Protein AF-A0A9P9G0L6-F1 (afdb_monomer)

Nearest PDB structures (foldseek):
  4xdl-assembly1_B  TM=5.047E-01  e=5.406E-04  Homo sapiens
  4xdj-assembly2_D  TM=5.045E-01  e=7.279E-04  Homo sapiens
  8ctn-assembly2_B  TM=8.708E-01  e=6.598E-02  Bacillus cereus m1550
  3t4d-assembly2_B  TM=8.865E-01  e=7.821E-02  Bacillus cereus ATCC 14579
  3tcu-assembly1_A  TM=8.685E-01  e=8.885E-02  Bacillus cereus ATCC 14579

Structure (mmCIF, N/CA/C/O backbone):
data_AF-A0A9P9G0L6-F1
#
_entry.id   AF-A0A9P9G0L6-F1
#
loop_
_atom_site.group_PDB
_atom_site.id
_atom_site.type_symbol
_atom_site.label_atom_id
_atom_site.label_alt_id
_atom_site.label_comp_id
_atom_site.label_asym_id
_atom_site.label_entity_id
_atom_site.label_seq_id
_atom_site.pdbx_PDB_ins_code
_atom_site.Cartn_x
_atom_site.Cartn_y
_atom_site.Cartn_z
_atom_site.occupancy
_atom_site.B_iso_or_equiv
_atom_site.auth_seq_id
_atom_site.auth_comp_id
_atom_site.auth_asym_id
_atom_site.auth_atom_id
_atom_site.pdbx_PDB_model_num
ATOM 1 N N . MET A 1 1 ? -10.353 -15.313 28.431 1.00 58.7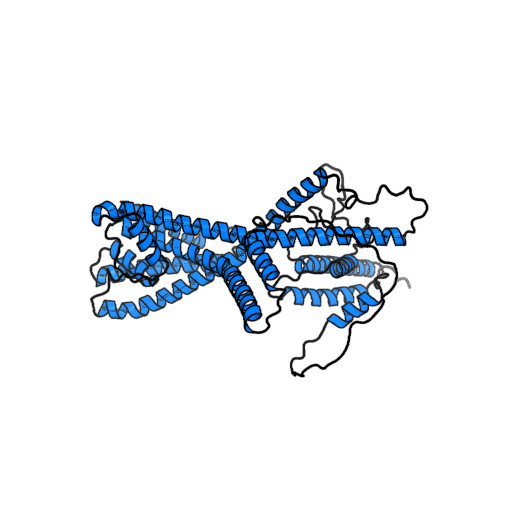2 1 MET A N 1
ATOM 2 C CA . MET A 1 1 ? -9.301 -16.226 27.927 1.00 58.72 1 MET A CA 1
ATOM 3 C C . MET A 1 1 ? -8.834 -15.847 26.524 1.00 58.72 1 MET A C 1
ATOM 5 O O . MET A 1 1 ? -7.669 -15.512 26.401 1.00 58.72 1 MET A O 1
ATOM 9 N N . PHE A 1 2 ? -9.700 -15.780 25.504 1.00 60.22 2 PHE A N 1
ATOM 10 C CA . PHE A 1 2 ? -9.297 -15.372 24.141 1.00 60.22 2 PHE A CA 1
ATOM 11 C C . PHE A 1 2 ? -8.636 -13.986 24.052 1.00 60.22 2 PHE A C 1
ATOM 13 O O . PHE A 1 2 ? -7.560 -13.876 23.480 1.00 60.22 2 PHE A O 1
ATOM 20 N N . ALA A 1 3 ? -9.209 -12.958 24.689 1.00 57.56 3 ALA A N 1
ATOM 21 C CA . ALA A 1 3 ? -8.603 -11.622 24.740 1.00 57.56 3 ALA A CA 1
ATOM 22 C C . ALA A 1 3 ? -7.190 -11.642 25.353 1.00 57.56 3 ALA A C 1
ATOM 24 O O . ALA A 1 3 ? -6.264 -11.065 24.803 1.00 57.56 3 ALA A O 1
ATOM 25 N N . ALA A 1 4 ? -7.001 -12.382 26.451 1.00 69.38 4 ALA A N 1
ATOM 26 C CA . ALA A 1 4 ? -5.700 -12.519 27.102 1.00 69.38 4 ALA A CA 1
ATOM 27 C C . ALA A 1 4 ? -4.673 -13.241 26.211 1.00 69.38 4 ALA A C 1
ATOM 29 O O . ALA A 1 4 ? -3.524 -12.823 26.164 1.00 69.38 4 ALA A O 1
ATOM 30 N N . ILE A 1 5 ? -5.088 -14.278 25.471 1.00 76.19 5 ILE A N 1
ATOM 31 C CA . ILE A 1 5 ? -4.226 -14.985 24.509 1.00 76.19 5 ILE A CA 1
ATOM 32 C C . ILE A 1 5 ? -3.810 -14.049 23.370 1.00 76.19 5 ILE A C 1
ATOM 34 O O . ILE A 1 5 ? -2.645 -14.037 22.984 1.00 76.19 5 ILE A O 1
ATOM 38 N N . LEU A 1 6 ? -4.741 -13.249 22.852 1.00 64.56 6 LEU A N 1
ATOM 39 C CA . LEU A 1 6 ? -4.470 -12.332 21.748 1.00 64.56 6 LEU A CA 1
ATOM 40 C C . LEU A 1 6 ? -3.600 -11.142 22.183 1.00 64.56 6 LEU A C 1
ATOM 42 O O . LEU A 1 6 ? -2.626 -10.830 21.508 1.00 64.56 6 LEU A O 1
ATOM 46 N N . TYR A 1 7 ? -3.866 -10.537 23.346 1.00 70.75 7 TYR A N 1
ATOM 47 C CA . TYR A 1 7 ? -2.997 -9.491 23.899 1.00 70.75 7 TYR A CA 1
ATOM 48 C C . TYR A 1 7 ? -1.606 -10.020 24.244 1.00 70.75 7 TYR A C 1
ATOM 50 O O . TYR A 1 7 ? -0.616 -9.323 24.043 1.00 70.75 7 TYR A O 1
ATOM 58 N N . PHE A 1 8 ? -1.513 -11.262 24.723 1.00 74.69 8 PHE A N 1
ATOM 59 C CA . PHE A 1 8 ? -0.232 -11.922 24.943 1.00 74.69 8 PHE A CA 1
ATOM 60 C C . PHE A 1 8 ? 0.513 -12.161 23.626 1.00 74.69 8 PHE A C 1
ATOM 62 O O . PHE A 1 8 ? 1.718 -11.931 23.563 1.00 74.69 8 PHE A O 1
ATOM 69 N N . ALA A 1 9 ? -0.188 -12.564 22.564 1.00 70.25 9 ALA A N 1
ATOM 70 C CA . ALA A 1 9 ? 0.400 -12.725 21.239 1.00 70.25 9 ALA A CA 1
ATOM 71 C C . ALA A 1 9 ? 0.947 -11.392 20.704 1.00 70.25 9 ALA A C 1
ATOM 73 O O . ALA A 1 9 ? 2.110 -11.344 20.303 1.00 70.25 9 ALA A O 1
ATOM 74 N N . ASP A 1 10 ? 0.184 -10.303 20.795 1.00 65.56 10 ASP A N 1
ATOM 75 C CA . ASP A 1 10 ? 0.648 -8.971 20.394 1.00 65.56 10 ASP A CA 1
ATOM 76 C C . ASP A 1 10 ? 1.829 -8.500 21.241 1.00 65.56 10 ASP A C 1
ATOM 78 O O . ASP A 1 10 ? 2.870 -8.136 20.696 1.00 65.56 10 ASP A O 1
ATOM 82 N N . ALA A 1 11 ? 1.727 -8.577 22.570 1.00 70.19 11 ALA A N 1
ATOM 83 C CA . ALA A 1 11 ? 2.814 -8.210 23.472 1.00 70.19 11 ALA A CA 1
ATOM 84 C C . ALA A 1 11 ? 4.080 -9.047 23.215 1.00 70.19 11 ALA A C 1
ATOM 86 O O . ALA A 1 11 ? 5.192 -8.518 23.255 1.00 70.19 11 ALA A O 1
ATOM 87 N N . SER A 1 12 ? 3.934 -10.335 22.888 1.00 77.69 12 SER A N 1
ATOM 88 C CA . SER A 1 12 ? 5.051 -11.199 22.490 1.00 77.69 12 SER A CA 1
ATOM 89 C C . SER A 1 12 ? 5.658 -10.769 21.151 1.00 77.69 12 SER A C 1
ATOM 91 O O . SER A 1 12 ? 6.875 -10.695 21.017 1.00 77.69 12 SER A O 1
ATOM 93 N N . LEU A 1 13 ? 4.835 -10.388 20.172 1.00 73.62 13 LEU A N 1
ATOM 94 C CA . LEU A 1 13 ? 5.291 -9.906 18.871 1.00 73.62 13 LEU A CA 1
ATOM 95 C C . LEU A 1 13 ? 6.028 -8.561 19.000 1.00 73.62 13 LEU A C 1
ATOM 97 O O . LEU A 1 13 ? 7.081 -8.363 18.390 1.00 73.62 13 LEU A O 1
ATOM 101 N N . LEU A 1 14 ? 5.535 -7.664 19.855 1.00 68.69 14 LEU A N 1
ATOM 102 C CA . LEU A 1 14 ? 6.180 -6.396 20.210 1.00 68.69 14 LEU A CA 1
ATOM 103 C C . LEU A 1 14 ? 7.492 -6.590 20.956 1.00 68.69 14 LEU A C 1
ATOM 105 O O . LEU A 1 14 ? 8.491 -5.961 20.623 1.00 68.69 14 LEU A O 1
ATOM 109 N N . THR A 1 15 ? 7.521 -7.476 21.947 1.00 74.94 15 THR A N 1
ATOM 110 C CA . THR A 1 15 ? 8.753 -7.754 22.691 1.00 74.94 15 THR A CA 1
ATOM 111 C C . THR A 1 15 ? 9.784 -8.447 21.814 1.00 74.94 15 THR A C 1
ATOM 113 O O . THR A 1 15 ? 10.946 -8.072 21.880 1.00 74.94 15 THR A O 1
ATOM 116 N N . ILE A 1 16 ? 9.397 -9.365 20.923 1.00 77.19 16 ILE A N 1
ATOM 117 C CA . ILE A 1 16 ? 10.310 -9.991 19.954 1.00 77.19 16 ILE A CA 1
ATOM 118 C C . ILE A 1 16 ? 10.862 -8.955 18.966 1.00 77.19 16 ILE A C 1
ATOM 120 O O . ILE A 1 16 ? 12.064 -8.946 18.690 1.00 77.19 16 ILE A O 1
ATOM 124 N N . THR A 1 17 ? 10.019 -8.064 18.441 1.00 71.62 17 THR A N 1
ATOM 125 C CA . THR A 1 17 ? 10.454 -7.021 17.495 1.00 71.62 17 THR A CA 1
ATOM 126 C C . THR A 1 17 ? 11.347 -5.973 18.159 1.00 71.62 17 THR A C 1
ATOM 128 O O . THR A 1 17 ? 12.392 -5.628 17.601 1.00 71.62 17 THR A O 1
ATOM 131 N N . PHE A 1 18 ? 11.004 -5.532 19.371 1.00 73.38 18 PHE A N 1
ATOM 132 C CA . PHE A 1 18 ? 11.815 -4.621 20.178 1.00 73.38 18 PHE A CA 1
ATOM 133 C C . PHE A 1 18 ? 13.134 -5.267 20.623 1.00 73.38 18 PHE A C 1
ATOM 135 O O . PHE A 1 18 ? 14.205 -4.699 20.426 1.00 73.38 18 PHE A O 1
ATOM 142 N N . TRP A 1 19 ? 13.091 -6.498 21.136 1.00 74.56 19 TRP A N 1
ATOM 143 C CA . TRP A 1 19 ? 14.277 -7.261 21.531 1.00 74.56 19 TRP A CA 1
ATOM 144 C C . TRP A 1 19 ? 15.206 -7.517 20.347 1.00 74.56 19 TRP A C 1
ATOM 146 O O . TRP A 1 19 ? 16.422 -7.372 20.472 1.00 74.56 19 TRP A O 1
ATOM 156 N N . GLY A 1 20 ? 14.654 -7.843 19.176 1.00 68.81 20 GLY A N 1
ATOM 157 C CA . GLY A 1 20 ? 15.413 -7.957 17.933 1.00 68.81 20 GLY A CA 1
ATOM 158 C C . GLY A 1 20 ? 16.099 -6.643 17.545 1.00 68.81 20 GLY A C 1
ATOM 159 O O . GLY A 1 20 ? 17.240 -6.670 17.083 1.00 68.81 20 GLY A O 1
ATOM 160 N N . ALA A 1 21 ? 15.445 -5.496 17.766 1.00 64.06 21 ALA A N 1
ATOM 161 C CA . ALA A 1 21 ? 16.033 -4.176 17.538 1.00 64.06 21 ALA A CA 1
ATOM 162 C C . ALA A 1 21 ? 17.165 -3.865 18.537 1.00 64.06 21 ALA A C 1
ATOM 164 O O . ALA A 1 21 ? 18.231 -3.407 18.128 1.00 64.06 21 ALA A O 1
ATOM 165 N N . CYS A 1 22 ? 16.976 -4.172 19.825 1.00 66.81 22 CYS A N 1
ATOM 166 C CA . CYS A 1 22 ? 17.965 -3.916 20.876 1.00 66.81 22 CYS A CA 1
ATOM 167 C C . CYS A 1 22 ? 19.175 -4.860 20.829 1.00 66.81 22 CYS A C 1
ATOM 169 O O . CYS A 1 22 ? 20.287 -4.447 21.144 1.00 66.81 22 CYS A O 1
ATOM 171 N N . THR A 1 23 ? 19.001 -6.122 20.425 1.00 68.44 23 THR A N 1
ATOM 172 C CA . THR A 1 23 ? 20.091 -7.117 20.451 1.00 68.44 23 THR A CA 1
ATOM 173 C C . THR A 1 23 ? 21.050 -7.050 19.263 1.00 68.44 23 THR A C 1
ATOM 175 O O . THR A 1 23 ? 21.908 -7.924 19.142 1.00 68.44 23 THR A O 1
ATOM 178 N N . HIS A 1 24 ? 20.933 -6.045 18.383 1.00 55.50 24 HIS A N 1
ATOM 179 C CA . HIS A 1 24 ? 21.816 -5.829 17.224 1.00 55.50 24 HIS A CA 1
ATOM 180 C C . HIS A 1 24 ? 22.001 -7.086 16.333 1.00 55.50 24 HIS A C 1
ATOM 182 O O . HIS A 1 24 ? 22.961 -7.189 15.568 1.00 55.50 24 HIS A O 1
ATOM 188 N N . ARG A 1 25 ? 21.075 -8.054 16.445 1.00 54.12 25 ARG A N 1
ATOM 189 C CA . ARG A 1 25 ? 21.183 -9.432 15.932 1.00 54.12 25 ARG A CA 1
ATOM 190 C C . ARG A 1 25 ? 20.738 -9.559 14.477 1.00 54.12 25 ARG A C 1
ATOM 192 O O . ARG A 1 25 ? 20.933 -10.600 13.854 1.00 54.12 25 ARG A O 1
ATOM 199 N N . TYR A 1 26 ? 20.184 -8.487 13.916 1.00 55.81 26 TYR A N 1
ATOM 200 C CA . TYR A 1 26 ? 20.060 -8.336 12.475 1.00 55.81 26 TYR A CA 1
ATOM 201 C C . TYR A 1 26 ? 21.468 -8.189 11.890 1.00 55.81 26 TYR A C 1
ATOM 203 O O . TYR A 1 26 ? 22.165 -7.214 12.180 1.00 55.81 26 TYR A O 1
ATOM 211 N N . ARG A 1 27 ? 21.901 -9.172 11.083 1.00 42.94 27 ARG A N 1
ATOM 212 C CA . ARG A 1 27 ? 23.131 -9.064 10.281 1.00 42.94 27 ARG A CA 1
ATOM 213 C C . ARG A 1 27 ? 23.156 -7.692 9.609 1.00 42.94 27 ARG A C 1
ATOM 215 O O . ARG A 1 27 ? 22.163 -7.296 9.002 1.00 42.94 27 ARG A O 1
ATOM 222 N N . LYS A 1 28 ? 24.295 -6.999 9.681 1.00 51.41 28 LYS A N 1
ATOM 223 C CA . LYS A 1 28 ? 24.525 -5.700 9.019 1.00 51.41 28 LYS A CA 1
ATOM 224 C C . LYS A 1 28 ? 24.325 -5.771 7.488 1.00 51.41 28 LYS A C 1
ATOM 226 O O . LYS A 1 28 ? 24.173 -4.737 6.850 1.00 51.41 28 LYS A O 1
ATOM 231 N N . ASP A 1 29 ? 24.230 -6.985 6.943 1.00 44.94 29 ASP A N 1
ATOM 232 C CA . ASP A 1 29 ? 23.995 -7.308 5.531 1.00 44.94 29 ASP A CA 1
ATOM 233 C C . ASP A 1 29 ? 22.502 -7.319 5.142 1.00 44.94 29 ASP A C 1
ATOM 235 O O . ASP A 1 29 ? 22.159 -7.325 3.960 1.00 44.94 29 ASP A O 1
ATOM 239 N N . LEU A 1 30 ? 21.584 -7.295 6.118 1.00 50.16 30 LEU A N 1
ATOM 240 C CA . LEU A 1 30 ? 20.174 -6.994 5.875 1.00 50.16 30 LEU A CA 1
ATOM 241 C C . LEU A 1 30 ? 20.034 -5.471 5.811 1.00 50.16 30 LEU A C 1
ATOM 243 O O . LEU A 1 30 ? 19.703 -4.814 6.800 1.00 50.16 30 LEU A O 1
ATOM 247 N N . LEU A 1 31 ? 20.310 -4.898 4.640 1.00 56.00 31 LEU A N 1
ATOM 248 C CA . LEU A 1 31 ? 20.040 -3.496 4.313 1.00 56.00 31 LEU A CA 1
ATOM 249 C C . LEU A 1 31 ? 18.517 -3.246 4.285 1.00 56.00 31 LEU A C 1
ATOM 251 O O . LEU A 1 31 ? 17.935 -3.015 3.227 1.00 56.00 31 LEU A O 1
ATOM 255 N N . LEU A 1 32 ? 17.853 -3.343 5.445 1.00 63.28 32 LEU A N 1
ATOM 256 C CA . LEU A 1 32 ? 16.461 -2.931 5.603 1.00 63.28 32 LEU A CA 1
ATOM 257 C C . LEU A 1 32 ? 16.354 -1.479 5.157 1.00 63.28 32 LEU A C 1
ATOM 259 O O . LEU A 1 32 ? 17.133 -0.629 5.602 1.00 63.28 32 LEU A O 1
ATOM 263 N N . THR A 1 33 ? 15.399 -1.215 4.272 1.00 70.06 33 THR A N 1
ATOM 264 C CA . THR A 1 33 ? 15.228 0.114 3.696 1.00 70.06 33 THR A CA 1
ATOM 265 C C . THR A 1 33 ? 14.831 1.102 4.791 1.00 70.06 33 THR A C 1
ATOM 267 O O . THR A 1 33 ? 14.264 0.722 5.820 1.00 70.06 33 THR A O 1
ATOM 270 N N . ILE A 1 34 ? 15.137 2.386 4.592 1.00 75.75 34 ILE A N 1
ATOM 271 C CA . ILE A 1 34 ? 14.778 3.441 5.553 1.00 75.75 34 ILE A CA 1
ATOM 272 C C . ILE A 1 34 ? 13.270 3.371 5.858 1.00 75.75 34 ILE A C 1
ATOM 274 O O . ILE A 1 34 ? 12.887 3.398 7.024 1.00 75.75 34 ILE A O 1
ATOM 278 N N . SER A 1 35 ? 12.449 3.125 4.832 1.00 75.94 35 SER A N 1
ATOM 279 C CA . SER A 1 35 ? 10.996 2.936 4.913 1.00 75.94 35 SER A CA 1
ATOM 280 C C . SER A 1 35 ? 10.572 1.776 5.827 1.00 75.94 35 SER A C 1
ATOM 282 O O . SER A 1 35 ? 9.589 1.886 6.555 1.00 75.94 35 SER A O 1
ATOM 284 N N . GLN A 1 36 ? 11.303 0.654 5.811 1.00 79.69 36 GLN A N 1
ATOM 285 C CA . GLN A 1 36 ? 11.013 -0.501 6.671 1.00 79.69 36 GLN A CA 1
ATOM 286 C C . GLN A 1 36 ? 11.289 -0.180 8.141 1.00 79.69 36 GLN A C 1
ATOM 288 O O . GLN A 1 36 ? 10.474 -0.493 9.007 1.00 79.69 36 GLN A O 1
ATOM 293 N N . ARG A 1 37 ? 12.414 0.487 8.423 1.00 81.25 37 ARG A N 1
ATOM 294 C CA . ARG A 1 37 ? 12.801 0.862 9.792 1.00 81.25 37 ARG A CA 1
ATOM 295 C C . ARG A 1 37 ? 11.849 1.897 10.385 1.00 81.25 37 ARG A C 1
ATOM 297 O O . ARG A 1 37 ? 11.435 1.748 11.533 1.00 81.25 37 ARG A O 1
ATOM 304 N N . THR A 1 38 ? 11.476 2.914 9.607 1.00 84.75 38 THR A N 1
ATOM 305 C CA . THR A 1 38 ? 10.526 3.941 10.055 1.00 84.75 38 THR A CA 1
ATOM 306 C C . THR A 1 38 ? 9.146 3.348 10.306 1.00 84.75 38 THR A C 1
ATOM 308 O O . THR A 1 38 ? 8.542 3.678 11.320 1.00 84.75 38 THR A O 1
ATOM 311 N N . LEU A 1 39 ? 8.673 2.433 9.450 1.00 83.62 39 LEU A N 1
ATOM 312 C CA . LEU A 1 39 ? 7.393 1.746 9.643 1.00 83.62 39 LEU A CA 1
ATOM 313 C C . LEU A 1 39 ? 7.387 0.928 10.936 1.00 83.62 39 LEU A C 1
ATOM 315 O O . LEU A 1 39 ? 6.456 1.059 11.727 1.00 83.62 39 LEU A O 1
ATOM 319 N N . MET A 1 40 ? 8.430 0.126 11.179 1.00 82.50 40 MET A N 1
ATOM 320 C CA . MET A 1 40 ? 8.535 -0.664 12.409 1.00 82.50 40 MET A CA 1
ATOM 321 C C . MET A 1 40 ? 8.475 0.237 13.647 1.00 82.50 40 MET A C 1
ATOM 323 O O . MET A 1 40 ? 7.635 0.023 14.517 1.00 82.50 40 MET A O 1
ATOM 327 N N . LEU A 1 41 ? 9.294 1.290 13.693 1.00 82.94 41 LEU A N 1
ATOM 328 C CA . LEU A 1 41 ? 9.345 2.201 14.837 1.00 82.94 41 LEU A CA 1
ATOM 329 C C . LEU A 1 41 ? 8.012 2.940 15.039 1.00 82.94 41 LEU A C 1
ATOM 331 O O . LEU A 1 41 ? 7.501 2.977 16.155 1.00 82.94 41 LEU A O 1
ATOM 335 N N . GLN A 1 42 ? 7.413 3.475 13.972 1.00 87.50 42 GLN A N 1
ATOM 336 C CA . GLN A 1 42 ? 6.127 4.176 14.048 1.00 87.50 42 GLN A CA 1
ATOM 337 C C . GLN A 1 42 ? 4.988 3.255 14.502 1.00 87.50 42 GLN A C 1
ATOM 339 O O . GLN A 1 42 ? 4.170 3.672 15.314 1.00 87.50 42 GLN A O 1
ATOM 344 N N . SER A 1 43 ? 4.950 2.001 14.035 1.00 84.44 43 SER A N 1
ATOM 345 C CA . SER A 1 43 ? 3.935 1.030 14.467 1.00 84.44 43 SER A CA 1
ATOM 346 C C . SER A 1 43 ? 4.062 0.662 15.950 1.00 84.44 43 SER A C 1
ATOM 348 O O . SER A 1 43 ? 3.055 0.586 16.651 1.00 84.44 43 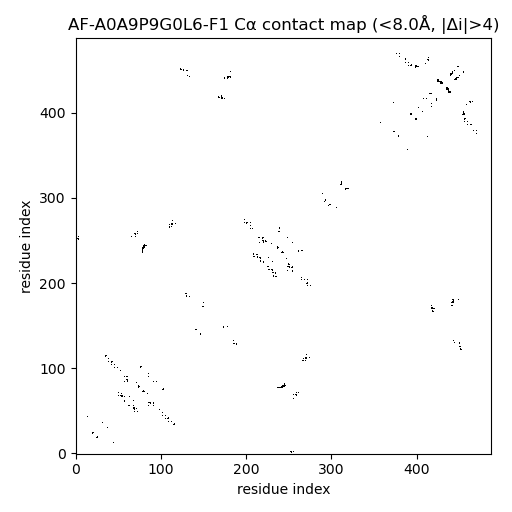SER A O 1
ATOM 350 N N . ILE A 1 44 ? 5.295 0.521 16.454 1.00 84.00 44 ILE A N 1
ATOM 351 C CA . ILE A 1 44 ? 5.565 0.261 17.874 1.00 84.00 44 ILE A CA 1
ATOM 352 C C . ILE A 1 44 ? 5.143 1.465 18.723 1.00 84.00 44 ILE A C 1
ATOM 354 O O . ILE A 1 44 ? 4.452 1.294 19.725 1.00 84.00 44 ILE A O 1
ATOM 358 N N . LEU A 1 45 ? 5.511 2.684 18.311 1.00 87.31 45 LEU A N 1
ATOM 359 C CA . LEU A 1 45 ? 5.115 3.905 19.016 1.00 87.31 45 LEU A CA 1
ATOM 360 C C . LEU A 1 45 ? 3.595 4.091 19.037 1.00 87.31 45 LEU A C 1
ATOM 362 O O . LEU A 1 45 ? 3.051 4.423 20.086 1.00 87.31 45 LEU A O 1
ATOM 366 N N . LEU A 1 46 ? 2.910 3.849 17.914 1.00 88.69 46 LEU A N 1
ATOM 367 C CA . LEU A 1 46 ? 1.450 3.928 17.837 1.00 88.69 46 LEU A CA 1
ATOM 368 C C . LEU A 1 46 ? 0.789 2.947 18.811 1.00 88.69 46 LEU A C 1
ATOM 370 O O . LEU A 1 46 ? -0.165 3.309 19.494 1.00 88.69 46 LEU A O 1
ATOM 374 N N . LEU A 1 47 ? 1.304 1.723 18.909 1.00 86.62 47 LEU A N 1
ATOM 375 C CA . LEU A 1 47 ? 0.716 0.719 19.784 1.00 86.62 47 LEU A CA 1
ATOM 376 C C . LEU A 1 47 ? 0.966 1.015 21.267 1.00 86.62 47 LEU A C 1
ATOM 378 O O . LEU A 1 47 ? 0.037 0.923 22.066 1.00 86.62 47 LEU A O 1
ATOM 382 N N . ILE A 1 48 ? 2.176 1.444 21.639 1.00 87.06 48 ILE A N 1
ATOM 383 C CA . ILE A 1 48 ? 2.456 1.915 23.007 1.00 87.06 48 ILE A CA 1
ATOM 384 C C . ILE A 1 48 ? 1.529 3.084 23.360 1.00 87.06 48 ILE A C 1
ATOM 386 O O . ILE A 1 48 ? 0.964 3.115 24.451 1.00 87.06 48 ILE A O 1
ATOM 390 N N . TYR A 1 49 ? 1.338 4.017 22.426 1.00 91.06 49 TYR A N 1
ATOM 391 C CA . TYR A 1 49 ? 0.457 5.165 22.602 1.00 91.06 49 TYR A CA 1
ATOM 392 C C . TYR A 1 49 ? -1.008 4.757 22.833 1.00 91.06 49 TYR A C 1
ATOM 394 O O . TYR A 1 49 ? -1.646 5.271 23.751 1.00 91.06 49 TYR A O 1
ATOM 402 N N . LEU A 1 50 ? -1.520 3.789 22.062 1.00 91.50 50 LEU A N 1
ATOM 403 C CA . LEU A 1 50 ? -2.863 3.223 22.235 1.00 91.50 50 LEU A CA 1
ATOM 404 C C . LEU A 1 50 ? -3.034 2.560 23.612 1.00 91.50 50 LEU A C 1
ATOM 406 O O . LEU A 1 50 ? -4.009 2.832 24.308 1.00 91.50 50 LEU A O 1
ATOM 410 N N . LEU A 1 51 ? -2.089 1.709 24.026 1.00 90.06 51 LEU A N 1
ATOM 411 C CA . LEU A 1 51 ? -2.185 0.984 25.299 1.00 90.06 51 LEU A CA 1
ATOM 412 C C . LEU A 1 51 ? -2.057 1.909 26.515 1.00 90.06 51 LEU A C 1
ATOM 414 O O . LEU A 1 51 ? -2.753 1.708 27.512 1.00 90.06 51 LEU A O 1
ATOM 418 N N . LEU A 1 52 ? -1.193 2.926 26.431 1.00 91.44 52 LEU A N 1
ATOM 419 C CA . LEU A 1 52 ? -1.039 3.940 27.473 1.00 91.44 52 LEU A CA 1
ATOM 420 C C . LEU A 1 52 ? -2.288 4.823 27.580 1.00 91.44 52 LEU A C 1
ATOM 422 O O . LEU A 1 52 ? -2.756 5.083 28.686 1.00 91.44 52 LEU A O 1
ATOM 426 N N . GLY A 1 53 ? -2.850 5.245 26.442 1.00 92.81 53 GLY A N 1
ATOM 427 C CA . GLY A 1 53 ? -4.113 5.982 26.398 1.00 92.81 53 GLY A CA 1
ATOM 428 C C . GLY A 1 53 ? -5.248 5.191 27.043 1.00 92.81 53 GLY A C 1
ATOM 429 O O . GLY A 1 53 ? -5.912 5.691 27.948 1.00 92.81 53 GLY A O 1
ATOM 430 N N . ALA A 1 54 ? -5.396 3.921 26.664 1.00 92.81 54 ALA A N 1
ATOM 431 C CA . ALA A 1 54 ? -6.393 3.032 27.247 1.00 92.81 54 ALA A CA 1
ATOM 432 C C . ALA A 1 54 ? -6.240 2.889 28.768 1.00 92.81 54 ALA A C 1
ATOM 434 O O . ALA A 1 54 ? -7.236 2.929 29.482 1.00 92.81 54 ALA A O 1
ATOM 435 N N . TYR A 1 55 ? -5.006 2.777 29.272 1.00 92.75 55 TYR A N 1
ATOM 436 C CA . TYR A 1 55 ? -4.743 2.719 30.710 1.00 92.75 55 TYR A CA 1
ATOM 437 C C . TYR A 1 55 ? -5.209 3.995 31.427 1.00 92.75 55 TYR A C 1
ATOM 439 O O . TYR A 1 55 ? -5.987 3.916 32.377 1.00 92.75 55 TYR A O 1
ATOM 447 N N . ILE A 1 56 ? -4.815 5.171 30.927 1.00 94.75 56 ILE A N 1
ATOM 448 C CA . ILE A 1 56 ? -5.189 6.466 31.517 1.00 94.75 56 ILE A CA 1
ATOM 449 C C . ILE A 1 56 ? -6.715 6.634 31.554 1.00 94.75 56 ILE A C 1
ATOM 451 O O . ILE A 1 56 ? -7.272 6.972 32.596 1.00 94.75 56 ILE A O 1
ATOM 455 N N . PHE A 1 57 ? -7.407 6.368 30.444 1.00 93.69 57 PHE A N 1
ATOM 456 C CA . PHE A 1 57 ? -8.863 6.520 30.378 1.00 93.69 57 PHE A CA 1
ATOM 457 C C . PHE A 1 57 ? -9.622 5.430 31.147 1.00 93.69 57 PHE A C 1
ATOM 459 O O . PHE A 1 57 ? -10.707 5.709 31.657 1.00 93.69 57 PHE A O 1
ATOM 466 N N . SER A 1 58 ? -9.054 4.226 31.300 1.00 94.31 58 SER A N 1
ATOM 467 C CA . SER A 1 58 ? -9.656 3.178 32.135 1.00 94.31 58 SER A CA 1
ATOM 468 C C . SER A 1 58 ? -9.727 3.578 33.609 1.00 94.31 58 SER A C 1
ATOM 470 O O . SER A 1 58 ? -10.763 3.377 34.234 1.00 94.31 58 SER A O 1
ATOM 472 N N . GLU A 1 59 ? -8.682 4.224 34.134 1.00 93.19 59 GLU A N 1
ATOM 473 C CA . GLU A 1 59 ? -8.655 4.717 35.516 1.00 93.19 59 GLU A CA 1
ATOM 474 C C . GLU A 1 59 ? -9.531 5.967 35.692 1.00 93.19 59 GLU A C 1
ATOM 476 O O . GLU A 1 59 ? -10.253 6.089 36.679 1.00 93.19 59 GLU A O 1
ATOM 481 N N . LEU A 1 60 ? -9.522 6.888 34.719 1.00 93.31 60 LEU A N 1
ATOM 482 C CA . LEU A 1 60 ? -10.288 8.138 34.807 1.00 93.31 60 LEU A CA 1
ATOM 483 C C . LEU A 1 60 ? -11.806 7.932 34.749 1.00 93.31 60 LEU A C 1
ATOM 485 O O . LEU A 1 60 ? -12.538 8.590 35.484 1.00 93.31 60 LEU A O 1
ATOM 489 N N . GLU A 1 61 ? -12.285 7.053 33.869 1.00 92.00 61 GLU A N 1
ATOM 490 C CA . GLU A 1 61 ? -13.723 6.820 33.654 1.00 92.00 61 GLU A CA 1
ATOM 491 C C . GLU A 1 61 ? -14.201 5.499 34.287 1.00 92.00 61 GLU A C 1
ATOM 493 O O . GLU A 1 61 ? -15.360 5.115 34.130 1.00 92.00 61 GLU A O 1
ATOM 498 N N . SER A 1 62 ? -13.324 4.797 35.021 1.00 93.06 62 SER A N 1
ATOM 499 C CA . SER A 1 62 ? -13.609 3.499 35.658 1.00 93.06 62 SER A CA 1
ATOM 500 C C . SER A 1 62 ? -14.114 2.425 34.680 1.00 93.06 62 SER A C 1
ATOM 502 O O . SER A 1 62 ? -14.925 1.561 35.028 1.00 93.06 62 SER A O 1
ATOM 504 N N . TRP A 1 63 ? -13.651 2.471 33.430 1.00 92.62 63 TRP A N 1
ATOM 505 C CA . TRP A 1 63 ? -13.982 1.468 32.420 1.00 92.62 63 TRP A CA 1
ATOM 506 C C . TRP A 1 63 ? -13.133 0.214 32.588 1.00 92.62 63 TRP A C 1
ATOM 508 O O . TRP A 1 63 ? -11.981 0.259 33.017 1.00 92.62 63 TRP A O 1
ATOM 518 N N . LYS A 1 64 ? -13.670 -0.934 32.161 1.00 92.38 64 LYS A N 1
ATOM 519 C CA . LYS A 1 64 ? -12.845 -2.136 32.017 1.00 92.38 64 LYS A CA 1
ATOM 520 C C . LYS A 1 64 ? -11.729 -1.841 31.019 1.00 92.38 64 LYS A C 1
ATOM 522 O O . LYS A 1 64 ? -11.987 -1.279 29.959 1.00 92.38 64 LYS A O 1
ATOM 527 N N . TYR A 1 65 ? -10.513 -2.296 31.316 1.00 90.12 65 TYR A N 1
ATOM 528 C CA . TYR A 1 65 ? -9.351 -2.041 30.458 1.00 90.12 65 TYR A CA 1
ATOM 529 C C . TYR A 1 65 ? -9.587 -2.432 28.987 1.00 90.12 65 TYR A C 1
ATOM 531 O O . TYR A 1 65 ? -9.233 -1.685 28.084 1.00 90.12 65 TYR A O 1
ATOM 539 N N . LEU A 1 66 ? -10.257 -3.563 28.734 1.00 89.62 66 LEU A N 1
ATOM 540 C CA . LEU A 1 66 ? -10.621 -4.006 27.381 1.00 89.62 66 LEU A CA 1
ATOM 541 C C . LEU A 1 66 ? -11.517 -2.992 26.653 1.00 89.62 66 LEU A C 1
ATOM 543 O O . LEU A 1 66 ? -11.274 -2.692 25.486 1.00 89.62 66 LEU A O 1
ATOM 547 N N . ASP A 1 67 ? -12.517 -2.449 27.347 1.00 92.44 67 ASP A N 1
ATOM 548 C CA . ASP A 1 67 ? -13.448 -1.463 26.791 1.00 92.44 67 ASP A CA 1
ATOM 549 C C . ASP A 1 67 ? -12.717 -0.144 26.505 1.00 92.44 67 ASP A C 1
ATOM 551 O O . ASP A 1 67 ? -12.932 0.470 25.463 1.00 92.44 67 ASP A O 1
ATOM 555 N N . ALA A 1 68 ? -11.770 0.237 27.369 1.00 94.12 68 ALA A N 1
ATOM 556 C CA . ALA A 1 68 ? -10.915 1.400 27.153 1.00 94.12 68 ALA A CA 1
ATOM 557 C C . ALA A 1 68 ? -9.955 1.218 25.962 1.00 94.12 68 ALA A C 1
ATOM 559 O O . ALA A 1 68 ? -9.753 2.161 25.197 1.00 94.12 68 ALA A O 1
ATOM 560 N N . VAL A 1 69 ? -9.388 0.020 25.758 1.00 92.81 69 VAL A N 1
ATOM 561 C CA . VAL A 1 69 ? -8.558 -0.297 24.577 1.00 92.81 69 VAL A CA 1
ATOM 562 C C . VAL A 1 69 ? -9.393 -0.220 23.301 1.00 92.81 69 VAL A C 1
ATOM 564 O O . VAL A 1 69 ? -8.972 0.411 22.332 1.00 92.81 69 VAL A O 1
ATOM 567 N N . TYR A 1 70 ? -10.585 -0.816 23.310 1.00 94.19 70 TYR A N 1
ATOM 568 C CA . TYR A 1 70 ? -11.529 -0.736 22.198 1.00 94.19 70 TYR A CA 1
ATOM 569 C C . TYR A 1 70 ? -11.886 0.724 21.872 1.00 94.19 70 TYR A C 1
ATOM 571 O O . TYR A 1 70 ? -11.692 1.155 20.735 1.00 94.19 70 TYR A O 1
ATOM 579 N N . TRP A 1 71 ? -12.286 1.513 22.872 1.00 94.94 71 TRP A N 1
ATOM 580 C CA . TRP A 1 71 ? -12.603 2.934 22.709 1.00 94.94 71 TRP A CA 1
ATOM 581 C C . TRP A 1 71 ? -11.419 3.740 22.160 1.00 94.94 71 TRP A C 1
ATOM 583 O O . TRP A 1 71 ? -11.576 4.572 21.263 1.00 94.94 71 TRP A O 1
ATOM 593 N N . THR A 1 72 ? -10.214 3.464 22.657 1.00 94.62 72 THR A N 1
ATOM 594 C CA . THR A 1 72 ? -8.981 4.126 22.223 1.00 94.62 72 THR A CA 1
ATOM 595 C C . THR A 1 72 ? -8.704 3.857 20.742 1.00 94.62 72 THR A C 1
ATOM 597 O O . THR A 1 72 ? -8.397 4.786 19.996 1.00 94.62 72 THR A O 1
ATOM 600 N N . VAL A 1 73 ? -8.881 2.614 20.284 1.00 93.50 73 VAL A N 1
ATOM 601 C CA . VAL A 1 73 ? -8.747 2.244 18.867 1.00 93.50 73 VAL A CA 1
ATOM 602 C C . VAL A 1 73 ? -9.834 2.900 18.012 1.00 93.50 73 VAL A C 1
ATOM 604 O O . VAL A 1 73 ? -9.506 3.502 16.992 1.00 93.50 73 VAL A O 1
ATOM 607 N N . VAL A 1 74 ? -11.102 2.855 18.436 1.00 94.81 74 VAL A N 1
ATOM 608 C CA . VAL A 1 74 ? -12.237 3.505 17.744 1.00 94.81 74 VAL A CA 1
ATOM 609 C C . VAL A 1 74 ? -12.008 5.011 17.578 1.00 94.81 74 VAL A C 1
ATOM 611 O O . VAL A 1 74 ? -12.280 5.563 16.510 1.00 94.81 74 VAL A O 1
ATOM 614 N N . THR A 1 75 ? -11.466 5.663 18.609 1.00 94.56 75 THR A N 1
ATOM 615 C CA . THR A 1 75 ? -11.161 7.100 18.617 1.00 94.56 75 THR A CA 1
ATOM 616 C C . THR A 1 75 ? -9.974 7.431 17.713 1.00 94.56 75 THR A C 1
ATOM 618 O O . THR A 1 75 ? -10.067 8.341 16.891 1.00 94.56 75 THR A O 1
ATOM 621 N N . LEU A 1 76 ? -8.862 6.689 17.812 1.00 92.94 76 LEU A N 1
ATOM 622 C CA . LEU A 1 76 ? -7.657 6.962 17.015 1.00 92.94 76 LEU A CA 1
ATOM 623 C C . LEU A 1 76 ? -7.862 6.715 15.524 1.00 92.94 76 LEU A C 1
ATOM 625 O O . LEU A 1 76 ? -7.299 7.434 14.705 1.00 92.94 76 LEU A O 1
ATOM 629 N N . PHE A 1 77 ? -8.673 5.719 15.180 1.00 92.31 77 PHE A N 1
ATOM 630 C CA . PHE A 1 77 ? -9.033 5.402 13.801 1.00 92.31 77 PHE A CA 1
ATOM 631 C C . PHE A 1 77 ? -10.146 6.299 13.263 1.00 92.31 77 PHE A C 1
ATOM 633 O O . PHE A 1 77 ? -10.615 6.075 12.152 1.00 92.31 77 PHE A O 1
ATOM 640 N N . THR A 1 78 ? -10.581 7.288 14.051 1.00 94.00 78 THR A N 1
ATOM 641 C CA . THR A 1 78 ? -11.616 8.259 13.688 1.00 94.00 78 THR A CA 1
ATOM 642 C C . THR A 1 78 ? -12.934 7.612 13.258 1.00 94.00 78 THR A C 1
ATOM 644 O O . THR A 1 78 ? -13.650 8.181 12.447 1.00 94.00 78 THR A O 1
ATOM 647 N N . VAL A 1 79 ? -13.247 6.420 13.782 1.00 94.62 79 VAL A N 1
ATOM 648 C CA . VAL A 1 79 ? -14.511 5.719 13.498 1.00 94.62 79 VAL A CA 1
ATOM 649 C C . VAL A 1 79 ? -15.627 6.310 14.344 1.00 94.62 79 VAL A C 1
ATOM 651 O O . VAL A 1 79 ? -16.648 6.712 13.813 1.00 94.62 79 VAL A O 1
ATOM 654 N N . GLY A 1 80 ? -15.399 6.406 15.658 1.00 93.88 80 GLY A N 1
ATOM 655 C CA . GLY A 1 80 ? -16.255 7.173 16.561 1.00 93.88 80 GLY A CA 1
ATOM 656 C C . GLY A 1 80 ? -17.699 6.682 16.712 1.00 93.88 80 GLY A C 1
ATOM 657 O O . GLY A 1 80 ? -18.594 7.515 16.678 1.00 93.88 80 GLY A O 1
ATOM 658 N N . PHE A 1 81 ? -17.931 5.387 16.969 1.00 93.50 81 PHE A N 1
ATOM 659 C CA . PHE A 1 81 ? -19.287 4.834 17.170 1.00 93.50 81 PHE A CA 1
ATOM 660 C C . PHE A 1 81 ? -20.120 5.536 18.259 1.00 93.50 81 PHE A C 1
ATOM 662 O O . PHE A 1 81 ? -21.341 5.463 18.243 1.00 93.50 81 PHE A O 1
ATOM 669 N N . GLY A 1 82 ? -19.479 6.189 19.234 1.00 92.00 82 GLY A N 1
ATOM 670 C CA . GLY A 1 82 ? -20.181 6.931 20.288 1.00 92.00 82 GLY A CA 1
ATOM 671 C C . GLY A 1 82 ? -20.803 6.061 21.387 1.00 92.00 82 GLY A C 1
ATOM 672 O O . GLY A 1 82 ? -21.508 6.587 22.242 1.00 92.00 82 GLY A O 1
ATOM 673 N N . ASP A 1 83 ? -20.511 4.761 21.408 1.00 92.25 83 ASP A N 1
ATOM 674 C CA . ASP A 1 83 ? -20.909 3.822 22.462 1.00 92.25 83 ASP A CA 1
ATOM 675 C C . ASP A 1 83 ? -20.155 4.062 23.783 1.00 92.25 83 ASP A C 1
ATOM 677 O O . ASP A 1 83 ? -20.738 3.990 24.864 1.00 92.25 83 ASP A O 1
ATOM 681 N N . TYR A 1 84 ? -18.870 4.412 23.692 1.00 92.38 84 TYR A N 1
ATOM 682 C CA . TYR A 1 84 ? -18.041 4.881 24.800 1.00 92.38 84 TYR A CA 1
ATOM 683 C C . TYR A 1 84 ? -17.534 6.299 24.525 1.00 92.38 84 TYR A C 1
ATOM 685 O O . TYR A 1 84 ? -17.066 6.616 23.430 1.00 92.38 84 TYR A O 1
ATOM 693 N N . TYR A 1 85 ? -17.597 7.168 25.534 1.00 93.88 85 TYR A N 1
ATOM 694 C CA . TYR A 1 85 ? -17.079 8.533 25.461 1.00 93.88 85 TYR A CA 1
ATOM 695 C C . TYR A 1 85 ? -16.791 9.090 26.862 1.00 93.88 85 TYR A C 1
ATOM 697 O O . TYR A 1 85 ? -17.519 8.775 27.804 1.00 93.88 85 TYR A O 1
ATOM 705 N N . PRO A 1 86 ? -15.756 9.933 27.029 1.00 93.75 86 PRO A N 1
ATOM 706 C CA . PRO A 1 86 ? -15.411 10.480 28.334 1.00 93.75 86 PRO A CA 1
ATOM 707 C C . PRO A 1 86 ? -16.508 11.424 28.836 1.00 93.75 86 PRO A C 1
ATOM 709 O O . PRO A 1 86 ? -16.896 12.402 28.176 1.00 93.75 86 PRO A O 1
ATOM 712 N N . THR A 1 87 ? -17.011 11.136 30.031 1.00 93.19 87 THR A N 1
ATOM 713 C CA . THR A 1 87 ? -18.050 11.937 30.683 1.00 93.19 87 THR A CA 1
ATOM 714 C C . THR A 1 87 ? -17.455 12.973 31.628 1.00 93.19 87 THR A C 1
ATOM 716 O O . THR A 1 87 ? -18.038 14.047 31.797 1.00 93.19 87 THR A O 1
ATOM 719 N N . SER A 1 88 ? -16.267 12.707 32.179 1.00 93.75 88 SER A N 1
ATOM 720 C CA . SER A 1 88 ? -15.587 13.611 33.101 1.00 93.75 88 SER A CA 1
ATOM 721 C C . SER A 1 88 ? -15.040 14.865 32.405 1.00 93.75 88 SER A C 1
ATOM 723 O O . SER A 1 88 ? -14.606 14.843 31.249 1.00 93.75 88 SER A O 1
ATOM 725 N N . ALA A 1 89 ? -15.011 15.988 33.133 1.00 94.31 89 ALA A N 1
ATOM 726 C CA . ALA A 1 89 ? -14.423 17.233 32.632 1.00 94.31 89 ALA A CA 1
ATOM 727 C C . ALA A 1 89 ? -12.927 17.068 32.300 1.00 94.31 89 ALA A C 1
ATOM 729 O O . ALA A 1 89 ? -12.458 17.578 31.282 1.00 94.31 89 ALA A O 1
ATOM 730 N N . LEU A 1 90 ? -12.196 16.307 33.125 1.00 93.12 90 LEU A N 1
ATOM 731 C CA . LEU A 1 90 ? -10.784 15.995 32.900 1.00 93.12 90 LEU A CA 1
ATOM 732 C C . LEU A 1 90 ? -10.586 15.086 31.681 1.00 93.12 90 LEU A C 1
ATOM 734 O O . LEU A 1 90 ? -9.731 15.378 30.849 1.00 93.12 90 LEU A O 1
ATOM 738 N N . GLY A 1 91 ? -11.400 14.039 31.525 1.00 92.19 91 GLY A N 1
ATOM 739 C CA . GLY A 1 91 ? -11.348 13.135 30.375 1.00 92.19 91 GLY A CA 1
ATOM 740 C C . GLY A 1 91 ? -11.616 13.860 29.056 1.00 92.19 91 GLY A C 1
ATOM 741 O O . GLY A 1 91 ? -10.872 13.683 28.094 1.00 92.19 91 GLY A O 1
ATOM 742 N N . ARG A 1 92 ? -12.607 14.760 29.020 1.00 93.50 92 ARG A N 1
ATOM 743 C CA . ARG A 1 92 ? -12.881 15.612 27.847 1.00 93.50 92 ARG A CA 1
ATOM 744 C C . ARG A 1 92 ? -11.733 16.574 27.534 1.00 93.50 92 ARG A C 1
ATOM 746 O O . ARG A 1 92 ? -11.427 16.785 26.365 1.00 93.50 92 ARG A O 1
ATOM 753 N N . GLY A 1 93 ? -11.084 17.130 28.560 1.00 94.69 93 GLY A N 1
ATOM 754 C CA . GLY A 1 93 ? -9.900 17.975 28.390 1.00 94.69 93 GLY A CA 1
ATOM 755 C C . GLY A 1 93 ? -8.701 17.208 27.823 1.00 94.69 93 GLY A C 1
ATOM 756 O O . GLY A 1 93 ? -8.049 17.684 26.897 1.00 94.69 93 GLY A O 1
ATOM 757 N N . LEU A 1 94 ? -8.439 15.999 28.332 1.00 94.31 94 LEU A N 1
ATOM 758 C CA . LEU A 1 94 ? -7.339 15.137 27.880 1.00 94.31 94 LEU A CA 1
ATOM 759 C C . LEU A 1 94 ? -7.589 14.502 26.506 1.00 94.31 94 LEU A C 1
ATOM 761 O O . LEU A 1 94 ? -6.632 14.226 25.783 1.00 94.31 94 LEU A O 1
ATOM 765 N N . LEU A 1 95 ? -8.852 14.316 26.115 1.00 93.88 95 LEU A N 1
ATOM 766 C CA . LEU A 1 95 ? -9.233 13.781 24.807 1.00 93.88 95 LEU A CA 1
ATOM 767 C C . LEU A 1 95 ? -8.675 14.619 23.650 1.00 93.88 95 LEU A C 1
ATOM 769 O O . LEU A 1 95 ? -8.239 14.056 22.653 1.00 93.88 95 LEU A O 1
ATOM 773 N N . ILE A 1 96 ? -8.667 15.949 23.774 1.00 93.94 96 ILE A N 1
ATOM 774 C CA . ILE A 1 96 ? -8.257 16.860 22.694 1.00 93.94 96 ILE A CA 1
ATOM 775 C C . ILE A 1 96 ? -6.792 16.628 22.271 1.00 93.94 96 ILE A C 1
ATOM 777 O O . ILE A 1 96 ? -6.559 16.295 21.104 1.00 93.94 96 ILE A O 1
ATOM 781 N N . PRO A 1 97 ? -5.786 16.763 23.163 1.00 94.88 97 PRO A N 1
ATOM 782 C CA . PRO A 1 97 ? -4.398 16.497 22.793 1.00 94.88 97 PRO A CA 1
ATOM 783 C C . PRO A 1 97 ? -4.165 15.021 22.451 1.00 94.88 97 PRO A C 1
ATOM 785 O O . PRO A 1 97 ? -3.327 14.725 21.597 1.00 94.88 97 PRO A O 1
ATOM 788 N N . PHE A 1 98 ? -4.915 14.104 23.071 1.00 94.38 98 PHE A N 1
ATOM 789 C CA . PHE A 1 98 ? -4.818 12.675 22.794 1.00 94.38 98 PHE A CA 1
ATOM 790 C C . PHE A 1 98 ? -5.241 12.328 21.355 1.00 94.38 98 PHE A C 1
ATOM 792 O O . PHE A 1 98 ? -4.491 11.712 20.599 1.00 94.38 98 PHE A O 1
ATOM 799 N N . ALA A 1 99 ? -6.417 12.793 20.932 1.00 93.81 99 ALA A N 1
ATOM 800 C CA . ALA A 1 99 ? -6.921 12.571 19.583 1.00 93.81 99 ALA A CA 1
ATOM 801 C C . ALA A 1 99 ? -6.016 13.225 18.528 1.00 93.81 99 ALA A C 1
ATOM 803 O O . ALA A 1 99 ? -5.702 12.597 17.518 1.00 93.81 99 ALA A O 1
ATOM 804 N N . LEU A 1 100 ? -5.527 14.448 18.773 1.00 95.25 100 LEU A N 1
ATOM 805 C CA . LEU A 1 100 ? -4.649 15.150 17.833 1.00 95.25 100 LEU A CA 1
ATOM 806 C C . LEU A 1 100 ? -3.329 14.398 17.603 1.00 95.25 100 LEU A C 1
ATOM 808 O O . LEU A 1 100 ? -2.954 14.139 16.458 1.00 95.25 100 LEU A O 1
ATOM 812 N N . ALA A 1 101 ? -2.631 14.023 18.678 1.00 94.25 101 ALA A N 1
ATOM 813 C CA . ALA A 1 101 ? -1.383 13.271 18.569 1.00 94.25 101 ALA A CA 1
ATOM 814 C C . ALA A 1 101 ? -1.611 11.872 17.965 1.00 94.25 101 ALA A C 1
ATOM 816 O O . ALA A 1 101 ? -0.805 11.415 17.150 1.00 94.25 101 ALA A O 1
ATOM 817 N N . GLY A 1 102 ? -2.738 11.232 18.292 1.00 92.69 102 GLY A N 1
ATOM 818 C CA . GLY A 1 102 ? -3.159 9.964 17.707 1.00 92.69 102 GLY A CA 1
ATOM 819 C C . GLY A 1 102 ? -3.367 10.031 16.191 1.00 92.69 102 GLY A C 1
ATOM 820 O O . GLY A 1 102 ? -2.775 9.236 15.461 1.00 92.69 102 GLY A O 1
ATOM 821 N N . ILE A 1 103 ? -4.130 11.013 15.700 1.00 92.62 103 ILE A N 1
ATOM 822 C CA . ILE A 1 103 ? -4.410 11.196 14.264 1.00 92.62 103 ILE A CA 1
ATOM 823 C C . ILE A 1 103 ? -3.126 11.514 13.484 1.00 92.62 103 ILE A C 1
ATOM 825 O O . ILE A 1 103 ? -2.911 10.976 12.395 1.00 92.62 103 ILE A O 1
ATOM 829 N N . ILE A 1 104 ? -2.234 12.341 14.044 1.00 93.75 104 ILE A N 1
ATOM 830 C CA . ILE A 1 104 ? -0.927 12.633 13.432 1.00 93.75 104 ILE A CA 1
ATOM 831 C C . ILE A 1 104 ? -0.094 11.350 13.314 1.00 93.75 104 ILE A C 1
ATOM 833 O O . ILE A 1 104 ? 0.433 11.052 12.240 1.00 93.75 104 ILE A O 1
ATOM 837 N N . SER A 1 105 ? -0.001 10.566 14.392 1.00 92.12 105 SER A N 1
ATOM 838 C CA . SER A 1 105 ? 0.729 9.292 14.401 1.00 92.12 105 SER A CA 1
ATOM 839 C C . SER A 1 105 ? 0.155 8.301 13.382 1.00 92.12 105 SER A C 1
ATOM 841 O O . SER A 1 105 ? 0.897 7.713 12.589 1.00 92.12 105 SER A O 1
ATOM 843 N N . LEU A 1 106 ? -1.174 8.189 13.320 1.00 91.50 106 LEU A N 1
ATOM 844 C CA . LEU A 1 106 ? -1.877 7.358 12.348 1.00 91.50 106 LEU A CA 1
ATOM 845 C C . LEU A 1 106 ? -1.558 7.776 10.901 1.00 91.50 106 LEU A C 1
ATOM 847 O O . LEU A 1 106 ? -1.221 6.930 10.068 1.00 91.50 106 LEU A O 1
ATOM 851 N N . GLY A 1 107 ? -1.584 9.077 10.599 1.00 91.31 107 GLY A N 1
ATOM 852 C CA . GLY A 1 107 ? -1.234 9.607 9.278 1.00 91.31 107 GLY A CA 1
ATOM 853 C C . GLY A 1 107 ? 0.209 9.295 8.863 1.00 91.31 107 GLY A C 1
ATOM 854 O O . GLY A 1 107 ? 0.464 8.953 7.702 1.00 91.31 107 GLY A O 1
ATOM 855 N N . LEU A 1 108 ? 1.152 9.345 9.810 1.00 91.12 108 LEU A N 1
ATOM 856 C CA . LEU A 1 108 ? 2.548 8.962 9.574 1.00 91.12 108 LEU A CA 1
ATOM 857 C C . LEU A 1 108 ? 2.679 7.475 9.231 1.00 91.12 108 LEU A C 1
ATOM 859 O O . LEU A 1 108 ? 3.356 7.138 8.257 1.00 91.12 108 LEU A O 1
ATOM 863 N N . VAL A 1 109 ? 1.986 6.599 9.966 1.00 89.88 109 VAL A N 1
ATOM 864 C CA . VAL A 1 109 ? 1.968 5.155 9.684 1.00 89.88 109 VAL A CA 1
ATOM 865 C C . VAL A 1 109 ? 1.395 4.883 8.292 1.00 89.88 109 VAL A C 1
ATOM 867 O O . VAL A 1 109 ? 2.019 4.165 7.510 1.00 89.88 109 VAL A O 1
ATOM 870 N N . ILE A 1 110 ? 0.268 5.504 7.929 1.00 89.94 110 ILE A N 1
ATOM 871 C CA . ILE A 1 110 ? -0.343 5.366 6.594 1.00 89.94 110 ILE A CA 1
ATOM 872 C C . ILE A 1 110 ? 0.635 5.810 5.492 1.00 89.94 110 ILE A C 1
ATOM 874 O O . ILE A 1 110 ? 0.780 5.136 4.467 1.00 89.94 110 ILE A O 1
ATOM 878 N N . SER A 1 111 ? 1.345 6.923 5.698 1.00 89.06 111 SER A N 1
ATOM 879 C CA . SER A 1 111 ? 2.351 7.422 4.754 1.00 89.06 111 SER A CA 1
ATOM 880 C C . SER A 1 111 ? 3.524 6.447 4.581 1.00 89.06 111 SER A C 1
ATOM 882 O O . SER A 1 111 ? 3.921 6.143 3.452 1.00 89.06 111 SER A O 1
ATOM 884 N N . SER A 1 112 ? 4.032 5.885 5.681 1.00 88.62 112 SER A N 1
ATOM 885 C CA . SER A 1 112 ? 5.120 4.898 5.667 1.00 88.62 112 SER A CA 1
ATOM 886 C C . SER A 1 112 ? 4.711 3.563 5.046 1.00 88.62 112 SER A C 1
ATOM 888 O O . SER A 1 112 ? 5.485 2.952 4.310 1.00 88.62 112 SER A O 1
ATOM 890 N N . VAL A 1 113 ? 3.479 3.106 5.281 1.00 87.94 113 VAL A N 1
ATOM 891 C CA . VAL A 1 113 ? 2.942 1.919 4.601 1.00 87.94 113 VAL A CA 1
ATOM 892 C C . VAL A 1 113 ? 2.885 2.170 3.091 1.00 87.94 113 VAL A C 1
ATOM 894 O O . VAL A 1 113 ? 3.337 1.333 2.309 1.00 87.94 113 VAL A O 1
ATOM 897 N N . ARG A 1 114 ? 2.414 3.348 2.659 1.00 84.25 114 ARG A N 1
ATOM 898 C CA . ARG A 1 114 ? 2.392 3.732 1.238 1.00 84.25 114 ARG A CA 1
ATOM 899 C C . ARG A 1 114 ? 3.790 3.735 0.614 1.00 84.25 114 ARG A C 1
ATOM 901 O O . ARG A 1 114 ? 3.957 3.200 -0.485 1.00 84.25 114 ARG A O 1
ATOM 908 N N . SER A 1 115 ? 4.788 4.305 1.289 1.00 83.50 115 SER A N 1
ATOM 909 C CA . SER A 1 115 ? 6.164 4.352 0.777 1.00 83.50 115 SER A CA 1
ATOM 910 C C . SER A 1 115 ? 6.785 2.955 0.664 1.00 83.50 115 SER A C 1
ATOM 912 O O . SER A 1 115 ? 7.385 2.640 -0.366 1.00 83.50 115 SER A O 1
ATOM 914 N N . LEU A 1 116 ? 6.543 2.075 1.645 1.00 80.00 116 LEU A N 1
ATOM 915 C CA . LEU A 1 116 ? 6.968 0.673 1.617 1.00 80.00 116 LEU A CA 1
ATOM 916 C C . LEU A 1 116 ? 6.421 -0.068 0.385 1.00 80.00 116 LEU A C 1
ATOM 918 O O . LEU A 1 116 ? 7.150 -0.800 -0.287 1.00 80.00 116 LEU A O 1
ATOM 922 N N . ILE A 1 117 ? 5.136 0.115 0.075 1.00 76.75 117 ILE A N 1
ATOM 923 C CA . ILE A 1 117 ? 4.484 -0.543 -1.068 1.00 76.75 117 ILE A CA 1
ATOM 924 C C . ILE A 1 117 ? 5.117 -0.085 -2.384 1.00 76.75 117 ILE A C 1
ATOM 926 O O . ILE A 1 117 ? 5.414 -0.907 -3.257 1.00 76.75 117 ILE A O 1
ATOM 930 N N . LEU A 1 118 ? 5.356 1.223 -2.517 1.00 72.25 118 LEU A N 1
ATOM 931 C CA . LEU A 1 118 ? 5.989 1.799 -3.702 1.00 72.25 118 LEU A CA 1
ATOM 932 C C . LEU A 1 118 ? 7.429 1.296 -3.890 1.00 72.25 118 LEU A C 1
ATOM 934 O O . LEU A 1 118 ? 7.854 1.095 -5.032 1.00 72.25 118 LEU A O 1
ATOM 938 N N . GLU A 1 119 ? 8.151 1.054 -2.792 1.00 68.56 119 GLU A N 1
ATOM 939 C CA . GLU A 1 119 ? 9.533 0.570 -2.785 1.00 68.56 119 GLU A CA 1
ATOM 940 C C . GLU A 1 119 ? 9.636 -0.940 -3.088 1.00 68.56 119 GLU A C 1
ATOM 942 O O . GLU A 1 119 ? 10.381 -1.351 -3.985 1.00 68.56 119 GLU A O 1
ATOM 947 N N . ASN A 1 120 ? 8.836 -1.774 -2.414 1.00 64.56 120 ASN A N 1
ATOM 948 C CA . ASN A 1 120 ? 8.878 -3.236 -2.547 1.00 64.56 120 ASN A CA 1
ATOM 949 C C . ASN A 1 120 ? 8.346 -3.735 -3.905 1.00 64.56 120 ASN A C 1
ATOM 951 O O . ASN A 1 120 ? 8.777 -4.778 -4.403 1.00 64.56 120 ASN A O 1
ATOM 955 N N . GLY A 1 121 ? 7.434 -2.993 -4.544 1.00 58.69 121 GLY A N 1
ATOM 956 C CA . GLY A 1 121 ? 6.799 -3.409 -5.798 1.00 58.69 121 GLY A CA 1
ATOM 957 C C . GLY A 1 121 ? 7.695 -3.371 -7.047 1.00 58.69 121 GLY A C 1
ATOM 958 O O . GLY A 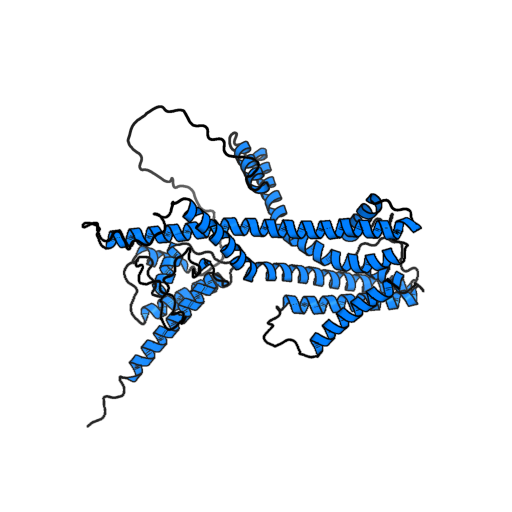1 121 ? 7.328 -3.960 -8.067 1.00 58.69 121 GLY A O 1
ATOM 959 N N . ARG A 1 122 ? 8.852 -2.685 -7.016 1.00 57.66 122 ARG A N 1
ATOM 960 C CA . ARG A 1 122 ? 9.602 -2.342 -8.245 1.00 57.66 122 ARG A CA 1
ATOM 961 C C . ARG A 1 122 ? 10.855 -3.178 -8.537 1.00 57.66 122 ARG A C 1
ATOM 963 O O . ARG A 1 122 ? 11.139 -3.374 -9.713 1.00 57.66 122 ARG A O 1
ATOM 970 N N . ARG A 1 123 ? 11.588 -3.693 -7.539 1.00 54.34 123 ARG A N 1
ATOM 971 C CA . ARG A 1 123 ? 12.999 -4.108 -7.757 1.00 54.34 123 ARG A CA 1
ATOM 972 C C . ARG A 1 123 ? 13.235 -5.580 -8.148 1.00 54.34 123 ARG A C 1
ATOM 974 O O . ARG A 1 123 ? 13.934 -5.833 -9.118 1.00 54.34 123 ARG A O 1
ATOM 981 N N . CYS A 1 124 ? 12.630 -6.565 -7.476 1.00 56.53 124 CYS A N 1
ATOM 982 C CA . CYS A 1 124 ? 12.925 -7.994 -7.750 1.00 56.53 124 CYS A CA 1
ATOM 983 C C . CYS A 1 124 ? 11.790 -8.766 -8.437 1.00 56.53 124 CYS A C 1
ATOM 985 O O . CYS A 1 124 ? 12.027 -9.702 -9.204 1.00 56.53 124 CYS A O 1
ATOM 987 N N . ILE A 1 125 ? 10.539 -8.393 -8.167 1.00 61.44 125 ILE A N 1
ATOM 988 C CA . 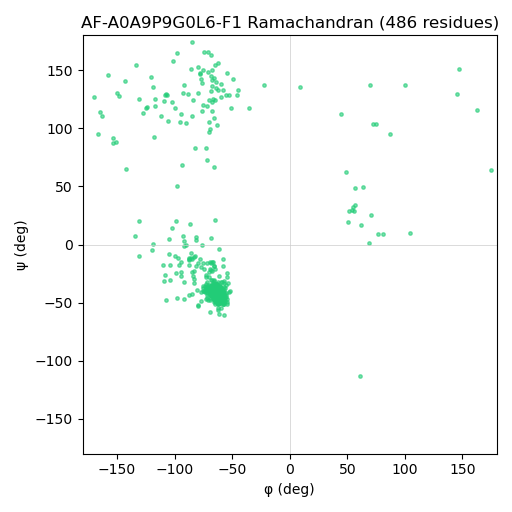ILE A 1 125 ? 9.367 -9.106 -8.693 1.00 61.44 125 ILE A CA 1
ATOM 989 C C . ILE A 1 125 ? 9.200 -8.848 -10.200 1.00 61.44 125 ILE A C 1
ATOM 991 O O . ILE A 1 125 ? 8.780 -9.747 -10.928 1.00 61.44 125 ILE A O 1
ATOM 995 N N . GLY A 1 126 ? 9.587 -7.657 -10.678 1.00 63.94 126 GLY A N 1
ATOM 996 C CA . GLY A 1 126 ? 9.559 -7.292 -12.098 1.00 63.94 126 GLY A CA 1
ATOM 997 C C . GLY A 1 126 ? 10.377 -8.253 -12.961 1.00 63.94 126 GLY A C 1
ATOM 998 O O . GLY A 1 126 ? 9.801 -8.970 -13.777 1.00 63.94 126 GLY A O 1
ATOM 999 N N . ALA A 1 127 ? 11.682 -8.354 -12.691 1.00 64.06 127 ALA A N 1
ATOM 1000 C CA . ALA A 1 127 ? 12.602 -9.200 -13.453 1.00 64.06 127 ALA A CA 1
ATOM 1001 C C . ALA A 1 127 ? 12.192 -10.687 -13.453 1.00 64.06 127 ALA A C 1
ATOM 1003 O O . ALA A 1 127 ? 12.195 -11.343 -14.494 1.00 64.06 127 ALA A O 1
ATOM 1004 N N . ARG A 1 128 ? 11.748 -11.229 -12.306 1.00 71.62 128 ARG A N 1
ATOM 1005 C CA . ARG A 1 128 ? 11.309 -12.637 -12.204 1.00 71.62 128 ARG A CA 1
ATOM 1006 C C . ARG A 1 128 ? 10.060 -12.936 -13.040 1.00 71.62 128 ARG A C 1
ATOM 1008 O O . ARG A 1 128 ? 9.966 -14.004 -13.647 1.00 71.62 128 ARG A O 1
ATOM 1015 N N . ILE A 1 129 ? 9.082 -12.029 -13.055 1.00 71.25 129 ILE A N 1
ATOM 1016 C CA . ILE A 1 129 ? 7.843 -12.209 -13.826 1.00 71.25 129 ILE A CA 1
ATOM 1017 C C . ILE A 1 129 ? 8.105 -12.026 -15.323 1.00 71.25 129 ILE A C 1
ATOM 1019 O O . ILE A 1 129 ? 7.561 -12.790 -16.126 1.00 71.25 129 ILE A O 1
ATOM 1023 N N . ASP A 1 130 ? 8.934 -11.048 -15.688 1.00 72.12 130 ASP A N 1
ATOM 1024 C CA . ASP A 1 130 ? 9.296 -10.779 -17.078 1.00 72.12 130 ASP A CA 1
ATOM 1025 C C . ASP A 1 130 ? 10.039 -11.984 -17.679 1.00 72.12 130 ASP A C 1
ATOM 1027 O O . ASP A 1 130 ? 9.660 -12.448 -18.758 1.00 72.12 130 ASP A O 1
ATOM 1031 N N . ASN A 1 131 ? 10.943 -12.613 -16.915 1.00 75.62 131 ASN A N 1
ATOM 1032 C CA . ASN A 1 131 ? 11.587 -13.878 -17.289 1.00 75.62 131 ASN A CA 1
ATOM 1033 C C . ASN A 1 131 ? 10.586 -15.010 -17.539 1.00 75.62 131 ASN A C 1
ATOM 1035 O O . ASN A 1 131 ? 10.587 -15.604 -18.614 1.00 75.62 131 ASN A O 1
ATOM 1039 N N . ARG A 1 132 ? 9.654 -15.262 -16.608 1.00 79.75 132 ARG A N 1
ATOM 1040 C CA . ARG A 1 132 ? 8.648 -16.329 -16.778 1.00 79.75 132 ARG A CA 1
ATOM 1041 C C . ARG A 1 132 ? 7.751 -16.120 -18.002 1.00 79.75 132 ARG A C 1
ATOM 1043 O O . ARG A 1 132 ? 7.326 -17.093 -18.625 1.00 79.75 132 ARG A O 1
ATOM 1050 N N . LYS A 1 133 ? 7.394 -14.873 -18.333 1.00 76.50 133 LYS A N 1
ATOM 1051 C CA . LYS A 1 133 ? 6.565 -14.575 -19.517 1.00 76.50 133 LYS A CA 1
ATOM 1052 C C . LYS A 1 133 ? 7.348 -14.724 -20.809 1.00 76.50 133 LYS A C 1
ATOM 1054 O O . LYS A 1 133 ? 6.803 -15.271 -21.765 1.00 76.50 133 LYS A O 1
ATOM 1059 N N . ARG A 1 134 ? 8.600 -14.273 -20.818 1.00 75.50 134 ARG A N 1
ATOM 1060 C CA . ARG A 1 134 ? 9.524 -14.462 -21.931 1.00 75.50 134 ARG A CA 1
ATOM 1061 C C . ARG A 1 134 ? 9.723 -15.948 -22.223 1.00 75.50 134 ARG A C 1
ATOM 1063 O O . ARG A 1 134 ? 9.504 -16.347 -23.357 1.00 75.50 134 ARG A O 1
ATOM 1070 N N . ASP A 1 135 ? 9.975 -16.781 -21.211 1.00 75.94 135 ASP A N 1
ATOM 1071 C CA . ASP A 1 135 ? 10.147 -18.234 -21.390 1.00 75.94 135 ASP A CA 1
ATOM 1072 C C . ASP A 1 135 ? 8.915 -18.882 -22.029 1.00 75.94 135 ASP A C 1
ATOM 1074 O O . ASP A 1 135 ? 9.020 -19.698 -22.944 1.00 75.94 135 ASP A O 1
ATOM 1078 N N . LYS A 1 136 ? 7.718 -18.486 -21.582 1.00 81.06 136 LYS A N 1
ATOM 1079 C CA . LYS A 1 136 ? 6.458 -18.948 -22.180 1.00 81.06 136 LYS A CA 1
ATOM 1080 C C . LYS A 1 136 ? 6.280 -18.456 -23.616 1.00 81.06 136 LYS A C 1
ATOM 1082 O O . LYS A 1 136 ? 5.680 -19.168 -24.416 1.00 81.06 136 LYS A O 1
ATOM 1087 N N . PHE A 1 137 ? 6.742 -17.249 -23.937 1.00 76.88 137 PHE A N 1
ATOM 1088 C CA . PHE A 1 137 ? 6.650 -16.687 -25.281 1.00 76.88 137 PHE A CA 1
ATOM 1089 C C . PHE A 1 137 ? 7.633 -17.361 -26.243 1.00 76.88 137 PHE A C 1
ATOM 1091 O O . PHE A 1 137 ? 7.212 -17.808 -27.303 1.00 76.88 137 PHE A O 1
ATOM 1098 N N . ILE A 1 138 ? 8.894 -17.535 -25.835 1.00 73.06 138 ILE A N 1
ATOM 1099 C CA . ILE A 1 138 ? 9.913 -18.260 -26.604 1.00 73.06 138 ILE A CA 1
ATOM 1100 C C . ILE A 1 138 ? 9.438 -19.688 -26.869 1.00 73.06 138 ILE A C 1
ATOM 1102 O O . ILE A 1 138 ? 9.409 -20.109 -28.016 1.00 73.06 138 ILE A O 1
ATOM 1106 N N . ARG A 1 139 ? 8.942 -20.405 -25.850 1.00 75.25 139 ARG A N 1
ATOM 1107 C CA . ARG A 1 139 ? 8.378 -21.753 -26.044 1.00 75.25 139 ARG A CA 1
ATOM 1108 C C . ARG A 1 139 ? 7.244 -21.780 -27.070 1.00 75.25 139 ARG A C 1
ATOM 1110 O O . ARG A 1 139 ? 7.156 -22.723 -27.842 1.00 75.25 139 ARG A O 1
ATOM 1117 N N . LYS A 1 140 ? 6.387 -20.754 -27.105 1.00 77.94 140 LYS A N 1
ATOM 1118 C CA . LYS A 1 140 ? 5.323 -20.648 -28.117 1.00 77.94 140 LYS A CA 1
ATOM 1119 C C . LYS A 1 140 ? 5.863 -20.372 -29.520 1.00 77.94 140 LYS A C 1
ATOM 1121 O O . LYS A 1 140 ? 5.314 -20.923 -30.463 1.00 77.94 140 LYS A O 1
ATOM 1126 N N . MET A 1 141 ? 6.900 -19.545 -29.651 1.00 69.44 141 MET A N 1
ATOM 1127 C CA . MET A 1 141 ? 7.566 -19.277 -30.934 1.00 69.44 141 MET A CA 1
ATOM 1128 C C . MET A 1 141 ? 8.266 -20.534 -31.463 1.00 69.44 141 MET A C 1
ATOM 1130 O O . MET A 1 141 ? 8.071 -20.895 -32.619 1.00 69.44 141 MET A O 1
ATOM 1134 N N . LEU A 1 142 ? 8.978 -21.257 -30.587 1.00 67.50 142 LEU A N 1
ATOM 1135 C CA . LEU A 1 142 ? 9.637 -22.525 -30.914 1.00 67.50 142 LEU A CA 1
ATOM 1136 C C . LEU A 1 142 ? 8.631 -23.582 -31.392 1.00 67.50 142 LEU A C 1
ATOM 1138 O O . LEU A 1 142 ? 8.855 -24.238 -32.400 1.00 67.50 142 LEU A O 1
ATOM 1142 N N . LEU A 1 143 ? 7.482 -23.703 -30.717 1.00 74.38 143 LEU A N 1
ATOM 1143 C CA . LEU A 1 143 ? 6.419 -24.630 -31.126 1.00 74.38 143 LEU A CA 1
ATOM 1144 C C . LEU A 1 143 ? 5.743 -24.243 -32.451 1.00 74.38 143 LEU A C 1
ATOM 1146 O O . LEU A 1 143 ? 5.146 -25.102 -33.092 1.00 74.38 143 LEU A O 1
ATOM 1150 N N . LYS A 1 144 ? 5.803 -22.968 -32.860 1.00 73.00 144 LYS A N 1
ATOM 1151 C CA . LYS A 1 144 ? 5.153 -22.474 -34.083 1.00 73.00 144 LYS A CA 1
ATOM 1152 C C . LYS A 1 144 ? 6.056 -22.558 -35.328 1.00 73.00 144 LYS A C 1
ATOM 1154 O O . LYS A 1 144 ? 5.596 -22.189 -36.400 1.00 73.00 144 LYS A O 1
ATOM 1159 N N . CYS A 1 145 ? 7.299 -23.047 -35.209 1.00 52.03 145 CYS A N 1
ATOM 1160 C CA . CYS A 1 145 ? 8.301 -23.065 -36.294 1.00 52.03 145 CYS A CA 1
ATOM 1161 C C . CYS A 1 145 ? 8.505 -21.693 -36.976 1.00 52.03 145 CYS A C 1
ATOM 1163 O O . CYS A 1 145 ? 8.875 -21.617 -38.141 1.00 52.03 145 CYS A O 1
ATOM 1165 N N . ASP A 1 146 ? 8.281 -20.598 -36.246 1.00 58.31 146 ASP A N 1
ATOM 1166 C CA . ASP A 1 146 ? 8.467 -19.215 -36.712 1.00 58.31 146 ASP A CA 1
ATOM 1167 C C . ASP A 1 146 ? 9.835 -18.695 -36.224 1.00 58.31 146 ASP A C 1
ATOM 1169 O O . ASP A 1 146 ? 9.932 -17.703 -35.500 1.00 58.31 146 ASP A O 1
ATOM 1173 N N . ILE A 1 147 ? 10.892 -19.481 -36.479 1.00 52.62 147 ILE A N 1
ATOM 1174 C CA . ILE A 1 147 ? 12.228 -19.323 -35.860 1.00 52.62 147 ILE A CA 1
ATOM 1175 C C . ILE A 1 147 ? 13.233 -18.685 -36.832 1.00 52.62 147 ILE A C 1
ATOM 1177 O O . ILE A 1 147 ? 14.201 -18.073 -36.391 1.00 52.62 147 ILE A O 1
ATOM 1181 N N . ASN A 1 148 ? 12.942 -18.679 -38.139 1.00 53.06 148 ASN A N 1
ATOM 1182 C CA . ASN A 1 148 ? 13.809 -18.082 -39.167 1.00 53.06 148 ASN A CA 1
ATOM 1183 C C . ASN A 1 148 ? 14.102 -16.585 -38.929 1.00 53.06 148 ASN A C 1
ATOM 1185 O O . ASN A 1 148 ? 15.065 -16.048 -39.461 1.00 53.06 148 ASN A O 1
ATOM 1189 N N . THR A 1 149 ? 13.292 -15.905 -38.112 1.00 51.84 149 THR A N 1
ATOM 1190 C CA . THR A 1 149 ? 13.480 -14.492 -37.742 1.00 51.84 149 THR A CA 1
ATOM 1191 C C . THR A 1 149 ? 14.477 -14.292 -36.581 1.00 51.84 149 THR A C 1
ATOM 1193 O O . THR A 1 149 ? 14.832 -13.157 -36.273 1.00 51.84 149 THR A O 1
ATOM 1196 N N . LEU A 1 150 ? 14.899 -15.360 -35.889 1.00 52.53 150 LEU A N 1
ATOM 1197 C CA . LEU A 1 150 ? 15.627 -15.298 -34.610 1.00 52.53 150 LEU A CA 1
ATOM 1198 C C . LEU A 1 150 ? 16.898 -16.154 -34.535 1.00 52.53 150 LEU A C 1
ATOM 1200 O O . LEU A 1 150 ? 17.647 -16.006 -33.567 1.00 52.53 150 LEU A O 1
ATOM 1204 N N . ASP A 1 151 ? 17.156 -17.024 -35.510 1.00 54.31 151 ASP A N 1
ATOM 1205 C CA . ASP A 1 151 ? 18.406 -17.779 -35.542 1.00 54.31 151 ASP A CA 1
ATOM 1206 C C . ASP A 1 151 ? 19.575 -16.889 -36.007 1.00 54.31 151 ASP A C 1
ATOM 1208 O O . ASP A 1 151 ? 19.422 -16.060 -36.912 1.00 54.31 151 ASP A O 1
ATOM 1212 N N . PRO A 1 152 ? 20.761 -17.011 -35.381 1.00 51.75 152 PRO A N 1
ATOM 1213 C CA . PRO A 1 152 ? 21.939 -16.290 -35.828 1.00 51.75 152 PRO A CA 1
ATOM 1214 C C . PRO A 1 152 ? 22.325 -16.759 -37.233 1.00 51.75 152 PRO A C 1
ATOM 1216 O O . PRO A 1 152 ? 22.389 -17.961 -37.496 1.00 51.75 152 PRO A O 1
ATOM 1219 N N . ILE A 1 153 ? 22.623 -15.810 -38.126 1.00 50.28 153 ILE A N 1
ATOM 1220 C CA . ILE A 1 153 ? 23.056 -16.081 -39.503 1.00 50.28 153 ILE A CA 1
ATOM 1221 C C . ILE A 1 153 ? 24.487 -16.641 -39.466 1.00 50.28 153 ILE A C 1
ATOM 1223 O O . ILE A 1 153 ? 25.458 -15.959 -39.772 1.00 50.28 153 ILE A O 1
ATOM 1227 N N . TYR A 1 154 ? 24.648 -17.887 -39.029 1.00 49.41 154 TYR A N 1
ATOM 1228 C CA . TYR A 1 154 ? 25.877 -18.651 -39.247 1.00 49.41 154 TYR A CA 1
ATOM 1229 C C . TYR A 1 154 ? 25.752 -19.563 -40.469 1.00 49.41 154 TYR A C 1
ATOM 1231 O O . TYR A 1 154 ? 26.769 -20.003 -40.997 1.00 49.41 154 TYR A O 1
ATOM 1239 N N . GLN A 1 155 ? 24.529 -19.826 -40.941 1.00 43.53 155 GLN A N 1
ATOM 1240 C CA . GLN A 1 155 ? 24.266 -20.888 -41.913 1.00 43.53 155 GLN A CA 1
ATOM 1241 C C . GLN A 1 155 ? 23.991 -20.409 -43.349 1.00 43.53 155 GLN A C 1
ATOM 1243 O O . GLN A 1 155 ? 24.047 -21.230 -44.257 1.00 43.53 155 GLN A O 1
ATOM 1248 N N . ASP A 1 156 ? 23.843 -19.098 -43.589 1.00 43.56 156 ASP A N 1
ATOM 1249 C CA . ASP A 1 156 ? 23.803 -18.520 -44.951 1.00 43.56 156 ASP A CA 1
ATOM 1250 C C . ASP A 1 156 ? 25.201 -18.199 -45.518 1.00 43.56 156 ASP A C 1
ATOM 1252 O O . ASP A 1 156 ? 25.341 -17.503 -46.523 1.00 43.56 156 ASP A O 1
ATOM 1256 N N . LEU A 1 157 ? 26.266 -18.767 -44.940 1.00 47.50 157 LEU A N 1
ATOM 1257 C CA . LEU A 1 157 ? 27.640 -18.689 -45.463 1.00 47.50 157 LEU A CA 1
ATOM 1258 C C . LEU A 1 157 ? 27.841 -19.396 -46.828 1.00 47.50 157 LEU A C 1
ATOM 1260 O O . LEU A 1 157 ? 28.965 -19.730 -47.195 1.00 47.50 157 LEU A O 1
ATOM 1264 N N . GLN A 1 158 ? 26.778 -19.617 -47.605 1.00 46.34 158 GLN A N 1
ATOM 1265 C CA . GLN A 1 158 ? 26.821 -20.209 -48.945 1.00 46.34 158 GLN A CA 1
ATOM 1266 C C . GLN A 1 158 ? 26.026 -19.420 -50.000 1.00 46.34 158 GLN A C 1
ATOM 1268 O O . GLN A 1 158 ? 25.723 -19.965 -51.057 1.00 46.34 158 GLN A O 1
ATOM 1273 N N . THR A 1 159 ? 25.717 -18.135 -49.785 1.00 45.97 159 THR A N 1
ATOM 1274 C CA . THR A 1 159 ? 25.346 -17.252 -50.909 1.00 45.97 159 THR A CA 1
ATOM 1275 C C . THR A 1 159 ? 26.583 -16.498 -51.411 1.00 45.97 159 THR A C 1
ATOM 1277 O O . THR A 1 159 ? 27.078 -15.633 -50.687 1.00 45.97 159 THR A O 1
ATOM 1280 N N . PRO A 1 160 ? 27.087 -16.755 -52.633 1.00 51.00 160 PRO A N 1
ATOM 1281 C CA . PRO A 1 160 ? 28.357 -16.195 -53.123 1.00 51.00 160 PRO A CA 1
ATOM 1282 C C . PRO A 1 160 ? 28.377 -14.675 -53.389 1.00 51.00 160 PRO A C 1
ATOM 1284 O O . PRO A 1 160 ? 29.361 -14.177 -53.930 1.00 51.00 160 PRO A O 1
ATOM 1287 N N . HIS A 1 161 ? 27.311 -13.927 -53.069 1.00 52.94 161 HIS A N 1
ATOM 1288 C CA . HIS A 1 161 ? 27.103 -12.560 -53.575 1.00 52.94 161 HIS A CA 1
ATOM 1289 C C . HIS A 1 161 ? 26.664 -11.501 -52.547 1.00 52.94 161 HIS A C 1
ATOM 1291 O O . HIS A 1 161 ? 26.366 -10.384 -52.954 1.00 52.94 161 HIS A O 1
ATOM 1297 N N . ALA A 1 162 ? 26.630 -11.789 -51.242 1.00 56.81 162 ALA A N 1
ATOM 1298 C CA . ALA A 1 162 ? 26.315 -10.753 -50.250 1.00 56.81 162 ALA A CA 1
ATOM 1299 C C . ALA A 1 162 ? 27.573 -9.943 -49.890 1.00 56.81 162 ALA A C 1
ATOM 1301 O O . ALA A 1 162 ? 28.579 -10.514 -49.465 1.00 56.81 162 ALA A O 1
ATOM 1302 N N . SER A 1 163 ? 27.528 -8.617 -50.044 1.00 61.88 163 SER A N 1
ATOM 1303 C CA . SER A 1 163 ? 28.616 -7.744 -49.587 1.00 61.88 163 SER A CA 1
ATOM 1304 C C . SER A 1 163 ? 28.702 -7.735 -48.052 1.00 61.88 163 SER A C 1
ATOM 1306 O O . SER A 1 163 ? 27.695 -7.884 -47.355 1.00 61.88 163 SER A O 1
ATOM 1308 N N . SER A 1 164 ? 29.902 -7.544 -47.489 1.00 65.06 164 SER A N 1
ATOM 1309 C CA . SER A 1 164 ? 30.105 -7.513 -46.029 1.00 65.06 164 SER A CA 1
ATOM 1310 C C . SER A 1 164 ? 29.246 -6.450 -45.331 1.00 65.06 164 SER A C 1
ATOM 1312 O O . SER A 1 164 ? 28.776 -6.683 -44.220 1.00 65.06 164 SER A O 1
ATOM 1314 N N . ALA A 1 165 ? 28.988 -5.324 -46.006 1.00 66.50 165 ALA A N 1
ATOM 1315 C CA . ALA A 1 165 ? 28.150 -4.235 -45.511 1.00 66.50 165 ALA A CA 1
ATOM 1316 C C . ALA A 1 165 ? 26.654 -4.603 -45.472 1.00 66.50 165 ALA A C 1
ATOM 1318 O O . ALA A 1 165 ? 25.968 -4.302 -44.497 1.00 66.50 165 ALA A O 1
ATOM 1319 N N . GLU A 1 166 ? 26.139 -5.312 -46.482 1.00 69.38 166 GLU A N 1
ATOM 1320 C CA . GLU A 1 166 ? 24.748 -5.795 -46.472 1.00 69.38 166 GLU A CA 1
ATOM 1321 C C . GLU A 1 166 ? 24.510 -6.816 -45.355 1.00 69.38 166 GLU A C 1
ATOM 1323 O O . GLU A 1 166 ? 23.436 -6.847 -44.753 1.00 69.38 166 GLU A O 1
ATOM 1328 N N . LEU A 1 167 ? 25.515 -7.639 -45.050 1.00 69.62 167 LEU A N 1
ATOM 1329 C CA . LEU A 1 167 ? 25.433 -8.633 -43.983 1.00 69.62 167 LEU A CA 1
ATOM 1330 C C . LEU A 1 167 ? 25.428 -7.970 -42.593 1.00 69.62 167 LEU A C 1
ATOM 1332 O O . LEU A 1 167 ? 24.630 -8.352 -41.738 1.00 69.62 167 LEU A O 1
ATOM 1336 N N . GLN A 1 168 ? 26.242 -6.925 -42.404 1.00 72.56 168 GLN A N 1
ATOM 1337 C CA . GLN A 1 168 ? 26.240 -6.076 -41.203 1.00 72.56 168 GLN A CA 1
ATOM 1338 C C . GLN A 1 168 ? 24.903 -5.343 -41.011 1.00 72.56 168 GLN A C 1
ATOM 1340 O O . GLN A 1 168 ? 24.374 -5.295 -39.900 1.00 72.56 168 GLN A O 1
ATOM 1345 N N . GLN A 1 169 ? 24.317 -4.827 -42.093 1.00 75.50 169 GLN A N 1
ATOM 1346 C CA . GLN A 1 169 ? 23.025 -4.142 -42.049 1.00 75.50 169 GLN A CA 1
ATOM 1347 C C . GLN A 1 169 ? 21.878 -5.095 -41.676 1.00 75.50 169 GLN A C 1
ATOM 1349 O O . GLN A 1 169 ? 21.030 -4.761 -40.848 1.00 75.50 169 GLN A O 1
ATOM 1354 N N . ARG A 1 170 ? 21.863 -6.311 -42.238 1.00 74.25 170 ARG A N 1
ATOM 1355 C CA . ARG A 1 170 ? 20.867 -7.342 -41.890 1.00 74.25 170 ARG A CA 1
ATOM 1356 C C . ARG A 1 170 ? 20.984 -7.793 -40.434 1.00 74.25 170 ARG A C 1
ATOM 1358 O O . ARG A 1 170 ? 19.965 -7.999 -39.774 1.00 74.25 170 ARG A O 1
ATOM 1365 N N . GLU A 1 171 ? 22.207 -7.922 -39.921 1.00 74.75 171 GLU A N 1
ATOM 1366 C CA . GLU A 1 171 ? 22.457 -8.239 -38.511 1.00 74.75 171 GLU A CA 1
ATOM 1367 C C . GLU A 1 171 ? 21.893 -7.147 -37.587 1.00 74.75 171 GLU A C 1
ATOM 1369 O O . GLU A 1 171 ? 21.160 -7.452 -36.639 1.00 74.75 171 GLU A O 1
ATOM 1374 N N . PHE A 1 172 ? 22.150 -5.876 -37.911 1.00 80.56 172 PHE A N 1
ATOM 1375 C CA . PHE A 1 172 ? 21.626 -4.728 -37.172 1.00 80.56 172 PHE A CA 1
ATOM 1376 C C . PHE A 1 172 ? 20.088 -4.707 -37.151 1.00 80.56 172 PHE A C 1
ATOM 1378 O O . PHE A 1 172 ? 19.467 -4.509 -36.101 1.00 80.56 172 PHE A O 1
ATOM 1385 N N . GLU A 1 173 ? 19.446 -4.983 -38.290 1.00 80.19 173 GLU A N 1
ATOM 1386 C CA . GLU A 1 173 ? 17.985 -5.078 -38.385 1.00 80.19 173 GLU A CA 1
ATOM 1387 C C . GLU A 1 173 ? 17.409 -6.231 -37.552 1.00 80.19 173 GLU A C 1
ATOM 1389 O O . GLU A 1 173 ? 16.399 -6.040 -36.861 1.00 80.19 173 GLU A O 1
ATOM 1394 N N . ARG A 1 174 ? 18.066 -7.401 -37.532 1.00 79.44 174 ARG A N 1
ATOM 1395 C CA . ARG A 1 174 ? 17.666 -8.525 -36.668 1.00 79.44 174 ARG A CA 1
ATOM 1396 C C . ARG A 1 174 ? 17.702 -8.117 -35.198 1.00 79.44 174 ARG A C 1
ATOM 1398 O O . ARG A 1 174 ? 16.724 -8.315 -34.476 1.00 79.44 174 ARG A O 1
ATOM 1405 N N . ARG A 1 175 ? 18.794 -7.496 -34.747 1.00 80.81 175 ARG A N 1
ATOM 1406 C CA . ARG A 1 175 ? 18.949 -7.040 -33.355 1.00 80.81 175 ARG A CA 1
ATOM 1407 C C . ARG A 1 175 ? 17.921 -5.986 -32.971 1.00 80.81 175 ARG A C 1
ATOM 1409 O O . ARG A 1 175 ? 17.333 -6.062 -31.888 1.00 80.81 175 ARG A O 1
ATOM 1416 N N . ARG A 1 176 ? 17.604 -5.075 -33.892 1.00 85.31 176 ARG A N 1
ATOM 1417 C CA . ARG A 1 176 ? 16.517 -4.108 -33.723 1.00 85.31 176 ARG A CA 1
ATOM 1418 C C . ARG A 1 176 ? 15.171 -4.802 -33.533 1.00 85.31 176 ARG A C 1
ATOM 1420 O O . ARG A 1 176 ? 14.397 -4.404 -32.657 1.00 85.31 176 ARG A O 1
ATOM 1427 N N . ALA A 1 177 ? 14.890 -5.848 -34.309 1.00 81.19 177 ALA A N 1
ATOM 1428 C CA . ALA A 1 177 ? 13.675 -6.644 -34.168 1.00 81.19 177 ALA A CA 1
ATOM 1429 C C . ALA A 1 177 ? 13.629 -7.396 -32.824 1.00 81.19 177 ALA A C 1
ATOM 1431 O O . ALA A 1 177 ? 12.597 -7.362 -32.145 1.00 81.19 177 ALA A O 1
ATOM 1432 N N . GLU A 1 178 ? 14.743 -7.998 -32.388 1.00 81.38 178 GLU A N 1
ATOM 1433 C CA . GLU A 1 178 ? 14.853 -8.661 -31.080 1.00 81.38 178 GLU A CA 1
ATOM 1434 C C . GLU A 1 178 ? 14.578 -7.680 -29.925 1.00 81.38 178 GLU A C 1
ATOM 1436 O O . GLU A 1 178 ? 13.779 -7.961 -29.022 1.00 81.38 178 GLU A O 1
ATOM 1441 N N . PHE A 1 179 ? 15.184 -6.491 -29.986 1.00 85.75 179 PHE A N 1
ATOM 1442 C CA . PHE A 1 179 ? 14.986 -5.416 -29.018 1.00 85.75 179 PHE A CA 1
ATOM 1443 C C . PHE A 1 179 ? 13.523 -4.962 -28.968 1.00 85.75 179 PHE A C 1
ATOM 1445 O O . PHE A 1 179 ? 12.912 -4.900 -27.895 1.00 85.75 179 PHE A O 1
ATOM 1452 N N . GLN A 1 180 ? 12.920 -4.673 -30.126 1.00 85.62 180 GLN A N 1
ATOM 1453 C CA . GLN A 1 180 ? 11.521 -4.247 -30.203 1.00 85.62 180 GLN A CA 1
ATOM 1454 C C . GLN A 1 180 ? 10.567 -5.319 -29.674 1.00 85.62 180 GLN A C 1
ATOM 1456 O O . GLN A 1 180 ? 9.588 -5.000 -28.991 1.00 85.62 180 GLN A O 1
ATOM 1461 N N . LEU A 1 181 ? 10.848 -6.592 -29.955 1.00 82.12 181 LEU A N 1
ATOM 1462 C CA . LEU A 1 181 ? 10.068 -7.702 -29.431 1.00 82.12 181 LEU A CA 1
ATOM 1463 C C . LEU A 1 181 ? 10.141 -7.748 -27.902 1.00 82.12 181 LEU A C 1
ATOM 1465 O O . LEU A 1 181 ? 9.100 -7.810 -27.239 1.00 82.12 181 LEU A O 1
ATOM 1469 N N . MET A 1 182 ? 11.343 -7.637 -27.332 1.00 81.50 182 MET A N 1
ATOM 1470 C CA . MET A 1 182 ? 11.525 -7.608 -25.883 1.00 81.50 182 MET A CA 1
ATOM 1471 C C . MET A 1 182 ? 10.797 -6.416 -25.244 1.00 81.50 182 MET A C 1
ATOM 1473 O O . MET A 1 182 ? 10.084 -6.583 -24.252 1.00 81.50 182 MET A O 1
ATOM 1477 N N . ARG A 1 183 ? 10.858 -5.229 -25.862 1.00 85.50 183 ARG A N 1
ATOM 1478 C CA . ARG A 1 183 ? 10.099 -4.043 -25.430 1.00 85.50 183 ARG A CA 1
ATOM 1479 C C . ARG A 1 183 ? 8.591 -4.273 -25.429 1.00 85.50 183 ARG A C 1
ATOM 1481 O O . ARG A 1 183 ? 7.915 -3.907 -24.467 1.00 85.50 183 ARG A O 1
ATOM 1488 N N . ARG A 1 184 ? 8.040 -4.923 -26.460 1.00 82.31 184 ARG A N 1
ATOM 1489 C CA . ARG A 1 184 ? 6.609 -5.283 -26.503 1.00 82.31 184 ARG A CA 1
ATOM 1490 C C . ARG A 1 184 ? 6.242 -6.256 -25.378 1.00 82.31 184 ARG A C 1
ATOM 1492 O O . ARG A 1 184 ? 5.189 -6.093 -24.754 1.00 82.31 184 ARG A O 1
ATOM 1499 N N . ILE A 1 185 ? 7.106 -7.231 -25.078 1.00 79.69 185 ILE A N 1
ATOM 1500 C CA . ILE A 1 185 ? 6.918 -8.177 -23.965 1.00 79.69 185 ILE A CA 1
ATOM 1501 C C . ILE A 1 185 ? 6.929 -7.438 -22.620 1.00 79.69 185 ILE A C 1
ATOM 1503 O O . ILE A 1 185 ? 6.009 -7.629 -21.820 1.00 79.69 185 ILE A O 1
ATOM 1507 N N . GLN A 1 186 ? 7.901 -6.551 -22.389 1.00 79.62 186 GLN A N 1
ATOM 1508 C CA . GLN A 1 186 ? 7.991 -5.722 -21.181 1.00 79.62 186 GLN A CA 1
ATOM 1509 C C . GLN A 1 186 ? 6.767 -4.811 -21.016 1.00 79.62 186 GLN A C 1
ATOM 1511 O O . GLN A 1 186 ? 6.151 -4.782 -19.945 1.00 79.62 186 GLN A O 1
ATOM 1516 N N . ALA A 1 187 ? 6.350 -4.121 -22.083 1.00 78.62 187 ALA A N 1
ATOM 1517 C CA . ALA A 1 187 ? 5.189 -3.235 -22.074 1.00 78.62 187 ALA A CA 1
ATOM 1518 C C . ALA A 1 187 ? 3.909 -4.000 -21.703 1.00 78.62 187 ALA A C 1
ATOM 1520 O O . ALA A 1 187 ? 3.191 -3.613 -20.775 1.00 78.62 187 ALA A O 1
ATOM 1521 N N . LYS A 1 188 ? 3.668 -5.150 -22.345 1.00 77.19 188 LYS A N 1
ATOM 1522 C CA . LYS A 1 188 ? 2.529 -6.025 -22.031 1.00 77.19 188 LYS A CA 1
ATOM 1523 C C . LYS A 1 188 ? 2.622 -6.605 -20.617 1.00 77.19 188 LYS A C 1
ATOM 1525 O O . LYS A 1 188 ? 1.606 -6.749 -19.932 1.00 77.19 188 LYS A O 1
ATOM 1530 N N . SER A 1 189 ? 3.829 -6.931 -20.154 1.00 74.81 189 SER A N 1
ATOM 1531 C CA . SER A 1 189 ? 4.036 -7.503 -18.827 1.00 74.81 189 SER A CA 1
ATOM 1532 C C . SER A 1 189 ? 3.776 -6.503 -17.704 1.00 74.81 189 SER A C 1
ATOM 1534 O O . SER A 1 189 ? 3.102 -6.853 -16.730 1.00 74.81 189 SER A O 1
ATOM 1536 N N . SER A 1 190 ? 4.240 -5.263 -17.865 1.00 73.75 190 SER A N 1
ATOM 1537 C CA . SER A 1 190 ? 4.113 -4.198 -16.869 1.00 73.75 190 SER A CA 1
ATOM 1538 C C . SER A 1 190 ? 2.650 -3.863 -16.546 1.00 73.75 190 SER A C 1
ATOM 1540 O O . SER A 1 190 ? 2.293 -3.746 -15.373 1.00 73.75 190 SER A O 1
ATOM 1542 N N . THR A 1 191 ? 1.777 -3.803 -17.557 1.00 73.88 191 THR A N 1
ATOM 1543 C CA . THR A 1 191 ? 0.334 -3.565 -17.385 1.00 73.88 191 THR A CA 1
ATOM 1544 C C . THR A 1 191 ? -0.333 -4.720 -16.647 1.00 73.88 191 THR A C 1
ATOM 1546 O O . THR A 1 191 ? -1.047 -4.508 -15.670 1.00 73.88 191 THR A O 1
ATOM 1549 N N . HIS A 1 192 ? -0.044 -5.959 -17.048 1.00 76.12 192 HIS A N 1
ATOM 1550 C CA . HIS A 1 192 ? -0.569 -7.142 -16.369 1.00 76.12 192 HIS A CA 1
ATOM 1551 C C . HIS A 1 192 ? -0.073 -7.250 -14.920 1.00 76.12 192 HIS A C 1
ATOM 1553 O O . HIS A 1 192 ? -0.803 -7.730 -14.063 1.00 76.12 192 HIS A O 1
ATOM 1559 N N . ARG A 1 193 ? 1.158 -6.819 -14.616 1.00 75.81 193 ARG A N 1
ATOM 1560 C CA . ARG A 1 193 ? 1.679 -6.787 -13.240 1.00 75.81 193 ARG A CA 1
ATOM 1561 C C . ARG A 1 193 ? 0.859 -5.848 -12.361 1.00 75.81 193 ARG A C 1
ATOM 1563 O O . ARG A 1 193 ? 0.475 -6.250 -11.271 1.00 75.81 193 ARG A O 1
ATOM 1570 N N . LYS A 1 194 ? 0.562 -4.639 -12.849 1.00 76.12 194 LYS A N 1
ATOM 1571 C CA . LYS A 1 194 ? -0.281 -3.671 -12.129 1.00 76.12 194 LYS A CA 1
ATOM 1572 C C . LYS A 1 194 ? -1.674 -4.240 -11.869 1.00 76.12 194 LYS A C 1
ATOM 1574 O O . LYS A 1 194 ? -2.135 -4.214 -10.739 1.00 76.12 194 LYS A O 1
ATOM 1579 N N . TRP A 1 195 ? -2.294 -4.844 -12.880 1.00 77.75 195 TRP A N 1
ATOM 1580 C CA . TRP A 1 195 ? -3.605 -5.485 -12.739 1.00 77.75 195 TRP A CA 1
ATOM 1581 C C . TRP A 1 195 ? -3.621 -6.691 -11.803 1.00 77.75 195 TRP A C 1
ATOM 1583 O O . TRP A 1 195 ? -4.537 -6.810 -11.002 1.00 77.75 195 TRP A O 1
ATOM 1593 N N . VAL A 1 196 ? -2.614 -7.565 -11.854 1.00 81.06 196 VAL A N 1
ATOM 1594 C CA . VAL A 1 196 ? -2.512 -8.689 -10.910 1.00 81.06 196 VAL A CA 1
ATOM 1595 C C . VAL A 1 196 ? -2.287 -8.188 -9.489 1.00 81.06 196 VAL A C 1
ATOM 1597 O O . VAL A 1 196 ? -2.922 -8.694 -8.574 1.00 81.06 196 VAL A O 1
ATOM 1600 N N . ALA A 1 197 ? -1.429 -7.183 -9.297 1.00 79.94 197 ALA A N 1
ATOM 1601 C CA . ALA A 1 197 ? -1.227 -6.575 -7.985 1.00 79.94 197 ALA A CA 1
ATOM 1602 C C . ALA A 1 197 ? -2.533 -5.974 -7.438 1.00 79.94 197 ALA A C 1
ATOM 1604 O O . ALA A 1 197 ? -2.866 -6.222 -6.284 1.00 79.94 197 ALA A O 1
ATOM 1605 N N . MET A 1 198 ? -3.306 -5.280 -8.283 1.00 82.19 198 MET A N 1
ATOM 1606 C CA . MET A 1 198 ? -4.634 -4.763 -7.933 1.00 82.19 198 MET A CA 1
ATOM 1607 C C . MET A 1 198 ? -5.633 -5.874 -7.601 1.00 82.19 198 MET A C 1
ATOM 1609 O O . MET A 1 198 ? -6.355 -5.774 -6.613 1.00 82.19 198 MET A O 1
ATOM 1613 N N . ALA A 1 199 ? -5.677 -6.941 -8.401 1.00 86.12 199 ALA A N 1
ATOM 1614 C CA . ALA A 1 199 ? -6.583 -8.061 -8.170 1.00 86.12 199 ALA A CA 1
ATOM 1615 C C . ALA A 1 199 ? -6.261 -8.773 -6.850 1.00 86.12 199 ALA A C 1
ATOM 1617 O O . ALA A 1 199 ? -7.167 -9.051 -6.073 1.00 86.12 199 ALA A O 1
ATOM 1618 N N . ILE A 1 200 ? -4.975 -9.000 -6.562 1.00 87.75 200 ILE A N 1
ATOM 1619 C CA . ILE A 1 200 ? -4.529 -9.593 -5.296 1.00 87.75 200 ILE A CA 1
ATOM 1620 C C . ILE A 1 200 ? -4.881 -8.676 -4.121 1.00 87.75 200 ILE A C 1
ATOM 1622 O O . ILE A 1 200 ? -5.440 -9.158 -3.141 1.00 87.75 200 ILE A O 1
ATOM 1626 N N . SER A 1 201 ? -4.605 -7.368 -4.203 1.00 87.94 201 SER A N 1
ATOM 1627 C CA . SER A 1 201 ? -4.944 -6.452 -3.105 1.00 87.94 201 SER A CA 1
ATOM 1628 C C . SER A 1 201 ? -6.450 -6.354 -2.874 1.00 87.94 201 SER A C 1
ATOM 1630 O O . SER A 1 201 ? -6.882 -6.347 -1.729 1.00 87.94 201 SER A O 1
ATOM 1632 N N . THR A 1 202 ? -7.250 -6.343 -3.943 1.00 89.50 202 THR A N 1
ATOM 1633 C CA . THR A 1 202 ? -8.720 -6.329 -3.848 1.00 89.50 202 THR A CA 1
ATOM 1634 C C . THR A 1 202 ? -9.248 -7.635 -3.262 1.00 89.50 202 THR A C 1
ATOM 1636 O O . THR A 1 202 ? -10.146 -7.615 -2.430 1.00 89.50 202 THR A O 1
ATOM 1639 N N . PHE A 1 203 ? -8.666 -8.774 -3.638 1.00 91.81 203 PHE A N 1
ATOM 1640 C CA . PHE A 1 203 ? -9.036 -10.074 -3.085 1.00 91.81 203 PHE A CA 1
ATOM 1641 C C . PHE A 1 203 ? -8.724 -10.174 -1.588 1.00 91.81 203 PHE A C 1
ATOM 1643 O O . PHE A 1 203 ? -9.585 -10.582 -0.818 1.00 91.81 203 PHE A O 1
ATOM 1650 N N . LEU A 1 204 ? -7.520 -9.773 -1.164 1.00 91.38 204 LEU A N 1
ATOM 1651 C CA . LEU A 1 204 ? -7.144 -9.769 0.255 1.00 91.38 204 LEU A CA 1
ATOM 1652 C C . LEU A 1 204 ? -8.028 -8.826 1.076 1.00 91.38 204 LEU A C 1
ATOM 1654 O O . LEU A 1 204 ? -8.407 -9.160 2.194 1.00 91.38 204 LEU A O 1
ATOM 1658 N N . TRP A 1 205 ? -8.379 -7.676 0.505 1.00 91.75 205 TRP A N 1
ATOM 1659 C CA . TRP A 1 205 ? -9.296 -6.720 1.110 1.00 91.75 205 TRP A CA 1
ATOM 1660 C C . TRP A 1 205 ? -10.717 -7.285 1.268 1.00 91.75 205 TRP A C 1
ATOM 1662 O O . TRP A 1 205 ? -11.264 -7.249 2.367 1.00 91.75 205 TRP A O 1
ATOM 1672 N N . LEU A 1 206 ? -11.280 -7.891 0.215 1.00 93.81 206 LEU A N 1
ATOM 1673 C CA . LEU A 1 206 ? -12.579 -8.574 0.277 1.00 93.81 206 LEU A CA 1
ATOM 1674 C C . LEU A 1 206 ? -12.567 -9.727 1.283 1.00 93.81 206 LEU A C 1
ATOM 1676 O O . LEU A 1 206 ? -13.536 -9.919 2.010 1.00 93.81 206 LEU A O 1
ATOM 1680 N N . LEU A 1 207 ? -11.473 -10.488 1.339 1.00 94.19 207 LEU A N 1
ATOM 1681 C CA . LEU A 1 207 ? -11.322 -11.583 2.289 1.00 94.19 207 LEU A CA 1
ATOM 1682 C C . LEU A 1 207 ? -11.330 -11.056 3.726 1.00 94.19 207 LEU A C 1
ATOM 1684 O O . LEU A 1 207 ? -12.075 -11.579 4.548 1.00 94.19 207 LEU A O 1
ATOM 1688 N N . LEU A 1 208 ? -10.564 -10.002 4.022 1.00 93.06 208 LEU A N 1
ATOM 1689 C CA . LEU A 1 208 ? -10.551 -9.389 5.351 1.00 93.06 208 LEU A CA 1
ATOM 1690 C C . LEU A 1 208 ? -11.935 -8.851 5.752 1.00 93.06 208 LEU A C 1
ATOM 1692 O O . LEU A 1 208 ? -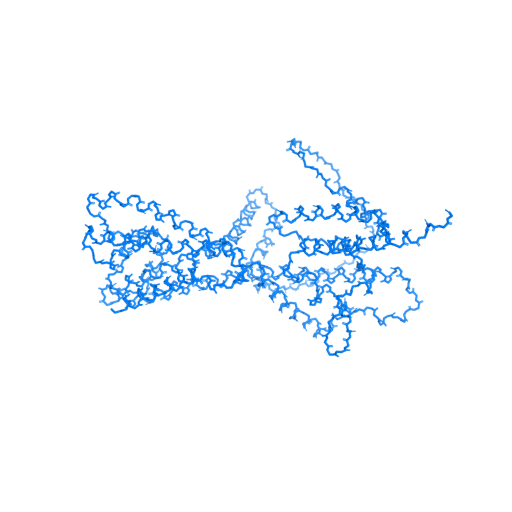12.322 -8.975 6.914 1.00 93.06 208 LEU A O 1
ATOM 1696 N N . TRP A 1 209 ? -12.687 -8.299 4.797 1.00 94.62 209 TRP A N 1
ATOM 1697 C CA . TRP A 1 209 ? -14.041 -7.793 5.022 1.00 94.62 209 TRP A CA 1
ATOM 1698 C C . TRP A 1 209 ? -15.048 -8.905 5.300 1.00 94.62 209 TRP A C 1
ATOM 1700 O O . TRP A 1 209 ? -15.676 -8.925 6.353 1.00 94.62 209 TRP A O 1
ATOM 1710 N N . LEU A 1 210 ? -15.191 -9.850 4.368 1.00 95.44 210 LEU A N 1
ATOM 1711 C CA . LEU A 1 210 ? -16.253 -10.854 4.401 1.00 95.44 210 LEU A CA 1
ATOM 1712 C C . LEU A 1 210 ? -16.008 -11.917 5.473 1.00 95.44 210 LEU A C 1
ATOM 1714 O O . LEU A 1 210 ? -16.958 -12.382 6.107 1.00 95.44 210 LEU A O 1
ATOM 1718 N N . VAL A 1 211 ? -14.743 -12.289 5.699 1.00 95.25 211 VAL A N 1
ATOM 1719 C CA . VAL A 1 211 ? -14.368 -13.195 6.794 1.00 95.25 211 VAL A CA 1
ATOM 1720 C C . VAL A 1 211 ? -14.467 -12.472 8.136 1.00 95.25 211 VAL A C 1
ATOM 1722 O O . VAL A 1 211 ? -14.943 -13.066 9.100 1.00 95.25 211 VAL A O 1
ATOM 1725 N N . GLY A 1 212 ? -14.089 -11.189 8.199 1.00 93.94 212 GLY A N 1
ATOM 1726 C CA . GLY A 1 212 ? -14.300 -10.357 9.386 1.00 93.94 212 GLY A CA 1
ATOM 1727 C C . GLY A 1 212 ? -15.774 -10.304 9.782 1.00 93.94 212 GLY A C 1
ATOM 1728 O O . GLY A 1 212 ? -16.110 -10.627 10.919 1.00 93.94 212 GLY A O 1
ATOM 1729 N N . ALA A 1 213 ? -16.656 -10.022 8.822 1.00 95.62 213 ALA A N 1
ATOM 1730 C CA . ALA A 1 213 ? -18.102 -10.010 9.024 1.00 95.62 213 ALA A CA 1
ATOM 1731 C C . ALA A 1 213 ? -18.636 -11.360 9.524 1.00 95.62 213 ALA A C 1
ATOM 1733 O O . ALA A 1 213 ? -19.453 -11.406 10.438 1.00 95.62 213 ALA A O 1
ATOM 1734 N N . PHE A 1 214 ? -18.131 -12.480 8.997 1.00 95.69 214 PHE A N 1
ATOM 1735 C CA . PHE A 1 214 ? -18.528 -13.805 9.481 1.00 95.69 214 PHE A CA 1
ATOM 1736 C C . PHE A 1 214 ? -18.160 -14.018 10.958 1.00 95.69 214 PHE A C 1
ATOM 1738 O O . PHE A 1 214 ? -18.943 -14.579 11.726 1.00 95.69 214 PHE A O 1
ATOM 1745 N N . ILE A 1 215 ? -16.982 -13.544 11.375 1.00 94.62 215 ILE A N 1
ATOM 1746 C CA . ILE A 1 215 ? -16.540 -13.629 12.771 1.00 94.62 215 ILE A CA 1
ATOM 1747 C C . ILE A 1 215 ? -17.404 -12.730 13.664 1.00 94.62 215 ILE A C 1
ATOM 1749 O O . ILE A 1 215 ? -17.848 -13.189 14.715 1.00 94.62 215 ILE A O 1
ATOM 1753 N N . PHE A 1 216 ? -17.697 -11.495 13.245 1.00 95.06 216 PHE A N 1
ATOM 1754 C CA . PHE A 1 216 ? -18.566 -10.583 13.998 1.00 95.06 216 PHE A CA 1
ATOM 1755 C C . PHE A 1 216 ? -19.993 -11.105 14.131 1.00 95.06 216 PHE A C 1
ATOM 1757 O O . PHE A 1 216 ? -20.544 -11.073 15.228 1.00 95.06 216 PHE A O 1
ATOM 1764 N N . GLN A 1 217 ? -20.554 -11.676 13.063 1.00 95.50 217 GLN A N 1
ATOM 1765 C CA . GLN A 1 217 ? -21.848 -12.347 13.123 1.00 95.50 217 GLN A CA 1
ATOM 1766 C C . GLN A 1 217 ? -21.827 -13.423 14.214 1.00 95.50 217 GLN A C 1
ATOM 1768 O O . GLN A 1 217 ? -22.680 -13.434 15.092 1.00 95.50 217 GLN A O 1
ATOM 1773 N N . LYS A 1 218 ? -20.826 -14.312 14.216 1.00 94.12 218 LYS A N 1
ATOM 1774 C CA . LYS A 1 218 ? -20.731 -15.370 15.234 1.00 94.12 218 LYS A CA 1
ATOM 1775 C C . LYS A 1 218 ? -20.487 -14.843 16.646 1.00 94.12 218 LYS A C 1
ATOM 1777 O O . LYS A 1 218 ? -20.943 -15.475 17.595 1.00 94.12 218 LYS A O 1
ATOM 1782 N N . ALA A 1 219 ? -19.792 -13.719 16.784 1.00 92.81 219 ALA A N 1
ATOM 1783 C CA . ALA A 1 219 ? -19.530 -13.077 18.065 1.00 92.81 219 ALA A CA 1
ATOM 1784 C C . ALA A 1 219 ? -20.797 -12.472 18.688 1.00 92.81 219 ALA A C 1
ATOM 1786 O O . ALA A 1 219 ? -21.075 -12.699 19.865 1.00 92.81 219 ALA A O 1
ATOM 1787 N N . GLU A 1 220 ? -21.565 -11.725 17.893 1.00 93.88 220 GLU A N 1
ATOM 1788 C CA . GLU A 1 220 ? -22.695 -10.922 18.373 1.00 93.88 220 GLU A CA 1
ATOM 1789 C C . GLU A 1 220 ? -24.052 -11.624 18.219 1.00 93.88 220 GLU A C 1
ATOM 1791 O O . GLU A 1 220 ? -25.028 -11.206 18.842 1.00 93.88 220 GLU A O 1
ATOM 1796 N N . GLN A 1 221 ? -24.138 -12.743 17.486 1.00 92.44 221 GLN A N 1
ATOM 1797 C CA . GLN A 1 221 ? -25.385 -13.503 17.310 1.00 92.44 221 GLN A CA 1
ATOM 1798 C C . GLN A 1 221 ? -26.024 -13.920 18.647 1.00 92.44 221 GLN A C 1
ATOM 1800 O O . GLN A 1 221 ? -27.245 -13.930 18.759 1.00 92.44 221 GLN A O 1
ATOM 1805 N N . ALA A 1 222 ? -25.226 -14.232 19.673 1.00 90.06 222 ALA A N 1
ATOM 1806 C CA . ALA A 1 222 ? -25.741 -14.617 20.991 1.00 90.06 222 ALA A CA 1
ATOM 1807 C C . ALA A 1 222 ? -26.234 -13.433 21.848 1.00 90.06 222 ALA A C 1
ATOM 1809 O O . ALA A 1 222 ? -26.978 -13.653 22.800 1.00 90.06 222 ALA A O 1
ATOM 1810 N N . TYR A 1 223 ? -25.807 -12.203 21.541 1.00 90.69 223 TYR A N 1
ATOM 1811 C CA . TYR A 1 223 ? -26.075 -11.011 22.355 1.00 90.69 223 TYR A CA 1
ATOM 1812 C C . TYR A 1 223 ? -27.103 -10.080 21.708 1.00 90.69 223 TYR A C 1
ATOM 1814 O O . TYR A 1 223 ? -28.039 -9.646 22.371 1.00 90.69 223 TYR A O 1
ATOM 1822 N N . GLN A 1 224 ? -26.925 -9.781 20.421 1.00 90.56 224 GLN A N 1
ATOM 1823 C CA . GLN A 1 224 ? -27.720 -8.810 19.662 1.00 90.56 224 GLN A CA 1
ATOM 1824 C C . GLN A 1 224 ? -28.445 -9.439 18.465 1.00 90.56 224 GLN A C 1
ATOM 1826 O O . GLN A 1 224 ? -29.220 -8.762 17.801 1.00 90.56 224 GLN A O 1
ATOM 1831 N N . GLY A 1 225 ? -28.209 -10.726 18.183 1.00 92.44 225 GLY A N 1
ATOM 1832 C CA . GLY A 1 225 ? -28.907 -11.439 17.111 1.00 92.44 225 GLY A CA 1
ATOM 1833 C C . GLY A 1 225 ? -28.509 -11.010 15.698 1.00 92.44 225 GLY A C 1
ATOM 1834 O O . GLY A 1 225 ? -29.312 -11.187 14.792 1.00 92.44 225 GLY A O 1
ATOM 1835 N N . TRP A 1 226 ? -27.297 -10.473 15.507 1.00 94.06 226 TRP A N 1
ATOM 1836 C CA . TRP A 1 226 ? -26.836 -9.969 14.207 1.00 94.06 226 TRP A CA 1
ATOM 1837 C C . TRP A 1 226 ? -26.979 -11.000 13.087 1.00 94.06 226 TRP A C 1
ATOM 1839 O O . TRP A 1 226 ? -26.468 -12.127 13.172 1.00 94.06 226 TRP A O 1
ATOM 1849 N N . GLU A 1 227 ? -27.612 -10.579 11.996 1.00 95.06 227 GLU A N 1
ATOM 1850 C CA . GLU A 1 227 ? -27.549 -11.303 10.739 1.00 95.06 227 GLU A CA 1
ATOM 1851 C C . GLU A 1 227 ? -26.185 -11.094 10.066 1.00 95.06 227 GLU A C 1
ATOM 1853 O O . GLU A 1 227 ? -25.389 -10.222 10.424 1.00 95.06 227 GLU A O 1
ATOM 1858 N N . TYR A 1 228 ? -25.872 -11.918 9.061 1.00 95.38 228 TYR A N 1
ATOM 1859 C CA . TYR A 1 228 ? -24.614 -11.757 8.325 1.00 95.38 228 TYR A CA 1
ATOM 1860 C C . TYR A 1 228 ? -24.532 -10.388 7.637 1.00 95.38 228 TYR A C 1
ATOM 1862 O O . TYR A 1 228 ? -23.457 -9.797 7.568 1.00 95.38 228 TYR A O 1
ATOM 1870 N N . PHE A 1 229 ? -25.666 -9.875 7.151 1.00 95.75 229 PHE A N 1
ATOM 1871 C CA . PHE A 1 229 ? -25.729 -8.566 6.511 1.00 95.75 229 PHE A CA 1
ATOM 1872 C C . PHE A 1 229 ? -25.403 -7.432 7.490 1.00 95.75 229 PHE A C 1
ATOM 1874 O O . PHE A 1 229 ? -24.586 -6.580 7.150 1.00 95.75 229 PHE A O 1
ATOM 1881 N N . ASP A 1 230 ? -25.936 -7.480 8.714 1.00 95.31 230 ASP A N 1
ATOM 1882 C CA . ASP A 1 230 ? -25.633 -6.511 9.776 1.00 95.31 230 ASP A CA 1
ATOM 1883 C C . ASP A 1 230 ? -24.134 -6.481 10.079 1.00 95.31 230 ASP A C 1
ATOM 1885 O O . ASP A 1 230 ? -23.527 -5.418 10.172 1.00 95.31 230 ASP A O 1
ATOM 1889 N N . ALA A 1 231 ? -23.495 -7.654 10.135 1.00 95.81 231 ALA A N 1
ATOM 1890 C CA . ALA A 1 231 ? -22.056 -7.747 10.345 1.00 95.81 231 ALA A CA 1
ATOM 1891 C C . ALA A 1 231 ? -21.239 -7.214 9.149 1.00 95.81 231 ALA A C 1
ATOM 1893 O O . ALA A 1 231 ? -20.195 -6.589 9.343 1.00 95.81 231 ALA A O 1
ATOM 1894 N N . VAL A 1 232 ? -21.696 -7.435 7.908 1.00 96.12 232 VAL A N 1
ATOM 1895 C CA . VAL A 1 232 ? -21.067 -6.869 6.698 1.00 96.12 232 VAL A CA 1
ATOM 1896 C C . VAL A 1 232 ? -21.182 -5.346 6.686 1.00 96.12 232 VAL A C 1
ATOM 1898 O O . VAL A 1 232 ? -20.193 -4.675 6.375 1.00 96.12 232 VAL A O 1
ATOM 1901 N N . TYR A 1 233 ? -22.356 -4.822 7.035 1.00 95.75 233 TYR A N 1
ATOM 1902 C CA . TYR A 1 233 ? -22.648 -3.397 7.153 1.00 95.75 233 TYR A CA 1
ATOM 1903 C C . TYR A 1 233 ? -21.810 -2.750 8.262 1.00 95.75 233 TYR A C 1
ATOM 1905 O O . TYR A 1 233 ? -21.063 -1.818 7.982 1.00 95.75 233 TYR A O 1
ATOM 1913 N N . PHE A 1 234 ? -21.777 -3.338 9.460 1.00 95.31 234 PHE A N 1
ATOM 1914 C CA . PHE A 1 234 ? -20.906 -2.903 10.555 1.00 95.31 234 PHE A CA 1
ATOM 1915 C C . PHE A 1 234 ? -19.429 -2.850 10.137 1.00 95.31 234 PHE A C 1
ATOM 1917 O O . PHE A 1 234 ? -18.753 -1.836 10.326 1.00 95.31 234 PHE A O 1
ATOM 1924 N N . CYS A 1 235 ? -18.906 -3.916 9.515 1.00 94.75 235 CYS A N 1
ATOM 1925 C CA . CYS A 1 235 ? -17.537 -3.897 9.002 1.00 94.75 235 CYS A CA 1
ATOM 1926 C C . CYS A 1 235 ? -17.339 -2.791 7.963 1.00 94.75 235 CYS A C 1
ATOM 1928 O O . CYS A 1 235 ? -16.277 -2.168 7.947 1.00 94.75 235 CYS A O 1
ATOM 1930 N N . PHE A 1 236 ? -18.343 -2.557 7.108 1.00 93.88 236 PHE A N 1
ATOM 1931 C CA . PHE A 1 236 ? -18.295 -1.516 6.094 1.00 93.88 236 PHE A CA 1
ATOM 1932 C C . PHE A 1 236 ? -18.207 -0.115 6.696 1.00 93.88 236 PHE A C 1
ATOM 1934 O O . PHE A 1 236 ? -17.474 0.715 6.169 1.00 93.88 236 PHE A O 1
ATOM 1941 N N . GLU A 1 237 ? -18.897 0.158 7.795 1.00 93.88 237 GLU A N 1
ATOM 1942 C CA . GLU A 1 237 ? -18.827 1.449 8.480 1.00 93.88 237 GLU A CA 1
ATOM 1943 C C . GLU A 1 237 ? -17.543 1.639 9.272 1.00 93.88 237 GLU A C 1
ATOM 1945 O O . GLU A 1 237 ? -16.951 2.721 9.264 1.00 93.88 237 GLU A O 1
ATOM 1950 N N . ALA A 1 238 ? -17.098 0.573 9.937 1.00 92.94 238 ALA A N 1
ATOM 1951 C CA . ALA A 1 238 ? -15.931 0.589 10.797 1.00 92.94 238 ALA A CA 1
ATOM 1952 C C . ALA A 1 238 ? -14.662 0.992 10.037 1.00 92.94 238 ALA A C 1
ATOM 1954 O O . ALA A 1 238 ? -13.958 1.926 10.405 1.00 92.94 238 ALA A O 1
ATOM 1955 N N . TRP A 1 239 ? -14.353 0.296 8.944 1.00 90.06 239 TRP A N 1
ATOM 1956 C CA . TRP A 1 239 ? -13.109 0.519 8.198 1.00 90.06 239 TRP A CA 1
ATOM 1957 C C . TRP A 1 239 ? -13.137 1.736 7.248 1.00 90.06 239 TRP A C 1
ATOM 1959 O O . TRP A 1 239 ? -12.078 2.166 6.796 1.00 90.06 239 TRP A O 1
ATOM 1969 N N . THR A 1 240 ? -14.318 2.285 6.928 1.00 91.12 240 THR A N 1
ATOM 1970 C CA . THR A 1 240 ? -14.498 3.511 6.127 1.00 91.12 240 THR A CA 1
ATOM 1971 C C . THR A 1 240 ? -14.563 4.738 7.019 1.00 91.12 240 THR A C 1
ATOM 1973 O O . THR A 1 240 ? -14.677 5.845 6.500 1.00 91.12 240 THR A O 1
ATOM 1976 N N . THR A 1 241 ? -14.482 4.528 8.339 1.00 92.75 241 THR A N 1
ATOM 1977 C CA . THR A 1 241 ? -14.537 5.565 9.363 1.00 92.75 241 THR A CA 1
ATOM 1978 C C . THR A 1 241 ? -15.814 6.405 9.262 1.00 92.75 241 THR A C 1
ATOM 1980 O O . THR A 1 241 ? -15.772 7.610 9.486 1.00 92.75 241 THR A O 1
ATOM 1983 N N . ILE A 1 242 ? -16.932 5.781 8.861 1.00 94.69 242 ILE A N 1
ATOM 1984 C CA . ILE A 1 242 ? -18.264 6.409 8.877 1.00 94.69 242 ILE A CA 1
ATOM 1985 C C . ILE A 1 242 ? -18.816 6.352 10.301 1.00 94.69 242 ILE A C 1
ATOM 1987 O O . ILE A 1 242 ? -19.193 7.386 10.841 1.00 94.69 242 ILE A O 1
ATOM 1991 N N . GLY A 1 243 ? -18.829 5.141 10.876 1.00 92.81 243 GLY A N 1
ATOM 1992 C CA . GLY A 1 243 ? -19.183 4.860 12.267 1.00 92.81 243 GLY A CA 1
ATOM 1993 C C . GLY A 1 243 ? -20.481 5.510 12.736 1.00 92.81 243 GLY A C 1
ATOM 1994 O O . GLY A 1 243 ? -20.442 6.299 13.676 1.00 92.81 243 GLY A O 1
ATOM 1995 N N . TYR A 1 244 ? -21.627 5.171 12.131 1.00 93.50 244 TYR A N 1
ATOM 1996 C CA . TYR A 1 244 ? -22.908 5.743 12.567 1.00 93.50 244 TYR A CA 1
ATOM 1997 C C . TYR A 1 244 ? -23.245 5.386 14.017 1.00 93.50 244 TYR A C 1
ATOM 1999 O O . TYR A 1 244 ? -23.931 6.158 14.689 1.00 93.50 244 TYR A O 1
ATOM 2007 N N . GLY A 1 245 ? -22.736 4.248 14.500 1.00 91.19 245 GLY A N 1
ATOM 2008 C CA . GLY A 1 245 ? -22.904 3.816 15.887 1.00 91.19 245 GLY A CA 1
ATOM 2009 C C . GLY A 1 245 ? -24.252 3.155 16.169 1.00 91.19 245 GLY A C 1
ATOM 2010 O O . GLY A 1 245 ? -24.572 2.887 17.324 1.00 91.19 245 GLY A O 1
ATOM 2011 N N . ASP A 1 246 ? -25.038 2.879 15.129 1.00 93.06 246 ASP A N 1
ATOM 2012 C CA . ASP A 1 246 ? -26.265 2.088 15.201 1.00 93.06 246 ASP A CA 1
ATOM 2013 C C . ASP A 1 246 ? -25.971 0.617 15.537 1.00 93.06 246 ASP A C 1
ATOM 2015 O O . ASP A 1 246 ? -26.699 0.002 16.320 1.00 93.06 246 ASP A O 1
ATOM 2019 N N . LEU A 1 247 ? -24.865 0.078 15.018 1.00 92.69 247 LEU A N 1
ATOM 2020 C CA . LEU A 1 247 ? -24.313 -1.221 15.382 1.00 92.69 247 LEU A CA 1
ATOM 2021 C C . LEU A 1 247 ? -22.926 -1.068 16.013 1.00 92.69 247 LEU A C 1
ATOM 2023 O O . LEU A 1 247 ? -21.999 -0.526 15.413 1.00 92.69 247 LEU A O 1
ATOM 2027 N N . ALA A 1 248 ? -22.760 -1.618 17.215 1.00 93.56 248 ALA A N 1
ATOM 2028 C CA . ALA A 1 248 ? -21.472 -1.702 17.894 1.00 93.56 248 ALA A CA 1
ATOM 2029 C C . ALA A 1 248 ? -21.353 -3.024 18.672 1.00 93.56 248 ALA A C 1
ATOM 2031 O O . ALA A 1 248 ? -22.336 -3.463 19.283 1.00 93.56 248 ALA A O 1
ATOM 2032 N N . PRO A 1 249 ? -20.169 -3.667 18.676 1.00 93.25 249 PRO A N 1
ATOM 2033 C CA . PRO A 1 249 ? -19.967 -4.949 19.334 1.00 93.25 249 PRO A CA 1
ATOM 2034 C C . PRO A 1 249 ? -20.077 -4.808 20.855 1.00 93.25 249 PRO A C 1
ATOM 2036 O O . PRO A 1 249 ? -19.326 -4.071 21.506 1.00 93.25 249 PRO A O 1
ATOM 2039 N N . VAL A 1 250 ? -20.992 -5.570 21.451 1.00 91.75 250 VAL A N 1
ATOM 2040 C CA . VAL A 1 250 ? -21.175 -5.607 22.909 1.00 91.75 250 VAL A CA 1
ATOM 2041 C C . VAL A 1 250 ? -20.479 -6.822 23.514 1.00 91.75 250 VAL A C 1
ATOM 2043 O O . VAL A 1 250 ? -20.067 -6.786 24.676 1.00 91.75 250 VAL A O 1
ATOM 2046 N N . SER A 1 251 ? -20.275 -7.886 22.736 1.00 92.25 251 SER A N 1
ATOM 2047 C CA . SER A 1 251 ? -19.581 -9.073 23.214 1.00 92.25 251 SER A CA 1
ATOM 2048 C C . SER A 1 251 ? -18.089 -8.811 23.465 1.00 92.25 251 SER A C 1
ATOM 2050 O O . SER A 1 251 ? -17.395 -8.112 22.722 1.00 92.25 251 SER A O 1
ATOM 2052 N N . ASN A 1 252 ? -17.540 -9.465 24.495 1.00 89.94 252 ASN A N 1
ATOM 2053 C CA . ASN A 1 252 ? -16.100 -9.413 24.778 1.00 89.94 252 ASN A CA 1
ATOM 2054 C C . ASN A 1 252 ? -15.262 -9.939 23.598 1.00 89.94 252 ASN A C 1
ATOM 2056 O O . ASN A 1 252 ? -14.133 -9.492 23.387 1.00 89.94 252 ASN A O 1
ATOM 2060 N N . LEU A 1 253 ? -15.801 -10.912 22.852 1.00 89.56 253 LEU A N 1
ATOM 2061 C CA . LEU A 1 253 ? -15.148 -11.500 21.685 1.00 89.56 253 LEU A CA 1
ATOM 2062 C C . LEU A 1 253 ? -15.141 -10.517 20.511 1.00 89.56 253 LEU A C 1
ATOM 2064 O O . LEU A 1 253 ? -14.085 -10.319 19.917 1.00 89.56 253 LEU A O 1
ATOM 2068 N N . GLY A 1 254 ? -16.271 -9.864 20.233 1.00 91.69 254 GLY A N 1
ATOM 2069 C CA . GLY A 1 254 ? -16.418 -8.856 19.185 1.00 91.69 254 GLY A CA 1
ATOM 2070 C C . GLY A 1 254 ? -15.521 -7.645 19.424 1.00 91.69 254 GLY A C 1
ATOM 2071 O O . GLY A 1 254 ? -14.743 -7.285 18.544 1.00 91.69 254 GLY A O 1
ATOM 2072 N N . ARG A 1 255 ? -15.521 -7.085 20.641 1.00 91.75 255 ARG A N 1
ATOM 2073 C CA . ARG A 1 255 ? -14.650 -5.949 21.008 1.00 91.75 255 ARG A CA 1
ATOM 2074 C C . ARG A 1 255 ? -13.168 -6.277 20.887 1.00 91.75 255 ARG A C 1
ATOM 2076 O O . ARG A 1 255 ? -12.400 -5.496 20.332 1.00 91.75 255 ARG A O 1
ATOM 2083 N N . SER A 1 256 ? -12.767 -7.453 21.373 1.00 90.69 256 SER A N 1
ATOM 2084 C CA . SER A 1 256 ? -11.377 -7.900 21.258 1.00 90.69 256 SER A CA 1
ATOM 2085 C C . SER A 1 256 ? -11.000 -8.094 19.795 1.00 90.69 256 SER A C 1
ATOM 2087 O O . SER A 1 256 ? -9.985 -7.572 19.359 1.00 90.69 256 SER A O 1
ATOM 2089 N N . PHE A 1 257 ? -11.829 -8.801 19.022 1.00 92.06 257 PHE A N 1
ATOM 2090 C CA . PHE A 1 257 ? -11.586 -9.047 17.604 1.00 92.06 257 PHE A CA 1
ATOM 2091 C C . PHE A 1 257 ? -11.489 -7.744 16.802 1.00 92.06 257 PHE A C 1
ATOM 2093 O O . PHE A 1 257 ? -10.585 -7.613 15.980 1.00 92.06 257 PHE A O 1
ATOM 2100 N N . TYR A 1 258 ? -12.343 -6.759 17.096 1.00 93.50 258 TYR A N 1
ATOM 2101 C CA . TYR A 1 258 ? -12.320 -5.439 16.470 1.00 93.50 258 TYR A CA 1
ATOM 2102 C C . TYR A 1 258 ? -10.966 -4.739 16.594 1.00 93.50 258 TYR A C 1
ATOM 2104 O O . TYR A 1 258 ? -10.473 -4.195 15.608 1.00 93.50 258 TYR A O 1
ATOM 2112 N N . VAL A 1 259 ? -10.339 -4.789 17.775 1.00 90.81 259 VAL A N 1
ATOM 2113 C CA . VAL A 1 259 ? -9.027 -4.168 18.020 1.00 90.81 259 VAL A CA 1
ATOM 2114 C C . VAL A 1 259 ? -7.960 -4.706 17.058 1.00 90.81 259 VAL A C 1
ATOM 2116 O O . VAL A 1 259 ? -7.237 -3.922 16.450 1.00 90.81 259 VAL A O 1
ATOM 2119 N N . PHE A 1 260 ? -7.884 -6.023 16.857 1.00 88.25 260 PHE A N 1
ATOM 2120 C CA . PHE A 1 260 ? -6.898 -6.615 15.937 1.00 88.25 260 PHE A CA 1
ATOM 2121 C C . PHE A 1 260 ? -7.304 -6.447 14.474 1.00 88.25 260 PHE A C 1
ATOM 2123 O O . PHE A 1 260 ? -6.470 -6.164 13.611 1.00 88.25 260 PHE A O 1
ATOM 2130 N N . TRP A 1 261 ? -8.592 -6.631 14.181 1.00 92.62 261 TRP A N 1
ATOM 2131 C CA . TRP A 1 261 ? -9.117 -6.537 12.826 1.00 92.62 261 TRP A CA 1
ATOM 2132 C C . TRP A 1 261 ? -8.912 -5.134 12.245 1.00 92.62 261 TRP A C 1
ATOM 2134 O O . TRP A 1 261 ? -8.462 -5.015 11.106 1.00 92.62 261 TRP A O 1
ATOM 2144 N N . SER A 1 262 ? -9.134 -4.078 13.033 1.00 91.56 262 SER A N 1
ATOM 2145 C CA . SER A 1 262 ? -8.908 -2.698 12.596 1.00 91.56 262 SER A CA 1
ATOM 2146 C C . SER A 1 262 ? -7.422 -2.426 12.314 1.00 91.56 262 SER A C 1
ATOM 2148 O O . SER A 1 262 ? -7.088 -1.906 11.247 1.00 91.56 262 SER A O 1
ATOM 2150 N N . LEU A 1 263 ? -6.504 -2.875 13.180 1.00 87.88 263 LEU A N 1
ATOM 2151 C CA . LEU A 1 263 ? -5.053 -2.752 12.964 1.00 87.88 263 LEU A CA 1
ATOM 2152 C C . LEU A 1 263 ? -4.583 -3.409 11.652 1.00 87.88 263 LEU A C 1
ATOM 2154 O O . LEU A 1 263 ? -3.653 -2.907 11.020 1.00 87.88 263 LEU A O 1
ATOM 2158 N N . LEU A 1 264 ? -5.241 -4.484 11.202 1.00 88.06 264 LEU A N 1
ATOM 2159 C CA . LEU A 1 264 ? -4.997 -5.113 9.894 1.00 88.06 264 LEU A CA 1
ATOM 2160 C C . LEU A 1 264 ? -5.745 -4.426 8.737 1.00 88.06 264 LEU A C 1
ATOM 2162 O O . LEU A 1 264 ? -5.264 -4.427 7.595 1.00 88.06 264 LEU A O 1
ATOM 2166 N N . ALA A 1 265 ? -6.900 -3.820 9.009 1.00 88.06 265 ALA A N 1
ATOM 2167 C CA . ALA A 1 265 ? -7.693 -3.087 8.027 1.00 88.06 265 ALA A CA 1
ATOM 2168 C C . ALA A 1 265 ? -6.947 -1.852 7.494 1.00 88.06 265 ALA A C 1
ATOM 2170 O O . ALA A 1 265 ? -6.986 -1.577 6.297 1.00 88.06 265 ALA A O 1
ATOM 2171 N N . LEU A 1 266 ? -6.183 -1.150 8.336 1.00 85.81 266 LEU A N 1
ATOM 2172 C CA . LEU A 1 266 ? -5.440 0.047 7.920 1.00 85.81 266 LEU A CA 1
ATOM 2173 C C . LEU A 1 266 ? -4.374 -0.215 6.840 1.00 85.81 266 LEU A C 1
ATOM 2175 O O . LEU A 1 266 ? -4.412 0.447 5.791 1.00 85.81 266 LEU A O 1
ATOM 2179 N N . PRO A 1 267 ? -3.418 -1.155 7.022 1.00 86.88 267 PRO A N 1
ATOM 2180 C CA . PRO A 1 267 ? -2.453 -1.462 5.976 1.00 86.88 267 PRO A CA 1
ATOM 2181 C C . PRO A 1 267 ? -3.122 -1.975 4.703 1.00 86.88 267 PRO A C 1
ATOM 2183 O O . PRO A 1 267 ? -2.734 -1.575 3.606 1.00 86.88 267 PRO A O 1
ATOM 2186 N N . THR A 1 268 ? -4.143 -2.826 4.826 1.00 89.19 268 THR A N 1
ATOM 2187 C CA . THR A 1 268 ? -4.826 -3.421 3.666 1.00 89.19 268 THR A CA 1
ATOM 2188 C C . THR A 1 268 ? -5.605 -2.381 2.860 1.00 89.19 268 THR A C 1
ATOM 2190 O O . THR A 1 268 ? -5.466 -2.347 1.635 1.00 89.19 268 THR A O 1
ATOM 2193 N N . MET A 1 269 ? -6.315 -1.463 3.521 1.00 88.44 269 MET A N 1
ATOM 2194 C CA . MET A 1 269 ? -6.949 -0.306 2.882 1.00 88.44 269 MET A CA 1
ATOM 2195 C C . MET A 1 269 ? -5.936 0.603 2.196 1.00 88.44 269 MET A C 1
ATOM 2197 O O . MET A 1 269 ? -6.124 0.988 1.044 1.00 88.44 269 MET A O 1
ATOM 2201 N N . THR A 1 270 ? -4.817 0.902 2.859 1.00 88.31 270 THR A N 1
ATOM 2202 C CA . THR A 1 270 ? -3.759 1.743 2.281 1.00 88.31 270 THR A CA 1
ATOM 2203 C C . THR A 1 270 ? -3.170 1.111 1.015 1.00 88.31 270 THR A C 1
ATOM 2205 O O . THR A 1 270 ? -2.933 1.813 0.027 1.00 88.31 270 THR A O 1
ATOM 2208 N N . ILE A 1 271 ? -2.980 -0.216 1.007 1.00 86.62 271 ILE A N 1
ATOM 2209 C CA . ILE A 1 271 ? -2.545 -0.972 -0.177 1.00 86.62 271 ILE A CA 1
ATOM 2210 C C . ILE A 1 271 ? -3.579 -0.871 -1.297 1.00 86.62 271 ILE A C 1
ATOM 2212 O O . ILE A 1 271 ? -3.209 -0.595 -2.442 1.00 86.62 271 ILE A O 1
ATOM 2216 N N . LEU A 1 272 ? -4.859 -1.072 -0.979 1.00 86.81 272 LEU A N 1
ATOM 2217 C CA . LEU A 1 272 ? -5.929 -0.999 -1.964 1.00 86.81 272 LEU A CA 1
ATOM 2218 C C . LEU A 1 272 ? -6.020 0.397 -2.584 1.00 86.81 272 LEU A C 1
ATOM 2220 O O . LEU A 1 272 ? -5.982 0.506 -3.805 1.00 86.81 272 LEU A O 1
ATOM 2224 N N . ILE A 1 273 ? -6.065 1.453 -1.766 1.00 86.25 273 ILE A N 1
ATOM 2225 C CA . ILE A 1 273 ? -6.137 2.848 -2.224 1.00 86.25 273 ILE A CA 1
ATOM 2226 C C . ILE A 1 273 ? -4.925 3.186 -3.093 1.00 86.25 273 ILE A C 1
ATOM 2228 O O . ILE A 1 273 ? -5.084 3.742 -4.178 1.00 86.25 273 ILE A O 1
ATOM 2232 N N . SER A 1 274 ? -3.715 2.819 -2.659 1.00 84.06 274 SER A N 1
ATOM 2233 C CA . SER A 1 274 ? -2.486 3.076 -3.419 1.00 84.06 274 SER A CA 1
ATOM 2234 C C . SER A 1 274 ? -2.549 2.438 -4.811 1.00 84.06 274 SER A C 1
ATOM 2236 O O . SER A 1 274 ? -2.361 3.121 -5.818 1.00 84.06 274 SER A O 1
ATOM 2238 N N . ASN A 1 275 ? -2.917 1.156 -4.885 1.00 81.56 275 ASN A N 1
ATOM 2239 C CA . ASN A 1 275 ? -2.995 0.424 -6.148 1.00 81.56 275 ASN A CA 1
ATOM 2240 C C . ASN A 1 275 ? -4.179 0.863 -7.028 1.00 81.56 275 ASN A C 1
ATOM 2242 O O . ASN A 1 275 ? -4.056 0.886 -8.253 1.00 81.56 275 ASN A O 1
ATOM 2246 N N . ALA A 1 276 ? -5.320 1.205 -6.425 1.00 81.81 276 ALA A N 1
ATOM 2247 C CA . ALA A 1 276 ? -6.520 1.629 -7.135 1.00 81.81 276 ALA A CA 1
ATOM 2248 C C . ALA A 1 276 ? -6.399 3.063 -7.668 1.00 81.81 276 ALA A C 1
ATOM 2250 O O . ALA A 1 276 ? -6.876 3.328 -8.770 1.00 81.81 276 ALA A O 1
ATOM 2251 N N . SER A 1 277 ? -5.728 3.969 -6.943 1.00 83.44 277 SER A N 1
ATOM 2252 C CA . SER A 1 277 ? -5.617 5.395 -7.292 1.00 83.44 277 SER A CA 1
ATOM 2253 C C . SER A 1 277 ? -5.077 5.626 -8.708 1.00 83.44 277 SER A C 1
ATOM 2255 O O . SER A 1 277 ? -5.695 6.341 -9.495 1.00 83.44 277 SER A O 1
ATOM 2257 N N . ASP A 1 278 ? -4.000 4.934 -9.090 1.00 75.62 278 ASP A N 1
ATOM 2258 C CA . ASP A 1 278 ? -3.406 5.001 -10.431 1.00 75.62 278 ASP A CA 1
ATOM 2259 C C . ASP A 1 278 ? -4.393 4.609 -11.544 1.00 75.62 278 ASP A C 1
ATOM 2261 O O . ASP A 1 278 ? -4.302 5.102 -12.673 1.00 75.62 278 ASP A O 1
ATOM 2265 N N . THR A 1 279 ? -5.318 3.698 -11.246 1.00 76.31 279 THR A N 1
ATOM 2266 C CA . THR A 1 279 ? -6.307 3.180 -12.197 1.00 76.31 279 THR A CA 1
ATOM 2267 C C . THR A 1 279 ? -7.547 4.051 -12.234 1.00 76.31 279 THR A C 1
ATOM 2269 O O . THR A 1 279 ? -7.998 4.396 -13.323 1.00 76.31 279 THR A O 1
ATOM 2272 N N . VAL A 1 280 ? -8.048 4.480 -11.076 1.00 79.19 280 VAL A N 1
ATOM 2273 C CA . VAL A 1 280 ? -9.168 5.421 -10.977 1.00 79.19 280 VAL A CA 1
ATOM 2274 C C . VAL A 1 280 ? -8.816 6.721 -11.693 1.00 79.19 280 VAL A C 1
ATOM 2276 O O . VAL A 1 280 ? -9.584 7.165 -12.537 1.00 79.19 280 VAL A O 1
ATOM 2279 N N . VAL A 1 281 ? -7.616 7.274 -11.478 1.00 80.00 281 VAL A N 1
ATOM 2280 C CA . VAL A 1 281 ? -7.155 8.484 -12.183 1.00 80.00 281 VAL A CA 1
ATOM 2281 C C . VAL A 1 281 ? -7.142 8.287 -13.702 1.00 80.00 281 VAL A C 1
ATOM 2283 O O . VAL A 1 281 ? -7.491 9.206 -14.441 1.00 80.00 281 VAL A O 1
ATOM 2286 N N . ARG A 1 282 ? -6.765 7.100 -14.199 1.00 77.31 282 ARG A N 1
ATOM 2287 C CA . ARG A 1 282 ? -6.812 6.795 -15.641 1.00 77.31 282 ARG A CA 1
ATOM 2288 C C . ARG A 1 282 ? -8.239 6.696 -16.158 1.00 77.31 282 ARG A C 1
ATOM 2290 O O . ARG A 1 282 ? -8.521 7.282 -17.192 1.00 77.31 282 ARG A O 1
ATOM 2297 N N . ILE A 1 283 ? -9.118 5.995 -15.443 1.00 79.12 283 ILE A N 1
ATOM 2298 C CA . ILE A 1 283 ? -10.532 5.852 -15.813 1.00 79.12 283 ILE A CA 1
ATOM 2299 C C . ILE A 1 283 ? -11.206 7.223 -15.846 1.00 79.12 283 ILE A C 1
ATOM 2301 O O . ILE A 1 283 ? -11.888 7.537 -16.814 1.00 79.12 283 ILE A O 1
ATOM 2305 N N . VAL A 1 284 ? -10.967 8.056 -14.831 1.00 81.88 284 VAL A N 1
ATOM 2306 C CA . VAL A 1 284 ? -11.501 9.417 -14.768 1.00 81.88 284 VAL A CA 1
ATOM 2307 C C . VAL A 1 284 ? -10.944 10.254 -15.912 1.00 81.88 284 VAL A C 1
ATOM 2309 O O . VAL A 1 284 ? -11.730 10.849 -16.632 1.00 81.88 284 VAL A O 1
ATOM 2312 N N . ARG A 1 285 ? -9.625 10.255 -16.156 1.00 81.00 285 ARG A N 1
ATOM 2313 C CA . ARG A 1 285 ? -9.028 11.009 -17.274 1.00 81.00 285 ARG A CA 1
ATOM 2314 C C . ARG A 1 285 ? -9.590 10.572 -18.626 1.00 81.00 285 ARG A C 1
ATOM 2316 O O . ARG A 1 285 ? -9.984 11.424 -19.417 1.00 81.00 285 ARG A O 1
ATOM 2323 N N . ASP A 1 286 ? -9.622 9.270 -18.892 1.00 78.81 286 ASP A N 1
ATOM 2324 C CA . ASP A 1 286 ? -10.120 8.728 -20.157 1.00 78.81 286 ASP A CA 1
ATOM 2325 C C . ASP A 1 286 ? -11.627 8.996 -20.307 1.00 78.81 286 ASP A C 1
ATOM 2327 O O . ASP A 1 286 ? -12.088 9.314 -21.401 1.00 78.81 286 ASP A O 1
ATOM 2331 N N . GLY A 1 287 ? -12.382 8.945 -19.205 1.00 81.94 287 GLY A N 1
ATOM 2332 C CA . GLY A 1 287 ? -13.792 9.321 -19.139 1.00 81.94 287 GLY A CA 1
ATOM 2333 C C . GLY A 1 287 ? -14.019 10.811 -19.389 1.00 81.94 287 GLY A C 1
ATOM 2334 O O . GLY A 1 287 ? -14.875 11.165 -20.189 1.00 81.94 287 GLY A O 1
ATOM 2335 N N . THR A 1 288 ? -13.220 11.696 -18.789 1.00 84.44 288 THR A N 1
ATOM 2336 C CA . THR A 1 288 ? -13.269 13.144 -19.035 1.00 84.44 288 THR A CA 1
ATOM 2337 C C . THR A 1 288 ? -12.938 13.466 -20.486 1.00 84.44 288 THR A C 1
ATOM 2339 O O . THR A 1 288 ? -13.615 14.292 -21.085 1.00 84.44 288 THR A O 1
ATOM 2342 N N . ILE A 1 289 ? -11.943 12.804 -21.083 1.00 79.75 289 ILE A N 1
ATOM 2343 C CA . ILE A 1 289 ? -11.616 12.976 -22.506 1.00 79.75 289 ILE A CA 1
ATOM 2344 C C . ILE A 1 289 ? -12.760 12.461 -23.386 1.00 79.75 289 ILE A C 1
ATOM 2346 O O . ILE A 1 289 ? -13.103 13.110 -24.372 1.00 79.75 289 ILE A O 1
ATOM 2350 N N . LEU A 1 290 ? -13.379 11.332 -23.027 1.00 71.69 290 LEU A N 1
ATOM 2351 C CA . LEU A 1 290 ? -14.548 10.804 -23.730 1.00 71.69 290 LEU A CA 1
ATOM 2352 C C . LEU A 1 290 ? -15.710 11.802 -23.681 1.00 71.69 290 LEU A C 1
ATOM 2354 O O . LEU A 1 290 ? -16.256 12.146 -24.726 1.00 71.69 290 LEU A O 1
ATOM 2358 N N . ILE A 1 291 ? -16.035 12.318 -22.496 1.00 79.44 291 ILE A N 1
ATOM 2359 C CA . ILE A 1 291 ? -17.075 13.335 -22.304 1.00 79.44 291 ILE A CA 1
ATOM 2360 C C . ILE A 1 291 ? -16.713 14.614 -23.069 1.00 79.44 291 ILE A C 1
ATOM 2362 O O . ILE A 1 291 ? -17.548 15.153 -23.782 1.00 79.44 291 ILE A O 1
ATOM 2366 N N . GLY A 1 292 ? -15.457 15.060 -23.018 1.00 77.00 292 GLY A N 1
ATOM 2367 C CA . GLY A 1 292 ? -14.971 16.208 -23.785 1.00 77.00 292 GLY A CA 1
ATOM 2368 C C . GLY A 1 292 ? -15.112 16.014 -25.297 1.00 77.00 292 GLY A C 1
ATOM 2369 O O . GLY A 1 292 ? -15.510 16.938 -25.996 1.00 77.00 292 GLY A O 1
ATOM 2370 N N . SER A 1 293 ? -14.876 14.804 -25.809 1.00 72.50 293 SER A N 1
ATOM 2371 C CA . SER A 1 293 ? -15.104 14.490 -27.226 1.00 72.50 293 SER A CA 1
ATOM 2372 C C . SER A 1 293 ? -16.586 14.462 -27.620 1.00 72.50 293 SER A C 1
ATOM 2374 O O . SER A 1 293 ? -16.898 14.628 -28.793 1.00 72.50 293 SER A O 1
ATOM 2376 N N . VAL A 1 294 ? -17.499 14.279 -26.660 1.00 71.06 294 VAL A N 1
ATOM 2377 C CA . VAL A 1 294 ? -18.953 14.358 -26.883 1.00 71.06 294 VAL A CA 1
ATOM 2378 C C . VAL A 1 294 ? -19.438 15.806 -26.804 1.00 71.06 294 VAL A C 1
ATOM 2380 O O . VAL A 1 294 ? -20.235 16.228 -27.635 1.00 71.06 294 VAL A O 1
ATOM 2383 N N . THR A 1 295 ? -18.949 16.575 -25.830 1.00 76.19 295 THR A N 1
ATOM 2384 C CA . THR A 1 295 ? -19.484 17.908 -25.518 1.00 76.19 295 THR A CA 1
ATOM 2385 C C . THR A 1 295 ? -18.774 19.044 -26.259 1.00 76.19 295 THR A C 1
ATOM 2387 O O . THR A 1 295 ? -19.407 20.054 -26.546 1.00 76.19 295 THR A O 1
ATOM 2390 N N . ILE A 1 296 ? -17.471 18.924 -26.551 1.00 70.25 296 ILE A N 1
ATOM 2391 C CA . ILE A 1 296 ? -16.643 20.058 -27.008 1.00 70.25 296 ILE A CA 1
ATOM 2392 C C . ILE A 1 296 ? -16.264 19.971 -28.498 1.00 70.25 296 ILE A C 1
ATOM 2394 O O . ILE A 1 296 ? -16.097 21.018 -29.110 1.00 70.25 296 ILE A O 1
ATOM 2398 N N . LEU A 1 297 ? -16.195 18.784 -29.120 1.00 64.50 297 LEU A N 1
ATOM 2399 C CA . LEU A 1 297 ? -15.911 18.606 -30.561 1.00 64.50 297 LEU A CA 1
ATOM 2400 C C . LEU A 1 297 ? -16.526 17.281 -31.080 1.00 64.50 297 LEU A C 1
ATOM 2402 O O . LEU A 1 297 ? -15.828 16.261 -31.080 1.00 64.50 297 LEU A O 1
ATOM 2406 N N . PRO A 1 298 ? -17.800 17.250 -31.523 1.00 56.50 298 PRO A N 1
ATOM 2407 C CA . PRO A 1 298 ? -18.418 16.024 -32.019 1.00 56.50 298 PRO A CA 1
ATOM 2408 C C . PRO A 1 298 ? -17.783 15.640 -33.361 1.00 56.50 298 PRO A C 1
ATOM 2410 O O . PRO A 1 298 ? -18.020 16.270 -34.387 1.00 56.50 298 PRO A O 1
ATOM 2413 N N . ASN A 1 299 ? -16.933 14.612 -33.360 1.00 51.03 299 ASN A N 1
ATOM 2414 C CA . ASN A 1 299 ? -16.452 13.984 -34.588 1.00 51.03 299 ASN A CA 1
ATOM 2415 C C . ASN A 1 299 ? -17.158 12.630 -34.760 1.00 51.03 299 ASN A C 1
ATOM 2417 O O . ASN A 1 299 ? -16.849 11.661 -34.058 1.00 51.03 299 ASN A O 1
ATOM 2421 N N . ASP A 1 300 ? -18.098 12.568 -35.705 1.00 56.47 300 ASP A N 1
ATOM 2422 C CA . ASP A 1 300 ? -19.121 11.518 -35.864 1.00 56.47 300 ASP A CA 1
ATOM 2423 C C . ASP A 1 300 ? -18.608 10.086 -36.128 1.00 56.47 300 ASP A C 1
ATOM 2425 O O . ASP A 1 300 ? -19.395 9.142 -36.166 1.00 56.47 300 ASP A O 1
ATOM 2429 N N . ARG A 1 301 ? -17.295 9.852 -36.280 1.00 55.41 301 ARG A N 1
ATOM 2430 C CA . ARG A 1 301 ? -16.740 8.500 -36.542 1.00 55.41 301 ARG A CA 1
ATOM 2431 C C . ARG A 1 301 ? -15.772 7.969 -35.477 1.00 55.41 301 ARG A C 1
ATOM 2433 O O . ARG A 1 301 ? -15.275 6.849 -35.604 1.00 55.41 301 ARG A O 1
ATOM 2440 N N . GLY A 1 302 ? -15.502 8.730 -34.412 1.00 57.38 302 GLY A N 1
ATOM 2441 C CA . GLY A 1 302 ? -14.524 8.365 -33.370 1.00 57.38 302 GLY A CA 1
ATOM 2442 C C . GLY A 1 302 ? -15.095 7.651 -32.136 1.00 57.38 302 GLY A C 1
ATOM 2443 O O . GLY A 1 302 ? -14.367 6.920 -31.458 1.00 57.38 302 GLY A O 1
ATOM 2444 N N . PHE A 1 303 ? -16.390 7.828 -31.849 1.00 62.50 303 PHE A N 1
ATOM 2445 C CA . PHE A 1 303 ? -17.020 7.417 -30.585 1.00 62.50 303 PHE A CA 1
ATOM 2446 C C . PHE A 1 303 ? -16.970 5.903 -30.341 1.00 62.50 303 PHE A C 1
ATOM 2448 O O . PHE A 1 303 ? -16.394 5.444 -29.352 1.00 62.50 303 PHE A O 1
ATOM 2455 N N . VAL A 1 304 ? -17.506 5.110 -31.276 1.00 63.25 304 VAL A N 1
ATOM 2456 C CA . VAL A 1 304 ? -17.591 3.645 -31.137 1.00 63.25 304 VAL A CA 1
ATOM 2457 C C . VAL A 1 304 ? -16.195 3.026 -31.026 1.00 63.25 304 VAL A C 1
ATOM 2459 O O . VAL A 1 304 ? -15.985 2.091 -30.253 1.00 63.25 304 VAL A O 1
ATOM 2462 N N . ARG A 1 305 ? -15.201 3.584 -31.733 1.00 65.69 305 ARG A N 1
ATOM 2463 C CA . ARG A 1 305 ? -13.806 3.121 -31.679 1.00 65.69 305 ARG A CA 1
ATOM 2464 C C . ARG A 1 305 ? -13.150 3.427 -30.331 1.00 65.69 305 ARG A C 1
ATOM 2466 O O . ARG A 1 305 ? -12.459 2.564 -29.788 1.00 65.69 305 ARG A O 1
ATOM 2473 N N . ASN A 1 306 ? -13.390 4.611 -29.769 1.00 66.19 306 ASN A N 1
ATOM 2474 C CA . ASN A 1 306 ? -12.860 5.000 -28.460 1.00 66.19 306 ASN A CA 1
ATOM 2475 C C . ASN A 1 306 ? -13.535 4.230 -27.317 1.00 66.19 306 ASN A C 1
ATOM 2477 O O . ASN A 1 306 ? -12.843 3.750 -26.419 1.00 66.19 306 ASN A O 1
ATOM 2481 N N . MET A 1 307 ? -14.846 3.998 -27.400 1.00 65.69 307 MET A N 1
ATOM 2482 C CA . MET A 1 307 ? -15.581 3.171 -26.440 1.00 65.69 307 MET A CA 1
ATOM 2483 C C . MET A 1 307 ? -15.131 1.702 -26.498 1.00 65.69 307 MET A C 1
ATOM 2485 O O . MET A 1 307 ? -14.812 1.109 -25.468 1.00 65.69 307 MET A O 1
ATOM 2489 N N . LYS A 1 308 ? -14.986 1.124 -27.700 1.00 67.88 308 LYS A N 1
ATOM 2490 C CA . LYS A 1 308 ? -14.454 -0.241 -27.891 1.00 67.88 308 LYS A CA 1
ATOM 2491 C C . LYS A 1 308 ? -13.001 -0.368 -27.406 1.00 67.88 308 LYS A C 1
ATOM 2493 O O . LYS A 1 308 ? -12.613 -1.396 -26.850 1.00 67.88 308 LYS A O 1
ATOM 2498 N N . SER A 1 309 ? -12.199 0.687 -27.555 1.00 65.62 309 SER A N 1
ATOM 2499 C CA . SER A 1 309 ? -10.835 0.777 -27.010 1.00 65.62 309 SER A CA 1
ATOM 2500 C C . SER A 1 309 ? -10.822 0.824 -25.474 1.00 65.62 309 SER A C 1
ATOM 2502 O O . SER A 1 309 ? -10.023 0.129 -24.851 1.00 65.62 309 SER A O 1
ATOM 2504 N N . LEU A 1 310 ? -11.740 1.559 -24.842 1.00 63.56 310 LEU A N 1
ATOM 2505 C CA . LEU A 1 310 ? -11.891 1.603 -23.381 1.00 63.56 310 LEU A CA 1
ATOM 2506 C C . LEU A 1 310 ? -12.346 0.256 -22.800 1.00 63.56 310 LEU A C 1
ATOM 2508 O O . LEU A 1 310 ? -11.704 -0.279 -21.895 1.00 63.56 310 LEU A O 1
ATOM 2512 N N . VAL A 1 311 ? -13.394 -0.342 -23.371 1.00 66.44 311 VAL A N 1
ATOM 2513 C CA . VAL A 1 311 ? -13.939 -1.636 -22.922 1.00 66.44 311 VAL A CA 1
ATOM 2514 C C . VAL A 1 311 ? -12.926 -2.768 -23.115 1.00 66.44 311 VAL A C 1
ATOM 2516 O O . VAL A 1 311 ? -12.773 -3.624 -22.238 1.00 66.44 311 VAL A O 1
ATOM 2519 N N . SER A 1 312 ? -12.175 -2.764 -24.223 1.00 67.06 312 SER A N 1
ATOM 2520 C CA . SER A 1 312 ? -11.127 -3.767 -24.455 1.00 67.06 312 SER A CA 1
ATOM 2521 C C . SER A 1 312 ? -9.945 -3.613 -23.492 1.00 67.06 312 SER A C 1
ATOM 2523 O O . SER A 1 312 ? -9.399 -4.622 -23.045 1.00 67.06 312 SER A O 1
ATOM 2525 N N . LYS A 1 313 ? -9.583 -2.386 -23.095 1.00 61.62 313 LYS A N 1
ATOM 2526 C CA . LYS A 1 313 ? -8.536 -2.135 -22.091 1.00 61.62 313 LYS A CA 1
ATOM 2527 C C . LYS A 1 313 ? -8.935 -2.584 -20.685 1.00 61.62 313 LYS A C 1
ATOM 2529 O O . LYS A 1 313 ? -8.089 -3.127 -19.980 1.00 61.62 313 LYS A O 1
ATOM 2534 N N . ILE A 1 314 ? -10.195 -2.393 -20.292 1.00 62.00 314 ILE A N 1
ATOM 2535 C CA . ILE A 1 314 ? -10.711 -2.817 -18.978 1.00 62.00 314 ILE A CA 1
ATOM 2536 C C . ILE A 1 314 ? -10.876 -4.341 -18.927 1.00 62.00 314 ILE A C 1
ATOM 2538 O O . ILE A 1 314 ? -10.536 -4.975 -17.933 1.00 62.00 314 ILE A O 1
ATOM 2542 N N . THR A 1 315 ? -11.308 -4.954 -20.032 1.00 57.66 315 THR A N 1
ATOM 2543 C CA . THR A 1 315 ? -11.638 -6.387 -20.070 1.00 57.66 315 THR A CA 1
ATOM 2544 C C . THR A 1 315 ? -10.521 -7.270 -20.637 1.00 57.66 315 THR A C 1
ATOM 2546 O O . THR A 1 315 ? -10.770 -8.382 -21.113 1.00 57.66 315 THR A O 1
ATOM 2549 N N . PHE A 1 316 ? -9.272 -6.789 -20.641 1.00 47.72 316 PHE A N 1
ATOM 2550 C CA . PHE A 1 316 ? -8.120 -7.550 -21.149 1.00 47.72 316 PHE A CA 1
ATOM 2551 C C . PHE A 1 316 ? -8.293 -8.084 -22.588 1.00 47.72 316 PHE A C 1
ATOM 2553 O O . PHE A 1 316 ? -7.760 -9.137 -22.941 1.00 47.72 316 PHE A O 1
ATOM 2560 N N . GLY A 1 317 ? -9.057 -7.381 -23.426 1.00 48.47 317 GLY A N 1
ATOM 2561 C CA . GLY A 1 317 ? -9.321 -7.776 -24.810 1.00 48.47 317 GLY A CA 1
ATOM 2562 C C . GLY A 1 317 ? -10.056 -9.112 -24.967 1.00 48.47 317 GLY A C 1
ATOM 2563 O O . GLY A 1 317 ? -10.029 -9.678 -26.052 1.00 48.47 317 GLY A O 1
ATOM 2564 N N . LYS A 1 318 ? -10.698 -9.644 -23.914 1.00 47.97 318 LYS A N 1
ATOM 2565 C CA . LYS A 1 318 ? -11.382 -10.950 -23.968 1.00 47.97 318 LYS A CA 1
ATOM 2566 C C . LYS A 1 318 ? -12.808 -10.894 -24.523 1.00 47.97 318 LYS A C 1
ATOM 2568 O O . LYS A 1 318 ? -13.261 -11.891 -25.070 1.00 47.97 318 LYS A O 1
ATOM 2573 N N . ILE A 1 319 ? -13.506 -9.764 -24.386 1.00 40.06 319 ILE A N 1
ATOM 2574 C CA . ILE A 1 319 ? -14.926 -9.650 -24.777 1.00 40.06 319 ILE A CA 1
ATOM 2575 C C . ILE A 1 319 ? -15.120 -9.372 -26.275 1.00 40.06 319 ILE A C 1
ATOM 2577 O O . ILE A 1 319 ? -16.148 -9.743 -26.827 1.00 40.06 319 ILE A O 1
ATOM 2581 N N . PHE A 1 320 ? -14.127 -8.814 -26.971 1.00 36.44 320 PHE A N 1
ATOM 2582 C CA . PHE A 1 320 ? -14.204 -8.617 -28.421 1.00 36.44 320 PHE A CA 1
ATOM 2583 C C . PHE A 1 320 ? -13.101 -9.408 -29.117 1.00 36.44 320 PHE A C 1
ATOM 2585 O O . PHE A 1 320 ? -11.979 -8.933 -29.272 1.00 36.44 320 PHE A O 1
ATOM 2592 N N . ARG A 1 321 ? -13.437 -10.638 -29.516 1.00 33.69 321 ARG A N 1
ATOM 2593 C CA . ARG A 1 321 ? -12.653 -11.425 -30.470 1.00 33.69 321 ARG A CA 1
ATOM 2594 C C . ARG A 1 321 ? -12.818 -10.766 -31.841 1.00 33.69 321 ARG A C 1
ATOM 2596 O O . ARG A 1 321 ? -13.952 -10.550 -32.261 1.00 33.69 321 ARG A O 1
ATOM 2603 N N . ASP A 1 322 ? -11.713 -10.403 -32.489 1.00 35.12 322 ASP A N 1
ATOM 2604 C CA . ASP A 1 322 ? -11.720 -9.889 -33.861 1.00 35.12 322 ASP A CA 1
ATOM 2605 C C . ASP A 1 322 ? -12.520 -10.838 -34.756 1.00 35.12 322 ASP A C 1
ATOM 2607 O O . ASP A 1 322 ? -12.157 -12.005 -34.918 1.00 35.12 322 ASP A O 1
ATOM 2611 N N . HIS A 1 323 ? -13.614 -10.333 -35.323 1.00 27.56 323 HIS A N 1
ATOM 2612 C CA . HIS A 1 323 ? -14.202 -10.923 -36.511 1.00 27.56 323 HIS A CA 1
ATOM 2613 C C . HIS A 1 323 ? -13.549 -10.231 -37.700 1.00 27.56 323 HIS A C 1
ATOM 2615 O O . HIS A 1 323 ? -13.831 -9.074 -38.011 1.00 27.56 323 HIS A O 1
ATOM 2621 N N . SER A 1 324 ? -12.640 -10.959 -38.334 1.00 33.47 324 SER A N 1
ATOM 2622 C CA . SER A 1 324 ? -12.290 -10.774 -39.730 1.00 33.47 324 SER A CA 1
ATOM 2623 C C . SER A 1 324 ? -13.563 -10.646 -40.569 1.00 33.47 324 SER A C 1
ATOM 2625 O O . SER A 1 324 ? -14.446 -11.502 -40.507 1.00 33.47 324 SER A O 1
ATOM 2627 N N . THR A 1 325 ? -13.633 -9.598 -41.382 1.00 27.11 325 THR A N 1
ATOM 2628 C CA . THR A 1 325 ? -14.442 -9.593 -42.602 1.00 27.11 325 THR A CA 1
ATOM 2629 C C . THR A 1 325 ? -13.522 -9.164 -43.734 1.00 27.11 325 THR A C 1
ATOM 2631 O O . THR A 1 325 ? -12.952 -8.076 -43.722 1.00 27.11 325 THR A O 1
ATOM 2634 N N . GLY A 1 326 ? -13.271 -10.112 -44.634 1.00 24.86 326 GLY A N 1
ATOM 2635 C CA . GLY A 1 326 ? -12.694 -9.846 -45.939 1.00 24.86 326 GLY A CA 1
ATOM 2636 C C . GLY A 1 326 ? -13.778 -9.447 -46.940 1.00 24.86 326 GLY A C 1
ATOM 2637 O O . GLY A 1 326 ? -14.966 -9.564 -46.648 1.00 24.86 326 GLY A O 1
ATOM 2638 N N . SER A 1 327 ? -13.293 -9.077 -48.128 1.00 25.34 327 SER A N 1
ATOM 2639 C CA . SER A 1 327 ? -14.009 -8.691 -49.352 1.00 25.34 327 SER A CA 1
ATOM 2640 C C . SER A 1 327 ? -14.639 -7.298 -49.334 1.00 25.34 327 SER A C 1
ATOM 2642 O O . SER A 1 327 ? -15.682 -7.085 -48.737 1.00 25.34 327 SER A O 1
ATOM 2644 N N . ASP A 1 328 ? -14.005 -6.348 -50.023 1.00 24.88 328 ASP A N 1
ATOM 2645 C CA . ASP A 1 328 ? -14.324 -6.165 -51.441 1.00 24.88 328 ASP A CA 1
ATOM 2646 C C . ASP A 1 328 ? -13.106 -5.642 -52.202 1.00 24.88 328 ASP A C 1
ATOM 2648 O O . ASP A 1 328 ? -12.409 -4.718 -51.779 1.00 24.88 328 ASP A O 1
ATOM 2652 N N . GLY A 1 329 ? -12.813 -6.316 -53.311 1.00 25.25 329 GLY A N 1
ATOM 2653 C CA . GLY A 1 329 ? -11.809 -5.907 -54.272 1.00 25.25 329 GLY A CA 1
ATOM 2654 C C . GLY A 1 329 ? -12.440 -5.051 -55.359 1.00 25.25 329 GLY A C 1
ATOM 2655 O O . GLY A 1 329 ? -13.464 -5.419 -55.918 1.00 25.25 329 GLY A O 1
ATOM 2656 N N . THR A 1 330 ? -11.752 -3.977 -55.727 1.00 24.95 330 THR A N 1
ATOM 2657 C CA . THR A 1 330 ? -11.770 -3.455 -57.096 1.00 24.95 330 THR A CA 1
ATOM 2658 C C . THR A 1 330 ? -10.419 -2.822 -57.383 1.00 24.95 330 THR A C 1
ATOM 2660 O O . THR A 1 330 ? -9.900 -2.025 -56.604 1.00 24.95 330 THR A O 1
ATOM 2663 N N . ALA A 1 331 ? -9.836 -3.260 -58.491 1.00 25.67 331 ALA A N 1
ATOM 2664 C CA . ALA A 1 331 ? -8.540 -2.864 -59.001 1.00 25.67 331 ALA A CA 1
ATOM 2665 C C . ALA A 1 331 ? -8.483 -1.376 -59.377 1.00 25.67 331 ALA A C 1
ATOM 2667 O O . ALA A 1 331 ? -9.393 -0.880 -60.033 1.00 25.67 331 ALA A O 1
ATOM 2668 N N . ALA A 1 332 ? -7.365 -0.713 -59.068 1.00 24.92 332 ALA A N 1
ATOM 2669 C CA . ALA A 1 332 ? -6.842 0.401 -59.860 1.00 24.92 332 ALA A CA 1
ATOM 2670 C C . ALA A 1 332 ? -5.366 0.684 -59.513 1.00 24.92 332 ALA A C 1
ATOM 2672 O O . ALA A 1 332 ? -5.042 1.160 -58.434 1.00 24.92 332 ALA A O 1
ATOM 2673 N N . SER A 1 333 ? -4.497 0.369 -60.474 1.00 23.14 333 SER A N 1
ATOM 2674 C CA . SER A 1 333 ? -3.347 1.160 -60.934 1.00 23.14 333 SER A CA 1
ATOM 2675 C C . SER A 1 333 ? -2.389 1.831 -59.930 1.00 23.14 333 SER A C 1
ATOM 2677 O O . SER A 1 333 ? -2.668 2.864 -59.337 1.00 23.14 333 SER A O 1
ATOM 2679 N N . SER A 1 334 ? -1.163 1.305 -59.929 1.00 25.33 334 SER A N 1
ATOM 2680 C CA . SER A 1 334 ? 0.122 2.003 -60.105 1.00 25.33 334 SER A CA 1
ATOM 2681 C C . SER A 1 334 ? 0.157 3.551 -60.123 1.00 25.33 334 SER A C 1
ATOM 2683 O O . SER A 1 334 ? -0.499 4.176 -60.955 1.00 25.33 334 SER A O 1
ATOM 2685 N N . LYS A 1 335 ? 1.159 4.075 -59.387 1.00 24.58 335 LYS A N 1
ATOM 2686 C CA . LYS A 1 335 ? 1.909 5.356 -59.501 1.00 24.58 335 LYS A CA 1
ATOM 2687 C C . LYS A 1 335 ? 1.527 6.525 -58.575 1.00 24.58 335 LYS A C 1
ATOM 2689 O O . LYS A 1 335 ? 0.374 6.910 -58.472 1.00 24.58 335 LYS A O 1
ATOM 2694 N N . ALA A 1 336 ? 2.608 7.151 -58.080 1.00 23.61 336 ALA A N 1
ATOM 2695 C CA . ALA A 1 336 ? 2.725 8.410 -57.331 1.00 23.61 336 ALA A CA 1
ATOM 2696 C C . ALA A 1 336 ? 2.154 8.333 -55.898 1.00 23.61 336 ALA A C 1
ATOM 2698 O O . ALA A 1 336 ? 1.132 7.714 -55.658 1.00 23.61 336 ALA A O 1
ATOM 2699 N N . ILE A 1 337 ? 2.793 8.873 -54.862 1.00 26.22 337 ILE A N 1
ATOM 2700 C CA . ILE A 1 337 ? 3.000 10.306 -54.640 1.00 26.22 337 ILE A CA 1
ATOM 2701 C C . ILE A 1 337 ? 4.100 10.444 -53.561 1.00 26.22 337 ILE A C 1
ATOM 2703 O O . ILE A 1 337 ? 3.913 10.069 -52.405 1.00 26.22 337 ILE A O 1
ATOM 2707 N N . HIS A 1 338 ? 5.259 10.989 -53.952 1.00 24.86 338 HIS A N 1
ATOM 2708 C CA . HIS A 1 338 ? 5.979 11.951 -53.111 1.00 24.86 338 HIS A CA 1
ATOM 2709 C C . HIS A 1 338 ? 4.973 13.015 -52.673 1.00 24.86 338 HIS A C 1
ATOM 2711 O O . HIS A 1 338 ? 4.213 13.431 -53.541 1.00 24.86 338 HIS A O 1
ATOM 2717 N N . GLN A 1 339 ? 5.054 13.521 -51.433 1.00 24.53 339 GLN A N 1
ATOM 2718 C CA . GLN A 1 339 ? 5.113 14.970 -51.143 1.00 24.53 339 GLN A CA 1
ATOM 2719 C C . GLN A 1 339 ? 4.396 15.406 -49.843 1.00 24.53 339 GLN A C 1
ATOM 2721 O O . GLN A 1 339 ? 3.228 15.126 -49.609 1.00 24.53 339 GLN A O 1
ATOM 2726 N N . GLN A 1 340 ? 5.177 16.163 -49.059 1.00 23.61 340 GLN A N 1
ATOM 2727 C CA . GLN A 1 340 ? 4.820 17.296 -48.193 1.00 23.61 340 GLN A CA 1
ATOM 2728 C C . GLN A 1 340 ? 4.043 17.077 -46.884 1.00 23.61 340 GLN A C 1
ATOM 2730 O O . GLN A 1 340 ? 2.821 17.002 -46.824 1.00 23.61 340 GLN A O 1
ATOM 2735 N N . LEU A 1 341 ? 4.824 17.170 -45.803 1.00 22.95 341 LEU A N 1
ATOM 2736 C CA . LEU A 1 341 ? 4.436 17.785 -44.534 1.00 22.95 341 LEU A CA 1
ATOM 2737 C C . LEU A 1 341 ? 4.129 19.286 -44.776 1.00 22.95 341 LEU A C 1
ATOM 2739 O O . LEU A 1 341 ? 4.953 19.939 -45.423 1.00 22.95 341 LEU A O 1
ATOM 2743 N N . PRO A 1 342 ? 3.019 19.858 -44.273 1.00 25.52 342 PRO A N 1
ATOM 2744 C CA . PRO A 1 342 ? 2.787 21.295 -44.326 1.00 25.52 342 PRO A CA 1
ATOM 2745 C C . PRO A 1 342 ? 3.392 22.004 -43.108 1.00 25.52 342 PRO A C 1
ATOM 2747 O O . PRO A 1 342 ? 3.138 21.640 -41.958 1.00 25.52 342 PRO A O 1
ATOM 2750 N N . THR A 1 343 ? 4.163 23.046 -43.397 1.00 22.95 343 THR A N 1
ATOM 2751 C CA . THR A 1 343 ? 4.586 24.106 -42.479 1.00 22.95 343 THR A CA 1
ATOM 2752 C C . THR A 1 343 ? 3.575 25.248 -42.593 1.00 22.95 343 THR A C 1
ATOM 2754 O O . THR A 1 343 ? 3.256 25.621 -43.717 1.00 22.95 343 THR A O 1
ATOM 2757 N N . ASP A 1 344 ? 3.049 25.752 -41.468 1.00 22.41 344 ASP A N 1
ATOM 2758 C CA . ASP A 1 344 ? 2.974 27.194 -41.141 1.00 22.41 344 ASP A CA 1
ATOM 2759 C C . ASP A 1 344 ? 1.962 27.515 -40.021 1.00 22.41 344 ASP A C 1
ATOM 2761 O O . ASP A 1 344 ? 0.759 27.334 -40.192 1.00 22.41 344 ASP A O 1
ATOM 2765 N N . GLN A 1 345 ? 2.494 28.025 -38.893 1.00 24.00 345 GLN A N 1
ATOM 2766 C CA . GLN A 1 345 ? 2.093 29.218 -38.101 1.00 24.00 345 GLN A CA 1
ATOM 2767 C C . GLN A 1 345 ? 2.329 29.090 -36.569 1.00 24.00 345 GLN A C 1
ATOM 2769 O O . GLN A 1 345 ? 2.419 27.981 -36.048 1.00 24.00 345 GLN A O 1
ATOM 2774 N N . PRO A 1 346 ? 2.579 30.217 -35.859 1.00 25.88 346 PRO A N 1
ATOM 2775 C CA . PRO A 1 346 ? 3.842 30.484 -35.152 1.00 25.88 346 PRO A CA 1
ATOM 2776 C C . PRO A 1 346 ? 3.825 30.159 -33.643 1.00 25.88 346 PRO A C 1
ATOM 2778 O O . PRO A 1 346 ? 2.756 30.037 -33.043 1.00 25.88 346 PRO A O 1
ATOM 2781 N N . PRO A 1 347 ? 4.999 30.076 -32.984 1.00 25.84 347 PRO A N 1
ATOM 2782 C CA . PRO A 1 347 ? 5.069 29.818 -31.553 1.00 25.84 347 PRO A CA 1
ATOM 2783 C C . PRO A 1 347 ? 4.803 31.079 -30.718 1.00 25.84 347 PRO A C 1
ATOM 2785 O O . PRO A 1 347 ? 5.428 32.126 -30.885 1.00 25.84 347 PRO A O 1
ATOM 2788 N N . PHE A 1 348 ? 3.896 30.918 -29.758 1.00 24.08 348 PHE A N 1
ATOM 2789 C CA . PHE A 1 348 ? 3.683 31.809 -28.625 1.00 24.08 348 PHE A CA 1
ATOM 2790 C C . PHE A 1 348 ? 4.926 31.803 -27.720 1.00 24.08 348 PHE A C 1
ATOM 2792 O O . PHE A 1 348 ? 5.382 30.752 -27.265 1.00 24.08 348 PHE A O 1
ATOM 2799 N N . VAL A 1 349 ? 5.484 32.988 -27.479 1.00 25.53 349 VAL A N 1
ATOM 2800 C CA . VAL A 1 349 ? 6.631 33.226 -26.597 1.00 25.53 349 VAL A CA 1
ATOM 2801 C C . VAL A 1 349 ? 6.177 33.131 -25.139 1.00 25.53 349 VAL A C 1
ATOM 2803 O O . VAL A 1 349 ? 5.366 33.937 -24.692 1.00 25.53 349 VAL A O 1
ATOM 2806 N N . ILE A 1 350 ? 6.755 32.199 -24.377 1.00 27.20 350 ILE A N 1
ATOM 2807 C CA . ILE A 1 350 ? 6.879 32.329 -22.920 1.00 27.20 350 ILE A CA 1
ATOM 2808 C C . ILE A 1 350 ? 8.355 32.200 -22.559 1.00 27.20 350 ILE A C 1
ATOM 2810 O O . ILE A 1 350 ? 9.015 31.192 -22.808 1.00 27.20 350 ILE A O 1
ATOM 2814 N N . THR A 1 351 ? 8.855 33.283 -21.990 1.00 23.92 351 THR A N 1
ATOM 2815 C CA . THR A 1 351 ? 10.209 33.507 -21.509 1.00 23.92 351 THR A CA 1
ATOM 2816 C C . THR A 1 351 ? 10.459 32.774 -20.181 1.00 23.92 351 THR A C 1
ATOM 2818 O O . THR A 1 351 ? 9.565 32.665 -19.348 1.00 23.92 351 THR A O 1
ATOM 2821 N N . HIS A 1 352 ? 11.724 32.387 -19.970 1.00 24.64 352 HIS A N 1
ATOM 2822 C CA . HIS A 1 352 ? 12.375 31.915 -18.731 1.00 24.64 352 HIS A CA 1
ATOM 2823 C C . HIS A 1 352 ? 12.308 30.418 -18.366 1.00 24.64 352 HIS A C 1
ATOM 2825 O O . HIS A 1 352 ? 11.484 29.958 -17.587 1.00 24.64 352 HIS A O 1
ATOM 2831 N N . SER A 1 353 ? 13.354 29.683 -18.751 1.00 24.77 353 SER A N 1
ATOM 2832 C CA . SER A 1 353 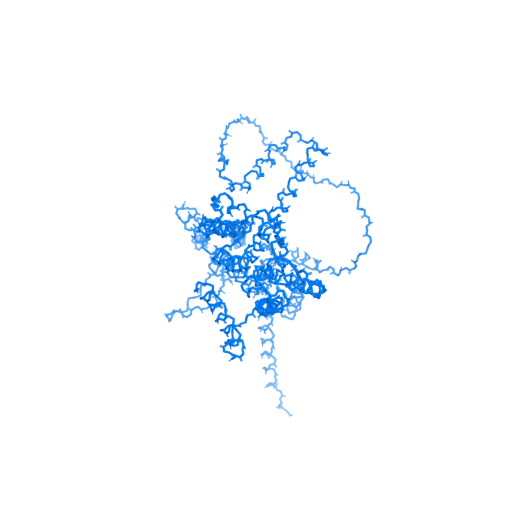? 14.438 29.313 -17.817 1.00 24.77 353 SER A CA 1
ATOM 2833 C C . SER A 1 353 ? 15.612 28.694 -18.592 1.00 24.77 353 SER A C 1
ATOM 2835 O O . SER A 1 353 ? 15.445 27.786 -19.401 1.00 24.77 353 SER A O 1
ATOM 2837 N N . ARG A 1 354 ? 16.823 29.231 -18.386 1.00 28.62 354 ARG A N 1
ATOM 2838 C CA . ARG A 1 354 ? 18.076 28.689 -18.934 1.00 28.62 354 ARG A CA 1
ATOM 2839 C C . ARG A 1 354 ? 18.301 27.297 -18.336 1.00 28.62 354 ARG A C 1
ATOM 2841 O O . ARG A 1 354 ? 18.756 27.188 -17.203 1.00 28.62 354 ARG A O 1
ATOM 2848 N N . SER A 1 355 ? 18.021 26.253 -19.108 1.00 25.91 355 SER A N 1
ATOM 2849 C CA . SER A 1 355 ? 18.622 24.935 -18.912 1.00 25.91 355 SER A CA 1
ATOM 2850 C C . SER A 1 355 ? 19.606 24.694 -20.054 1.00 25.91 355 SER A C 1
ATOM 2852 O O . SER A 1 355 ? 19.319 24.935 -21.225 1.00 25.91 355 SER A O 1
ATOM 2854 N N . ILE A 1 356 ? 20.825 24.322 -19.687 1.00 31.84 356 ILE A N 1
ATOM 2855 C CA . ILE A 1 356 ? 21.913 23.987 -20.601 1.00 31.84 356 ILE A CA 1
ATOM 2856 C C . ILE A 1 356 ? 21.485 22.715 -21.345 1.00 31.84 356 ILE A C 1
ATOM 2858 O O . ILE A 1 356 ? 21.408 21.660 -20.727 1.00 31.84 356 ILE A O 1
ATOM 2862 N N . GLN A 1 357 ? 21.155 22.812 -22.637 1.00 28.77 357 GLN A N 1
ATOM 2863 C CA . GLN A 1 357 ? 20.803 21.665 -23.485 1.00 28.77 357 GLN A CA 1
ATOM 2864 C C . GLN A 1 357 ? 22.052 20.810 -23.790 1.00 28.77 357 GLN A C 1
ATOM 2866 O O . GLN A 1 357 ? 22.950 21.305 -24.472 1.00 28.77 357 GLN A O 1
ATOM 2871 N N . PRO A 1 358 ? 22.112 19.519 -23.397 1.00 36.12 358 PRO A N 1
ATOM 2872 C CA . PRO A 1 358 ? 23.172 18.602 -23.831 1.00 36.12 358 PRO A CA 1
ATOM 2873 C C . PRO A 1 358 ? 22.865 17.926 -25.184 1.00 36.12 358 PRO A C 1
ATOM 2875 O O . PRO A 1 358 ? 23.743 17.320 -25.791 1.00 36.12 358 PRO A O 1
ATOM 2878 N N . HIS A 1 359 ? 21.632 18.035 -25.696 1.00 40.12 359 HIS A N 1
ATOM 2879 C CA . HIS A 1 359 ? 21.159 17.254 -26.850 1.00 40.12 359 HIS A CA 1
ATOM 2880 C C . HIS A 1 359 ? 21.806 17.590 -28.205 1.00 40.12 359 HIS A C 1
ATOM 2882 O O . HIS A 1 359 ? 21.713 16.783 -29.130 1.00 40.12 359 HIS A O 1
ATOM 2888 N N . ALA A 1 360 ? 22.485 18.733 -28.343 1.00 38.50 360 ALA A N 1
ATOM 2889 C CA . ALA A 1 360 ? 23.067 19.142 -29.622 1.00 38.50 360 ALA A CA 1
ATOM 2890 C C . ALA A 1 360 ? 24.253 18.259 -30.058 1.00 38.50 360 ALA A C 1
ATOM 2892 O O . ALA A 1 360 ? 24.373 17.962 -31.244 1.00 38.50 360 ALA A O 1
ATOM 2893 N N . ARG A 1 361 ? 25.089 17.783 -29.117 1.00 46.44 361 ARG A N 1
ATOM 2894 C CA . ARG A 1 361 ? 26.259 16.936 -29.431 1.00 46.44 361 ARG A CA 1
ATOM 2895 C C . ARG A 1 361 ? 25.880 15.497 -29.786 1.00 46.44 361 ARG A C 1
ATOM 2897 O O . ARG A 1 361 ? 26.458 14.931 -30.710 1.00 46.44 361 ARG A O 1
ATOM 2904 N N . PHE A 1 362 ? 24.873 14.947 -29.109 1.00 44.88 362 PHE A N 1
ATOM 2905 C CA . PHE A 1 362 ? 24.314 13.622 -29.392 1.00 44.88 362 PHE A CA 1
ATOM 2906 C C . PHE A 1 362 ? 23.725 13.551 -30.810 1.00 44.88 362 PHE A C 1
ATOM 2908 O O . PHE A 1 362 ? 24.056 12.647 -31.573 1.00 44.88 362 PHE A O 1
ATOM 2915 N N . ALA A 1 363 ? 22.921 14.549 -31.201 1.00 40.22 363 ALA A N 1
ATOM 2916 C CA . ALA A 1 363 ? 22.332 14.619 -32.540 1.00 40.22 363 ALA A CA 1
ATOM 2917 C C . ALA A 1 363 ? 23.387 14.857 -33.635 1.00 40.22 363 ALA A C 1
ATOM 2919 O O . ALA A 1 363 ? 23.346 14.202 -34.674 1.00 40.22 363 ALA A O 1
ATOM 2920 N N . SER A 1 364 ? 24.376 15.730 -33.394 1.00 41.94 364 SER A N 1
ATOM 2921 C CA . SER A 1 364 ? 25.455 15.966 -34.362 1.00 41.94 364 SER A CA 1
ATOM 2922 C C . SER A 1 364 ? 26.383 14.760 -34.538 1.00 41.94 364 SER A C 1
ATOM 2924 O O . SER A 1 364 ? 26.918 14.565 -35.623 1.00 41.94 364 SER A O 1
ATOM 2926 N N . CYS A 1 365 ? 26.581 13.943 -33.498 1.00 44.44 365 CYS A N 1
ATOM 2927 C CA . CYS A 1 365 ? 27.432 12.751 -33.562 1.00 44.44 365 CYS A CA 1
ATOM 2928 C C . CYS A 1 365 ? 26.697 11.556 -34.203 1.00 44.44 365 CYS A C 1
ATOM 2930 O O . CYS A 1 365 ? 27.276 10.875 -35.047 1.00 44.44 365 CYS A O 1
ATOM 2932 N N . LEU A 1 366 ? 25.399 11.382 -33.905 1.00 44.16 366 LEU A N 1
ATOM 2933 C CA . LEU A 1 366 ? 24.511 10.427 -34.592 1.00 44.16 366 LEU A CA 1
ATOM 2934 C C . LEU A 1 366 ? 24.443 10.663 -36.104 1.00 44.16 366 LEU A C 1
ATOM 2936 O O . LEU A 1 366 ? 24.341 9.708 -36.867 1.00 44.16 366 LEU A O 1
ATOM 2940 N N . GLN A 1 367 ? 24.468 11.930 -36.526 1.00 41.97 367 GLN A N 1
ATOM 2941 C CA . GLN A 1 367 ? 24.314 12.295 -37.930 1.00 41.97 367 GLN A CA 1
ATOM 2942 C C . GLN A 1 367 ? 25.625 12.238 -38.723 1.00 41.97 367 GLN A C 1
ATOM 2944 O O . GLN A 1 367 ? 25.567 12.060 -39.936 1.00 41.97 367 GLN A O 1
ATOM 2949 N N . ASN A 1 368 ? 26.787 12.353 -38.061 1.00 40.62 368 ASN A N 1
ATOM 2950 C CA . ASN A 1 368 ? 28.058 12.518 -38.766 1.00 40.62 368 ASN A CA 1
ATOM 2951 C C . ASN A 1 368 ? 29.033 11.345 -38.728 1.00 40.62 368 ASN A C 1
ATOM 2953 O O . ASN A 1 368 ? 29.906 11.383 -39.578 1.00 40.62 368 ASN A O 1
ATOM 2957 N N . ASN A 1 369 ? 28.957 10.340 -37.841 1.00 46.44 369 ASN A N 1
ATOM 2958 C CA . ASN A 1 369 ? 29.835 9.159 -37.969 1.00 46.44 369 ASN A CA 1
ATOM 2959 C C . ASN A 1 369 ? 29.398 7.972 -37.093 1.00 46.44 369 ASN A C 1
ATOM 2961 O O . ASN A 1 369 ? 29.823 7.825 -35.947 1.00 46.44 369 ASN A O 1
ATOM 2965 N N . PHE A 1 370 ? 28.633 7.049 -37.679 1.00 47.78 370 PHE A N 1
ATOM 2966 C CA . PHE A 1 370 ? 28.472 5.692 -37.147 1.00 47.78 370 PHE A CA 1
ATOM 2967 C C . PHE A 1 370 ? 29.685 4.796 -37.421 1.00 47.78 370 PHE A C 1
ATOM 2969 O O . PHE A 1 370 ? 29.671 3.652 -36.982 1.00 47.78 370 PHE A O 1
ATOM 2976 N N . GLU A 1 371 ? 30.741 5.270 -38.088 1.00 52.00 371 GLU A N 1
ATOM 2977 C CA . GLU A 1 371 ? 31.804 4.383 -38.578 1.00 52.00 371 GLU A CA 1
ATOM 2978 C C . GLU A 1 371 ? 33.026 4.320 -37.648 1.00 52.00 371 GLU A C 1
ATOM 2980 O O . GLU A 1 371 ? 33.388 3.219 -37.248 1.00 52.00 371 GLU A O 1
ATOM 2985 N N . ASN A 1 372 ? 33.567 5.433 -37.128 1.00 57.62 372 ASN A N 1
ATOM 2986 C CA . ASN A 1 372 ? 34.827 5.399 -36.360 1.00 57.62 372 ASN A CA 1
ATOM 2987 C C . ASN A 1 372 ? 34.752 6.140 -35.013 1.00 57.62 372 ASN A C 1
ATOM 2989 O O . ASN A 1 372 ? 34.392 7.316 -34.969 1.00 57.62 372 ASN A O 1
ATOM 2993 N N . LEU A 1 373 ? 35.094 5.454 -33.911 1.00 63.97 373 LEU A N 1
ATOM 2994 C CA . LEU A 1 373 ? 35.260 6.092 -32.596 1.00 63.97 373 LEU A CA 1
ATOM 2995 C C . LEU A 1 373 ? 36.605 6.838 -32.545 1.00 63.97 373 LEU A C 1
ATOM 2997 O O . LEU A 1 373 ? 37.592 6.322 -33.071 1.00 63.97 373 LEU A O 1
ATOM 3001 N N . PRO A 1 374 ? 36.673 8.017 -31.900 1.00 67.94 374 PRO A N 1
ATOM 3002 C CA . PRO A 1 374 ? 37.928 8.743 -31.750 1.00 67.94 374 PRO A CA 1
ATOM 3003 C C . PRO A 1 374 ? 38.901 7.971 -30.831 1.00 67.94 374 PRO A C 1
ATOM 3005 O O . PRO A 1 374 ? 38.455 7.362 -29.857 1.00 67.94 374 PRO A O 1
ATOM 3008 N N . PRO A 1 375 ? 40.215 7.952 -31.120 1.00 67.31 375 PRO A N 1
ATOM 3009 C CA . PRO A 1 375 ? 41.184 7.162 -30.361 1.00 67.31 375 PRO A CA 1
ATOM 3010 C C . PRO A 1 375 ? 41.581 7.800 -29.015 1.00 67.31 375 PRO A C 1
ATOM 3012 O O . PRO A 1 375 ? 41.696 9.017 -28.881 1.00 67.31 375 PRO A O 1
ATOM 3015 N N . GLY A 1 376 ? 41.858 6.950 -28.018 1.00 66.19 376 GLY A N 1
ATOM 3016 C CA . GLY A 1 376 ? 42.581 7.302 -26.788 1.00 66.19 376 GLY A CA 1
ATOM 3017 C C . GLY A 1 376 ? 41.925 8.385 -25.920 1.00 66.19 376 GLY A C 1
ATOM 3018 O O . GLY A 1 376 ? 40.883 8.160 -25.306 1.00 66.19 376 GLY A O 1
ATOM 3019 N N . ALA A 1 377 ? 42.570 9.551 -25.821 1.00 66.06 377 ALA A N 1
ATOM 3020 C CA . ALA A 1 377 ? 42.170 10.638 -24.920 1.00 66.06 377 ALA A CA 1
ATOM 3021 C C . ALA A 1 377 ? 40.804 11.250 -25.280 1.00 66.06 377 ALA A C 1
ATOM 3023 O O . ALA A 1 377 ? 40.003 11.552 -24.394 1.00 66.06 377 ALA A O 1
ATOM 3024 N N . ASP A 1 378 ? 40.488 11.357 -26.571 1.00 73.62 378 ASP A N 1
ATOM 3025 C CA . ASP A 1 378 ? 39.209 11.902 -27.037 1.00 73.62 378 ASP A CA 1
ATOM 3026 C C . ASP A 1 378 ? 38.031 10.977 -26.688 1.00 73.62 378 ASP A C 1
ATOM 3028 O O . ASP A 1 378 ? 36.931 11.448 -26.386 1.00 73.62 378 ASP A O 1
ATOM 3032 N N . LEU A 1 379 ? 38.272 9.659 -26.629 1.00 78.94 379 LEU A N 1
ATOM 3033 C CA . LEU A 1 379 ? 37.292 8.688 -26.138 1.00 78.94 379 LEU A CA 1
ATOM 3034 C C . LEU A 1 379 ? 37.017 8.872 -24.642 1.00 78.94 379 LEU A C 1
ATOM 3036 O O . LEU A 1 379 ? 35.868 8.772 -24.220 1.00 78.94 379 LEU A O 1
ATOM 3040 N N . GLN A 1 380 ? 38.038 9.177 -23.836 1.00 79.00 380 GLN A N 1
ATOM 3041 C CA . GLN A 1 380 ? 37.872 9.417 -22.397 1.00 79.00 380 GLN A CA 1
ATOM 3042 C C . GLN A 1 380 ? 37.017 10.663 -22.136 1.00 79.00 380 GLN A C 1
ATOM 3044 O O . GLN A 1 380 ? 36.090 10.615 -21.324 1.00 79.00 380 GLN A O 1
ATOM 3049 N N . PHE A 1 381 ? 37.260 11.755 -22.870 1.00 79.50 381 PHE A N 1
ATOM 3050 C CA . PHE A 1 381 ? 36.425 12.957 -22.788 1.00 79.50 381 PHE A CA 1
ATOM 3051 C C . PHE A 1 381 ? 34.987 12.695 -23.241 1.00 79.50 381 PHE A C 1
ATOM 3053 O O . PHE A 1 381 ? 34.046 13.171 -22.597 1.00 79.50 381 PHE A O 1
ATOM 3060 N N . LEU A 1 382 ? 34.804 11.904 -24.303 1.00 82.88 382 LEU A N 1
ATOM 3061 C CA . LEU A 1 382 ? 33.483 11.507 -24.777 1.00 82.88 382 LEU A CA 1
ATOM 3062 C C . LEU A 1 382 ? 32.735 10.691 -23.711 1.00 82.88 382 LEU A C 1
ATOM 3064 O O . LEU A 1 382 ? 31.630 11.073 -23.324 1.00 82.88 382 LEU A O 1
ATOM 3068 N N . LEU A 1 383 ? 33.364 9.648 -23.157 1.00 84.06 383 LEU A N 1
ATOM 3069 C CA . LEU A 1 383 ? 32.808 8.829 -22.074 1.00 84.06 383 LEU A CA 1
ATOM 3070 C C . LEU A 1 383 ? 32.415 9.683 -20.866 1.00 84.06 383 LEU A C 1
ATOM 3072 O O . LEU A 1 383 ? 31.316 9.537 -20.338 1.00 84.06 383 LEU A O 1
ATOM 3076 N N . MET A 1 384 ? 33.274 10.614 -20.451 1.00 81.75 384 MET A N 1
ATOM 3077 C CA . MET A 1 384 ? 33.015 11.477 -19.299 1.00 81.75 384 MET A CA 1
ATOM 3078 C C . MET A 1 384 ? 31.845 12.439 -19.548 1.00 81.75 384 MET A C 1
ATOM 3080 O O . MET A 1 384 ? 31.028 12.674 -18.652 1.00 81.75 384 MET A O 1
ATOM 3084 N N . SER A 1 385 ? 31.718 12.961 -20.772 1.00 85.25 385 SER A N 1
ATOM 3085 C CA . SER A 1 385 ? 30.588 13.815 -21.150 1.00 85.25 385 SER A CA 1
ATOM 3086 C C . SER A 1 385 ? 29.257 13.056 -21.151 1.00 85.25 385 SER A C 1
ATOM 3088 O O . SER A 1 385 ? 28.240 13.587 -20.709 1.00 85.25 385 SER A O 1
ATOM 3090 N N . GLU A 1 386 ? 29.280 11.788 -21.544 1.00 87.06 386 GLU A N 1
ATOM 3091 C CA . GLU A 1 386 ? 28.092 10.945 -21.672 1.00 87.06 386 GLU A CA 1
ATOM 3092 C C . GLU A 1 386 ? 27.673 10.320 -20.338 1.00 87.06 386 GLU A C 1
ATOM 3094 O O . GLU A 1 386 ? 26.484 10.234 -20.027 1.00 87.06 386 GLU A O 1
ATOM 3099 N N . ILE A 1 387 ? 28.640 10.015 -19.468 1.00 88.81 387 ILE A N 1
ATOM 3100 C CA . ILE A 1 387 ? 28.393 9.690 -18.058 1.00 88.81 387 ILE A CA 1
ATOM 3101 C C . ILE A 1 387 ? 27.612 10.821 -17.381 1.00 88.81 387 ILE A C 1
ATOM 3103 O O . ILE A 1 387 ? 26.660 10.553 -16.648 1.00 88.81 387 ILE A O 1
ATOM 3107 N N . ARG A 1 388 ? 27.953 12.089 -17.653 1.00 86.94 388 ARG A N 1
ATOM 3108 C CA . ARG A 1 388 ? 27.222 13.237 -17.096 1.00 86.94 388 ARG A CA 1
ATOM 3109 C C . ARG A 1 388 ? 25.758 13.257 -17.540 1.00 86.94 388 ARG A C 1
ATOM 3111 O O . ARG A 1 388 ? 24.887 13.478 -16.704 1.00 86.94 388 ARG A O 1
ATOM 3118 N N . VAL A 1 389 ? 25.489 12.975 -18.816 1.00 88.38 389 VAL A N 1
ATOM 3119 C CA . VAL A 1 389 ? 24.121 12.885 -19.355 1.00 88.38 389 VAL A CA 1
ATOM 3120 C C . VAL A 1 389 ? 23.339 11.760 -18.671 1.00 88.38 389 VAL A C 1
ATOM 3122 O O . VAL A 1 389 ? 22.217 11.970 -18.212 1.00 88.38 389 VAL A O 1
ATOM 3125 N N . ILE A 1 390 ? 23.942 10.578 -18.515 1.00 88.69 390 ILE A N 1
ATOM 3126 C CA . ILE A 1 390 ? 23.284 9.440 -17.853 1.00 88.69 390 ILE A CA 1
ATOM 3127 C C . ILE A 1 390 ? 23.017 9.718 -16.368 1.00 88.69 390 ILE A C 1
ATOM 3129 O O . ILE A 1 390 ? 21.973 9.317 -15.850 1.00 88.69 390 ILE A O 1
ATOM 3133 N N . ILE A 1 391 ? 23.922 10.418 -15.677 1.00 87.69 391 ILE A N 1
ATOM 3134 C CA . ILE A 1 391 ? 23.711 10.841 -14.285 1.00 87.69 391 ILE A CA 1
ATOM 3135 C C . ILE A 1 391 ? 22.480 11.745 -14.172 1.00 87.69 391 ILE A C 1
ATOM 3137 O O . ILE A 1 391 ? 21.735 11.637 -13.197 1.00 87.69 391 ILE A O 1
ATOM 3141 N N . ASP A 1 392 ? 22.234 12.611 -15.154 1.00 87.50 392 ASP A N 1
ATOM 3142 C CA . ASP A 1 392 ? 21.032 13.442 -15.163 1.00 87.50 392 ASP A CA 1
ATOM 3143 C C . ASP A 1 392 ? 19.770 12.614 -15.459 1.00 87.50 392 ASP A C 1
ATOM 3145 O O . ASP A 1 392 ? 18.767 12.792 -14.767 1.00 87.50 392 ASP A O 1
ATOM 3149 N N . HIS A 1 393 ? 19.836 11.615 -16.349 1.00 87.19 393 HIS A N 1
ATOM 3150 C CA . HIS A 1 393 ? 18.730 10.663 -16.554 1.00 87.19 393 HIS A CA 1
ATOM 3151 C C . HIS A 1 393 ? 18.413 9.834 -15.293 1.00 87.19 393 HIS A C 1
ATOM 3153 O O . HIS A 1 393 ? 17.257 9.496 -15.044 1.00 87.19 393 HIS A O 1
ATOM 3159 N N . LEU A 1 394 ? 19.407 9.524 -14.451 1.00 85.25 394 LEU A N 1
ATOM 3160 C CA . LEU A 1 394 ? 19.197 8.813 -13.180 1.00 85.25 394 LEU A CA 1
ATOM 3161 C C . LEU A 1 394 ? 18.438 9.636 -12.131 1.00 85.25 394 LEU A C 1
ATOM 3163 O O . LEU A 1 394 ? 17.851 9.058 -11.215 1.00 85.25 394 LEU A O 1
ATOM 3167 N N . LYS A 1 395 ? 18.439 10.968 -12.248 1.00 85.62 395 LYS A N 1
ATOM 3168 C CA . LYS A 1 395 ? 17.692 11.861 -11.349 1.00 85.62 395 LYS A CA 1
ATOM 3169 C C . LYS A 1 395 ? 16.216 11.986 -11.738 1.00 85.62 395 LYS A C 1
ATOM 3171 O O . LYS A 1 395 ? 15.438 12.560 -10.975 1.00 85.62 395 LYS A O 1
ATOM 3176 N N . GLU A 1 396 ? 15.809 11.474 -12.900 1.00 84.62 396 GLU A N 1
ATOM 3177 C CA . GLU A 1 396 ? 14.419 11.536 -13.353 1.00 84.62 396 GLU A CA 1
ATOM 3178 C C . GLU A 1 396 ? 13.484 10.698 -12.457 1.00 84.62 396 GLU A C 1
ATOM 3180 O O . GLU A 1 396 ? 13.808 9.604 -11.996 1.00 84.62 396 GLU A O 1
ATOM 3185 N N . SER A 1 397 ? 12.260 11.193 -12.229 1.00 65.12 397 SER A N 1
ATOM 3186 C CA . SER A 1 397 ? 11.258 10.519 -11.374 1.00 65.12 397 SER A CA 1
ATOM 3187 C C . SER A 1 397 ? 10.753 9.177 -11.928 1.00 65.12 397 SER A C 1
ATOM 3189 O O . SER A 1 397 ? 10.175 8.360 -11.201 1.00 65.12 397 SER A O 1
ATOM 3191 N N . LYS A 1 398 ? 10.940 8.945 -13.230 1.00 74.81 398 LYS A N 1
ATOM 3192 C CA . LYS A 1 398 ? 10.605 7.703 -13.926 1.00 74.81 398 LYS A CA 1
ATOM 3193 C C . LYS A 1 398 ? 11.882 7.132 -14.536 1.00 74.81 398 LYS A C 1
ATOM 3195 O O . LYS A 1 398 ? 12.700 7.907 -15.009 1.00 74.81 398 LYS A O 1
ATOM 3200 N N . PRO A 1 399 ? 12.035 5.797 -14.564 1.00 77.06 399 PRO A N 1
ATOM 3201 C CA . PRO A 1 399 ? 13.175 5.184 -15.227 1.00 77.06 399 PRO A CA 1
ATOM 3202 C C . PRO A 1 399 ? 13.176 5.564 -16.709 1.00 77.06 399 PRO A C 1
ATOM 3204 O O . PRO A 1 399 ? 12.167 5.377 -17.397 1.00 77.06 399 PRO A O 1
ATOM 3207 N N . HIS A 1 400 ? 14.305 6.093 -17.172 1.00 82.75 400 HIS A N 1
ATOM 3208 C CA . HIS A 1 400 ? 14.512 6.435 -18.569 1.00 82.75 400 HIS A CA 1
ATOM 3209 C C . HIS A 1 400 ? 14.585 5.156 -19.413 1.00 82.75 400 HIS A C 1
ATOM 3211 O O . HIS A 1 400 ? 15.277 4.199 -19.056 1.00 82.75 400 HIS A O 1
ATOM 3217 N N . HIS A 1 401 ? 13.847 5.125 -20.521 1.00 85.75 401 HIS A N 1
ATOM 3218 C CA . HIS A 1 401 ? 13.831 3.996 -21.449 1.00 85.75 401 HIS A CA 1
ATOM 3219 C C . HIS A 1 401 ? 14.478 4.419 -22.759 1.00 85.75 401 HIS A C 1
ATOM 3221 O O . HIS A 1 401 ? 13.895 5.202 -23.507 1.00 85.75 401 HIS A O 1
ATOM 3227 N N . TYR A 1 402 ? 15.659 3.874 -23.039 1.00 87.56 402 TYR A N 1
ATOM 3228 C CA . TYR A 1 402 ? 16.411 4.237 -24.233 1.00 87.56 402 TYR A CA 1
ATOM 3229 C C . TYR A 1 402 ? 15.842 3.556 -25.482 1.00 87.56 402 TYR A C 1
ATOM 3231 O O . TYR A 1 402 ? 15.326 2.428 -25.429 1.00 87.56 402 TYR A O 1
ATOM 3239 N N . THR A 1 403 ? 15.941 4.238 -26.620 1.00 88.69 403 THR A N 1
ATOM 3240 C CA . THR A 1 403 ? 15.633 3.661 -27.934 1.00 88.69 403 THR A CA 1
ATOM 3241 C C . THR A 1 403 ? 16.703 2.648 -28.343 1.00 88.69 403 THR A C 1
ATOM 3243 O O . THR A 1 403 ? 17.774 2.582 -27.742 1.00 88.69 403 THR A O 1
ATOM 3246 N N . PHE A 1 404 ? 16.418 1.837 -29.366 1.00 87.44 404 PHE A N 1
ATOM 3247 C CA . PHE A 1 404 ? 17.412 0.898 -29.896 1.00 87.44 404 PHE A CA 1
ATOM 3248 C C . PHE A 1 404 ? 18.673 1.626 -30.373 1.00 87.44 404 PHE A C 1
ATOM 3250 O O . PHE A 1 404 ? 19.774 1.210 -30.049 1.00 87.44 404 PHE A O 1
ATOM 3257 N N . ASP A 1 405 ? 18.503 2.751 -31.065 1.00 85.06 405 ASP A N 1
ATOM 3258 C CA . ASP A 1 405 ? 19.617 3.494 -31.657 1.00 85.06 405 ASP A CA 1
ATOM 3259 C C . ASP A 1 405 ? 20.510 4.123 -30.564 1.00 85.06 405 ASP A C 1
ATOM 3261 O O . ASP A 1 405 ? 21.734 4.120 -30.671 1.00 85.06 405 ASP A O 1
ATOM 3265 N N . GLN A 1 406 ? 19.907 4.573 -29.455 1.00 86.31 406 GLN A N 1
ATOM 3266 C CA . GLN A 1 406 ? 20.636 5.001 -28.255 1.00 86.31 406 GLN A CA 1
ATOM 3267 C C . GLN A 1 406 ? 21.407 3.843 -27.614 1.00 86.31 406 GLN A C 1
ATOM 3269 O O . GLN A 1 406 ? 22.578 3.998 -27.279 1.00 86.31 406 GLN A O 1
ATOM 3274 N N . TRP A 1 407 ? 20.764 2.682 -27.454 1.00 87.44 407 TRP A N 1
ATOM 3275 C CA . TRP A 1 407 ? 21.405 1.478 -26.921 1.00 87.44 407 TRP A CA 1
ATOM 3276 C C . TRP A 1 407 ? 22.584 1.027 -27.783 1.00 87.44 407 TRP A C 1
ATOM 3278 O O . TRP A 1 407 ? 23.653 0.769 -27.239 1.00 87.44 407 TRP A O 1
ATOM 3288 N N . ALA A 1 408 ? 22.416 0.995 -29.105 1.00 85.25 408 ALA A N 1
ATOM 3289 C CA . ALA A 1 408 ? 23.471 0.645 -30.049 1.00 85.25 408 ALA A CA 1
ATOM 3290 C C . ALA A 1 408 ? 24.673 1.588 -29.917 1.00 85.25 408 ALA A C 1
ATOM 3292 O O . ALA A 1 408 ? 25.814 1.140 -29.880 1.00 85.25 408 ALA A O 1
ATOM 3293 N N . TRP A 1 409 ? 24.426 2.890 -29.764 1.00 84.25 409 TRP A N 1
ATOM 3294 C CA . TRP A 1 409 ? 25.489 3.871 -29.571 1.00 84.25 409 TRP A CA 1
ATOM 3295 C C . TRP A 1 409 ? 26.222 3.705 -28.222 1.00 84.25 409 TRP A C 1
ATOM 3297 O O . TRP A 1 409 ? 27.454 3.707 -28.191 1.00 84.25 409 TRP A O 1
ATOM 3307 N N . TYR A 1 410 ? 25.504 3.471 -27.116 1.00 86.00 410 TYR A N 1
ATOM 3308 C CA . TYR A 1 410 ? 26.133 3.195 -25.816 1.00 86.00 410 TYR A CA 1
ATOM 3309 C C . TYR A 1 410 ? 26.923 1.883 -25.805 1.00 86.00 410 TYR A C 1
ATOM 3311 O O . TYR A 1 410 ? 27.999 1.818 -25.214 1.00 86.00 410 TYR A O 1
ATOM 3319 N N . LEU A 1 411 ? 26.415 0.837 -26.458 1.00 84.50 411 LEU A N 1
ATOM 3320 C CA . LEU A 1 411 ? 27.132 -0.429 -26.598 1.00 84.50 411 LEU A CA 1
ATOM 3321 C C . LEU A 1 411 ? 28.410 -0.240 -27.415 1.00 84.50 411 LEU A C 1
ATOM 3323 O O . LEU A 1 411 ? 29.471 -0.708 -26.996 1.00 84.50 411 LEU A O 1
ATOM 3327 N N . LYS A 1 412 ? 28.349 0.574 -28.476 1.00 83.56 412 LYS A N 1
ATOM 3328 C CA . LYS A 1 412 ? 29.520 0.917 -29.284 1.00 83.56 412 LYS A CA 1
ATOM 3329 C C . LYS A 1 412 ? 30.623 1.588 -28.459 1.00 83.56 412 LYS A C 1
ATOM 3331 O O . LYS A 1 412 ? 31.793 1.256 -28.625 1.00 83.56 412 LYS A O 1
ATOM 3336 N N . LEU A 1 413 ? 30.265 2.477 -27.525 1.00 81.75 413 LEU A N 1
ATOM 3337 C CA . LEU A 1 413 ? 31.211 3.098 -26.581 1.00 81.75 413 LEU A CA 1
ATOM 3338 C C . LEU A 1 413 ? 31.864 2.097 -25.618 1.00 81.75 413 LEU A C 1
ATOM 3340 O O . LEU A 1 413 ? 33.019 2.267 -25.231 1.00 81.75 413 LEU A O 1
ATOM 3344 N N . ILE A 1 414 ? 31.131 1.057 -25.221 1.00 81.69 414 ILE A N 1
ATOM 3345 C CA . ILE A 1 414 ? 31.628 -0.005 -24.333 1.00 81.69 414 ILE A CA 1
ATOM 3346 C C . ILE A 1 414 ? 32.578 -0.953 -25.095 1.00 81.69 414 ILE A C 1
ATOM 3348 O O . ILE A 1 414 ? 33.447 -1.582 -24.487 1.00 81.69 414 ILE A O 1
ATOM 3352 N N . GLY A 1 415 ? 32.481 -0.986 -26.428 1.00 74.44 415 GLY A N 1
ATOM 3353 C CA . GLY A 1 415 ? 33.246 -1.864 -27.317 1.00 74.44 415 GLY A CA 1
ATOM 3354 C C . GLY A 1 415 ? 32.430 -3.034 -27.876 1.00 74.44 415 GLY A C 1
ATOM 3355 O O . GLY A 1 415 ? 33.008 -3.935 -28.479 1.00 74.44 415 GLY A O 1
ATOM 3356 N N . GLU A 1 416 ? 31.107 -3.031 -27.686 1.00 78.69 416 GLU A N 1
ATOM 3357 C CA . GLU A 1 416 ? 30.179 -3.989 -28.289 1.00 78.69 416 GLU A CA 1
ATOM 3358 C C . GLU A 1 416 ? 29.500 -3.351 -29.517 1.00 78.69 416 GLU A C 1
ATOM 3360 O O . GLU A 1 416 ? 28.794 -2.356 -29.381 1.00 78.69 416 GLU A O 1
ATOM 3365 N N . ASP A 1 417 ? 29.695 -3.895 -30.721 1.00 76.81 417 ASP A N 1
ATOM 3366 C CA . ASP A 1 417 ? 29.044 -3.391 -31.939 1.00 76.81 417 ASP A CA 1
ATOM 3367 C C . ASP A 1 417 ? 27.864 -4.278 -32.363 1.00 76.81 417 ASP A C 1
ATOM 3369 O O . ASP A 1 417 ? 28.041 -5.462 -32.644 1.00 76.81 417 ASP A O 1
ATOM 3373 N N . GLU A 1 418 ? 26.670 -3.693 -32.472 1.00 77.62 418 GLU A N 1
ATOM 3374 C CA . GLU A 1 418 ? 25.445 -4.389 -32.904 1.00 77.62 418 GLU A CA 1
ATOM 3375 C C . GLU A 1 418 ? 25.504 -4.859 -34.366 1.00 77.62 418 GLU A C 1
ATOM 3377 O O . GLU A 1 418 ? 24.756 -5.757 -34.754 1.00 77.62 418 GLU A O 1
ATOM 3382 N N . HIS A 1 419 ? 26.404 -4.293 -35.177 1.00 72.88 419 HIS A N 1
ATOM 3383 C CA . HIS A 1 419 ? 26.635 -4.730 -36.558 1.00 72.88 419 HIS A CA 1
ATOM 3384 C C . HIS A 1 419 ? 27.486 -6.003 -36.637 1.00 72.88 419 HIS A C 1
ATOM 3386 O O . HIS A 1 419 ? 27.581 -6.613 -37.705 1.00 72.88 419 HIS A O 1
ATOM 3392 N N . ASN A 1 420 ? 28.128 -6.415 -35.533 1.00 69.19 420 ASN A N 1
ATOM 3393 C CA . ASN A 1 420 ? 29.018 -7.567 -35.508 1.00 69.19 420 ASN A CA 1
ATOM 3394 C C . ASN A 1 420 ? 28.600 -8.595 -34.435 1.00 69.19 420 ASN A C 1
ATOM 3396 O O . ASN A 1 420 ? 28.694 -8.346 -33.235 1.00 69.19 420 ASN A O 1
ATOM 3400 N N . PRO A 1 421 ? 28.239 -9.835 -34.812 1.00 63.59 421 PRO A N 1
ATOM 3401 C CA . PRO A 1 421 ? 27.848 -10.859 -33.841 1.00 63.59 421 PRO A CA 1
ATOM 3402 C C . PRO A 1 421 ? 28.995 -11.314 -32.923 1.00 63.59 421 PRO A C 1
ATOM 3404 O O . PRO A 1 421 ? 28.751 -11.997 -31.928 1.00 63.59 421 PRO A O 1
ATOM 3407 N N . ARG A 1 422 ? 30.256 -11.001 -33.260 1.00 64.44 422 ARG A N 1
ATOM 3408 C CA . ARG A 1 422 ? 31.438 -11.427 -32.491 1.00 64.44 422 ARG A CA 1
ATOM 3409 C C . ARG A 1 422 ? 31.730 -10.548 -31.276 1.00 64.44 422 ARG A C 1
ATOM 3411 O O . ARG A 1 422 ? 32.447 -11.001 -30.393 1.00 64.44 422 ARG A O 1
ATOM 3418 N N . THR A 1 423 ? 31.190 -9.333 -31.220 1.00 65.56 423 THR A N 1
ATOM 3419 C CA . THR A 1 423 ? 31.508 -8.350 -30.172 1.00 65.56 423 THR A CA 1
ATOM 3420 C C . THR A 1 423 ? 30.630 -8.469 -28.922 1.00 65.56 423 THR A C 1
ATOM 3422 O O . THR A 1 423 ? 30.997 -7.944 -27.879 1.00 65.56 423 THR A O 1
ATOM 3425 N N . HIS A 1 424 ? 29.521 -9.215 -28.971 1.00 59.91 424 HIS A N 1
ATOM 3426 C CA . HIS A 1 424 ? 28.600 -9.408 -27.840 1.00 59.91 424 HIS A CA 1
ATOM 3427 C C . HIS A 1 424 ? 28.919 -10.668 -27.015 1.00 59.91 424 HIS A C 1
ATOM 3429 O O . HIS A 1 424 ? 28.154 -11.640 -26.997 1.00 59.91 424 HIS A O 1
ATOM 3435 N N . CYS A 1 425 ? 30.054 -10.659 -26.315 1.00 56.84 425 CYS A N 1
ATOM 3436 C CA . CYS A 1 425 ? 30.469 -11.745 -25.423 1.00 56.84 425 CYS A CA 1
ATOM 3437 C C . CYS A 1 425 ? 30.344 -11.315 -23.960 1.00 56.84 425 CYS A C 1
ATOM 3439 O O . CYS A 1 425 ? 30.862 -10.271 -23.566 1.00 56.84 425 CYS A O 1
ATOM 3441 N N . ARG A 1 426 ? 29.691 -12.132 -23.125 1.00 51.34 426 ARG A N 1
ATOM 3442 C CA . ARG A 1 426 ? 29.704 -11.939 -21.671 1.00 51.34 426 ARG A CA 1
ATOM 3443 C C . ARG A 1 426 ? 30.603 -13.014 -21.049 1.00 51.34 426 ARG A C 1
ATOM 3445 O O . ARG A 1 426 ? 30.463 -14.184 -21.374 1.00 51.34 426 ARG A O 1
ATOM 3452 N N . VAL A 1 427 ? 31.539 -12.554 -20.219 1.00 42.59 427 VAL A N 1
ATOM 3453 C CA . VAL A 1 427 ? 32.569 -13.270 -19.433 1.00 42.59 427 VAL A CA 1
ATOM 3454 C C . VAL A 1 427 ? 32.285 -14.755 -19.142 1.00 42.59 427 VAL A C 1
ATOM 3456 O O . VAL A 1 427 ? 31.180 -15.102 -18.727 1.00 42.59 427 VAL A O 1
ATOM 3459 N N . ASP A 1 428 ? 33.336 -15.575 -19.292 1.00 38.50 428 ASP A N 1
ATOM 3460 C CA . ASP A 1 428 ? 33.440 -17.007 -18.978 1.00 38.50 428 ASP A CA 1
ATOM 3461 C C . ASP A 1 428 ? 32.645 -17.425 -17.730 1.00 38.50 428 ASP A C 1
ATOM 3463 O O . ASP A 1 428 ? 32.940 -17.012 -16.606 1.00 38.50 428 ASP A O 1
ATOM 3467 N N . GLN A 1 429 ? 31.659 -18.309 -17.909 1.00 36.06 429 GLN A N 1
ATOM 3468 C CA . GLN A 1 429 ? 31.190 -19.132 -16.799 1.00 36.06 429 GLN A CA 1
ATOM 3469 C C . GLN A 1 429 ? 32.094 -20.354 -16.711 1.00 36.06 429 GLN A C 1
ATOM 3471 O O . GLN A 1 429 ? 32.026 -21.242 -17.557 1.00 36.06 429 GLN A O 1
ATOM 3476 N N . GLN A 1 430 ? 32.913 -20.426 -15.663 1.00 33.84 430 GLN A N 1
ATOM 3477 C CA . GLN A 1 430 ? 33.651 -21.638 -15.335 1.00 33.84 430 GLN A CA 1
ATOM 3478 C C . GLN A 1 430 ? 32.669 -22.673 -14.768 1.00 33.84 430 GLN A C 1
ATOM 3480 O O . GLN A 1 430 ? 32.475 -22.795 -13.559 1.00 33.84 430 GLN A O 1
ATOM 3485 N N . LYS A 1 431 ? 31.992 -23.388 -15.666 1.00 38.59 431 LYS A N 1
ATOM 3486 C CA . LYS A 1 431 ? 31.309 -24.645 -15.369 1.00 38.59 431 LYS A CA 1
ATOM 3487 C C . LYS A 1 431 ? 32.095 -25.761 -16.039 1.00 38.59 431 LYS A C 1
ATOM 3489 O O . LYS A 1 431 ? 32.324 -25.721 -17.240 1.00 38.59 431 LYS A O 1
ATOM 3494 N N . ASP A 1 432 ? 32.514 -26.729 -15.234 1.00 39.47 432 ASP A N 1
ATOM 3495 C CA . ASP A 1 432 ? 33.039 -28.016 -15.695 1.00 39.47 432 ASP A CA 1
ATOM 3496 C C . ASP A 1 432 ? 34.244 -27.925 -16.653 1.00 39.47 432 ASP A C 1
ATOM 3498 O O . ASP A 1 432 ? 34.273 -28.557 -17.703 1.00 39.47 432 ASP A O 1
ATOM 3502 N N . GLY A 1 433 ? 35.265 -27.133 -16.300 1.00 42.25 433 GLY A N 1
ATOM 3503 C CA . GLY A 1 433 ? 36.584 -27.184 -16.955 1.00 42.25 433 GLY A CA 1
ATOM 3504 C C . GLY A 1 433 ? 36.654 -26.699 -18.41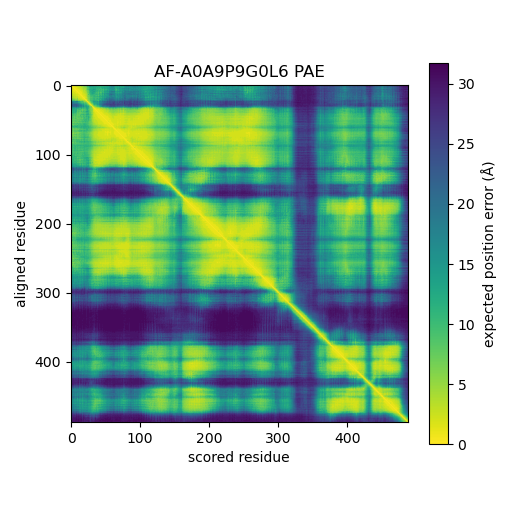2 1.00 42.25 433 GLY A C 1
ATOM 3505 O O . GLY A 1 433 ? 37.742 -26.698 -18.984 1.00 42.25 433 GLY A O 1
ATOM 3506 N N . HIS A 1 434 ? 35.547 -26.235 -18.997 1.00 38.09 434 HIS A N 1
ATOM 3507 C CA . HIS A 1 434 ? 35.511 -25.610 -20.318 1.00 38.09 434 HIS A CA 1
ATOM 3508 C C . HIS A 1 434 ? 35.054 -24.150 -20.215 1.00 38.09 434 HIS A C 1
ATOM 3510 O O . HIS A 1 434 ? 33.934 -23.866 -19.796 1.00 38.09 434 HIS A O 1
ATOM 3516 N N . ASN A 1 435 ? 35.912 -23.216 -20.641 1.00 39.00 435 ASN A N 1
ATOM 3517 C CA . ASN A 1 435 ? 35.524 -21.820 -20.850 1.00 39.00 435 ASN A CA 1
ATOM 3518 C C . ASN A 1 435 ? 34.595 -21.741 -22.066 1.00 39.00 435 ASN A C 1
ATOM 3520 O O . ASN A 1 435 ? 35.046 -21.726 -23.213 1.00 39.00 435 ASN A O 1
ATOM 3524 N N . VAL A 1 436 ? 33.286 -21.729 -21.821 1.00 45.41 436 VAL A N 1
ATOM 3525 C CA . VAL A 1 436 ? 32.293 -21.419 -22.851 1.00 45.41 436 VAL A CA 1
ATOM 3526 C C . VAL A 1 436 ? 31.955 -19.937 -22.733 1.00 45.41 436 VAL A C 1
ATOM 3528 O O . VAL A 1 436 ? 31.238 -19.516 -21.826 1.00 45.41 436 VAL A O 1
ATOM 3531 N N . SER A 1 437 ? 32.471 -19.140 -23.668 1.00 53.12 437 SER A N 1
ATOM 3532 C CA . SER A 1 437 ? 32.023 -17.762 -23.858 1.00 53.12 437 SER A CA 1
ATOM 3533 C C . SER A 1 437 ? 30.598 -17.785 -24.422 1.00 53.12 437 SER A C 1
ATOM 3535 O O . SER A 1 437 ? 30.386 -18.027 -25.614 1.00 53.12 437 SER A O 1
ATOM 3537 N N . GLU A 1 438 ? 29.595 -17.598 -23.561 1.00 56.91 438 GLU A N 1
ATOM 3538 C CA . GLU A 1 438 ? 28.199 -17.516 -23.995 1.00 56.91 438 GLU A CA 1
ATOM 3539 C C . GLU A 1 438 ? 27.923 -16.143 -24.625 1.00 56.91 438 GLU A C 1
ATOM 3541 O O . GLU A 1 438 ? 27.944 -15.095 -23.969 1.00 56.91 438 GLU A O 1
ATOM 3546 N N . LYS A 1 439 ? 27.624 -16.150 -25.928 1.00 65.00 439 LYS A N 1
ATOM 3547 C CA . LYS A 1 439 ? 27.127 -14.973 -26.650 1.00 65.00 439 LYS A CA 1
ATOM 3548 C C . LYS A 1 439 ? 25.730 -14.615 -26.161 1.00 65.00 439 LYS A C 1
ATOM 3550 O O . LYS A 1 439 ? 24.873 -15.489 -26.016 1.00 65.00 439 LYS A O 1
ATOM 3555 N N . TRP A 1 440 ? 25.477 -13.326 -25.942 1.00 73.31 440 TRP A N 1
ATOM 3556 C CA . TRP A 1 440 ? 24.173 -12.860 -25.475 1.00 73.31 440 TRP A CA 1
ATOM 3557 C C . TRP A 1 440 ? 23.314 -12.270 -26.613 1.00 73.31 440 TRP A C 1
ATOM 3559 O O . TRP A 1 440 ? 23.796 -11.901 -27.682 1.00 73.31 440 TRP A O 1
ATOM 3569 N N . SER A 1 441 ? 21.995 -12.252 -26.402 1.00 75.88 441 SER A N 1
ATOM 3570 C CA . SER A 1 441 ? 20.985 -11.671 -27.303 1.00 75.88 441 SER A CA 1
ATOM 3571 C C . SER A 1 441 ? 20.020 -10.817 -26.488 1.00 75.88 441 SER A C 1
ATOM 3573 O O . SER A 1 441 ? 19.795 -11.101 -25.307 1.00 75.88 441 SER A O 1
ATOM 3575 N N . TRP A 1 442 ? 19.386 -9.826 -27.120 1.00 78.19 442 TRP A N 1
ATOM 3576 C CA . TRP A 1 442 ? 18.348 -8.990 -26.508 1.00 78.19 442 TRP A CA 1
ATOM 3577 C C . TRP A 1 442 ? 17.186 -9.791 -25.908 1.00 78.19 442 TRP A C 1
ATOM 3579 O O . TRP A 1 442 ? 16.575 -9.347 -24.932 1.00 78.19 442 TRP A O 1
ATOM 3589 N N . ILE A 1 443 ? 16.910 -10.981 -26.447 1.00 74.44 443 ILE A N 1
ATOM 3590 C CA . ILE A 1 443 ? 15.882 -11.913 -25.957 1.00 74.44 443 ILE A CA 1
ATOM 3591 C C . ILE A 1 443 ? 16.476 -12.958 -24.999 1.00 74.44 443 ILE A C 1
ATOM 3593 O O . ILE A 1 443 ? 15.742 -13.626 -24.272 1.00 74.44 443 ILE A O 1
ATOM 3597 N N . GLY A 1 444 ? 17.798 -13.110 -24.963 1.00 70.81 444 GLY A N 1
ATOM 3598 C CA . GLY A 1 444 ? 18.499 -14.065 -24.110 1.00 70.81 444 GLY A CA 1
ATOM 3599 C C . GLY A 1 444 ? 18.415 -13.727 -22.618 1.00 70.81 444 GLY A C 1
ATOM 3600 O O . GLY A 1 444 ? 18.118 -12.605 -22.217 1.00 70.81 444 GLY A O 1
ATOM 3601 N N . ASN A 1 445 ? 18.720 -14.710 -21.769 1.00 68.81 445 ASN A N 1
ATOM 3602 C CA . ASN A 1 445 ? 18.667 -14.572 -20.303 1.00 68.81 445 ASN A CA 1
ATOM 3603 C C . ASN A 1 445 ? 19.691 -13.552 -19.768 1.00 68.81 445 ASN A C 1
ATOM 3605 O O . ASN A 1 445 ? 19.547 -13.046 -18.658 1.00 68.81 445 ASN A O 1
ATOM 3609 N N . LEU A 1 446 ? 20.726 -13.279 -20.565 1.00 71.31 446 LEU A N 1
ATOM 3610 C CA . LEU A 1 446 ? 21.833 -12.373 -20.267 1.00 71.31 446 LEU A CA 1
ATOM 3611 C C . LEU A 1 446 ? 21.586 -10.936 -20.763 1.00 71.31 446 LEU A C 1
ATOM 3613 O O . LEU A 1 446 ? 22.466 -10.088 -20.602 1.00 71.31 446 LEU A O 1
ATOM 3617 N N . SER A 1 447 ? 20.404 -10.667 -21.332 1.00 78.56 447 SER A N 1
ATOM 3618 C CA . SER A 1 447 ? 20.017 -9.364 -21.877 1.00 78.56 447 SER A CA 1
ATOM 3619 C C . SER A 1 447 ? 20.096 -8.245 -20.823 1.00 78.56 447 SER A C 1
ATOM 3621 O O . SER A 1 447 ? 19.539 -8.395 -19.727 1.00 78.56 447 SER A O 1
ATOM 3623 N N . PRO A 1 448 ? 20.709 -7.089 -21.141 1.00 80.12 448 PRO A N 1
ATOM 3624 C CA . PRO A 1 448 ? 20.712 -5.893 -20.299 1.00 80.12 448 PRO A CA 1
ATOM 3625 C C . PRO A 1 448 ? 19.303 -5.441 -19.905 1.00 80.12 448 PRO A C 1
ATOM 3627 O O . PRO A 1 448 ? 19.089 -4.994 -18.781 1.00 80.12 448 PRO A O 1
ATOM 3630 N N . LEU A 1 449 ? 18.318 -5.646 -20.788 1.00 79.12 449 LEU A N 1
ATOM 3631 C CA . LEU A 1 449 ? 16.914 -5.288 -20.565 1.00 79.12 449 LEU A CA 1
ATOM 3632 C C . LEU A 1 449 ? 16.227 -6.128 -19.474 1.00 79.12 449 LEU A C 1
ATOM 3634 O O . LEU A 1 449 ? 15.141 -5.774 -19.019 1.00 79.12 449 LEU A O 1
ATOM 3638 N N . ILE A 1 450 ? 16.818 -7.256 -19.076 1.00 73.25 450 ILE A N 1
ATOM 3639 C CA . ILE A 1 450 ? 16.284 -8.184 -18.064 1.00 73.25 450 ILE A CA 1
ATOM 3640 C C . ILE A 1 450 ? 16.947 -7.975 -16.692 1.00 73.25 450 ILE A C 1
ATOM 3642 O O . ILE A 1 450 ? 16.493 -8.519 -15.682 1.00 73.25 450 ILE A O 1
ATOM 3646 N N . SER A 1 451 ? 18.009 -7.168 -16.643 1.00 70.69 451 SER A N 1
ATOM 3647 C CA . SER A 1 451 ? 18.749 -6.869 -15.421 1.00 70.69 451 SER A CA 1
ATOM 3648 C C . SER A 1 451 ? 17.837 -6.329 -14.310 1.00 70.69 451 SER A C 1
ATOM 3650 O O . SER A 1 451 ? 16.863 -5.622 -14.560 1.00 70.69 451 SER A O 1
ATOM 3652 N N . SER A 1 452 ? 18.173 -6.630 -13.052 1.00 66.88 452 SER A N 1
ATOM 3653 C CA . SER A 1 452 ? 17.503 -6.042 -11.882 1.00 66.88 452 SER A CA 1
ATOM 3654 C C . SER A 1 452 ? 17.809 -4.550 -11.700 1.00 66.88 452 SER A C 1
ATOM 3656 O O . SER A 1 452 ? 17.129 -3.882 -10.921 1.00 66.88 452 SER A O 1
ATOM 3658 N N . LYS A 1 453 ? 18.847 -4.047 -12.380 1.00 75.94 453 LYS A N 1
ATOM 3659 C CA . LYS A 1 453 ? 19.257 -2.636 -12.395 1.00 75.94 453 LYS A CA 1
ATOM 3660 C C . LYS A 1 453 ? 18.476 -1.856 -13.454 1.00 75.94 453 LYS A C 1
ATOM 3662 O O . LYS A 1 453 ? 18.085 -2.428 -14.470 1.00 75.94 453 LYS A O 1
ATOM 3667 N N . GLY A 1 454 ? 18.270 -0.557 -13.233 1.00 78.75 454 GLY A N 1
ATOM 3668 C CA . GLY A 1 454 ? 17.689 0.319 -14.259 1.00 78.75 454 GLY A CA 1
ATOM 3669 C C . GLY A 1 454 ? 18.584 0.404 -15.502 1.00 78.75 454 GLY A C 1
ATOM 3670 O O . GLY A 1 454 ? 19.788 0.193 -15.400 1.00 78.75 454 GLY A O 1
ATOM 3671 N N . GLU A 1 455 ? 18.029 0.731 -16.673 1.00 87.25 455 GLU A N 1
ATOM 3672 C CA . GLU A 1 455 ? 18.813 0.827 -17.920 1.00 87.25 455 GLU A CA 1
ATOM 3673 C C . GLU A 1 455 ? 19.953 1.844 -17.797 1.00 87.25 455 GLU A C 1
ATOM 3675 O O . GLU A 1 455 ? 21.103 1.512 -18.063 1.00 87.25 455 GLU A O 1
ATOM 3680 N N . SER A 1 456 ? 19.656 3.045 -17.292 1.00 87.19 456 SER A N 1
ATOM 3681 C CA . SER A 1 456 ? 20.658 4.088 -17.042 1.00 87.19 456 SER A CA 1
ATOM 3682 C C . SER A 1 456 ? 21.721 3.646 -16.033 1.00 87.19 456 SER A C 1
ATOM 3684 O O . SER A 1 456 ? 22.896 3.935 -16.213 1.00 87.19 456 SER A O 1
ATOM 3686 N N . GLU A 1 457 ? 21.331 2.905 -14.992 1.00 86.12 457 GLU A N 1
ATOM 3687 C CA . GLU A 1 457 ? 22.258 2.381 -13.978 1.00 86.12 457 GLU A CA 1
ATOM 3688 C C . GLU A 1 457 ? 23.173 1.299 -14.568 1.00 86.12 457 GLU A C 1
ATOM 3690 O O . GLU A 1 457 ? 24.366 1.246 -14.269 1.00 86.12 457 GLU A O 1
ATOM 3695 N N . TRP A 1 458 ? 22.618 0.442 -15.427 1.00 87.75 458 TRP A N 1
ATOM 3696 C CA . TRP A 1 458 ? 23.368 -0.588 -16.132 1.00 87.75 458 TRP A CA 1
ATOM 3697 C C . TRP A 1 458 ? 24.391 0.032 -17.088 1.00 87.75 458 TRP A C 1
ATOM 3699 O O . TRP A 1 458 ? 25.561 -0.342 -17.037 1.00 87.75 458 TRP A O 1
ATOM 3709 N N . ILE A 1 459 ? 23.966 1.000 -17.910 1.00 89.00 459 ILE A N 1
ATOM 3710 C CA . ILE A 1 459 ? 24.839 1.690 -18.871 1.00 89.00 459 ILE A CA 1
ATOM 3711 C C . ILE A 1 459 ? 25.927 2.466 -18.125 1.00 89.00 459 ILE A C 1
ATOM 3713 O O . ILE A 1 459 ? 27.099 2.339 -18.469 1.00 89.00 459 ILE A O 1
ATOM 3717 N N . LEU A 1 460 ? 25.568 3.206 -17.069 1.00 88.69 460 LEU A N 1
ATOM 3718 C CA . LEU A 1 460 ? 26.528 3.960 -16.262 1.00 88.69 460 LEU A CA 1
ATOM 3719 C C . LEU A 1 460 ? 27.629 3.054 -15.706 1.00 88.69 460 LEU A C 1
ATOM 3721 O O . LEU A 1 460 ? 28.805 3.367 -15.863 1.00 88.69 460 LEU A O 1
ATOM 3725 N N . GLY A 1 461 ? 27.254 1.922 -15.102 1.00 86.12 461 GLY A N 1
ATOM 3726 C CA . GLY A 1 461 ? 28.226 0.970 -14.566 1.00 86.12 461 GLY A CA 1
ATOM 3727 C C . GLY A 1 461 ? 29.203 0.483 -15.637 1.00 86.12 461 GLY A C 1
ATOM 3728 O O . GLY A 1 461 ? 30.404 0.464 -15.406 1.00 86.12 461 GLY A O 1
ATOM 3729 N N . ARG A 1 462 ? 28.708 0.176 -16.842 1.00 87.50 462 ARG A N 1
ATOM 3730 C CA . ARG A 1 462 ? 29.559 -0.299 -17.941 1.00 87.50 462 ARG A CA 1
ATOM 3731 C C . ARG A 1 462 ? 30.465 0.767 -18.539 1.00 87.50 462 ARG A C 1
ATOM 3733 O O . ARG A 1 462 ? 31.611 0.468 -18.856 1.00 87.50 462 ARG A O 1
ATOM 3740 N N . LEU A 1 463 ? 29.982 1.997 -18.683 1.00 87.62 463 LEU A N 1
ATOM 3741 C CA . LEU A 1 463 ? 30.823 3.097 -19.153 1.00 87.62 463 LEU A CA 1
ATOM 3742 C C . LEU A 1 463 ? 31.907 3.442 -18.132 1.00 87.62 463 LEU A C 1
ATOM 3744 O O . LEU A 1 463 ? 33.032 3.736 -18.525 1.00 87.62 463 LEU A O 1
ATOM 3748 N N . MET A 1 464 ? 31.594 3.364 -16.835 1.00 86.38 464 MET A N 1
ATOM 3749 C CA . MET A 1 464 ? 32.584 3.531 -15.771 1.00 86.38 464 MET A CA 1
ATOM 3750 C C . MET A 1 464 ? 33.638 2.418 -15.790 1.00 86.38 464 MET A C 1
ATOM 3752 O O . MET A 1 464 ? 34.823 2.739 -15.748 1.00 86.38 464 MET A O 1
ATOM 3756 N N . ASP A 1 465 ? 33.231 1.148 -15.928 1.00 86.94 465 ASP A N 1
ATOM 3757 C CA . ASP A 1 465 ? 34.158 0.013 -16.077 1.00 86.94 465 ASP A CA 1
ATOM 3758 C C . ASP A 1 465 ? 35.102 0.241 -17.274 1.00 86.94 465 ASP A C 1
ATOM 3760 O O . ASP A 1 465 ? 36.318 0.089 -17.166 1.00 86.94 465 ASP A O 1
ATOM 3764 N N . LYS A 1 466 ? 34.553 0.661 -18.424 1.00 84.88 466 LYS A N 1
ATOM 3765 C CA . LYS A 1 466 ? 35.336 0.927 -19.639 1.00 84.88 466 LYS A CA 1
ATOM 3766 C C . LYS A 1 466 ? 36.298 2.102 -19.464 1.00 84.88 466 LYS A C 1
ATOM 3768 O O . LYS A 1 466 ? 37.444 2.010 -19.895 1.00 84.88 466 LYS A O 1
ATOM 3773 N N . LEU A 1 467 ? 35.852 3.187 -18.830 1.00 86.44 467 LEU A N 1
ATOM 3774 C CA . LEU A 1 467 ? 36.700 4.339 -18.527 1.00 86.44 467 LEU A CA 1
ATOM 3775 C C . LEU A 1 467 ? 37.854 3.942 -17.600 1.00 86.44 467 LEU A C 1
ATOM 3777 O O . LEU A 1 467 ? 38.988 4.342 -17.843 1.00 86.44 467 LEU A O 1
ATOM 3781 N N . GLN A 1 468 ? 37.580 3.132 -16.574 1.00 86.50 468 GLN A N 1
ATOM 3782 C CA . GLN A 1 468 ? 38.607 2.630 -15.666 1.00 86.50 468 GLN A CA 1
ATOM 3783 C C . GLN A 1 468 ? 39.651 1.789 -16.407 1.00 86.50 468 GLN A C 1
ATOM 3785 O O . GLN A 1 468 ? 40.841 2.057 -16.265 1.00 86.50 468 GLN A O 1
ATOM 3790 N N . LEU A 1 469 ? 39.217 0.851 -17.254 1.00 85.38 469 LEU A N 1
ATOM 3791 C CA . LEU A 1 469 ? 40.123 0.031 -18.065 1.00 85.38 469 LEU A CA 1
ATOM 3792 C C . LEU A 1 469 ? 41.026 0.885 -18.968 1.00 85.38 469 LEU A C 1
ATOM 3794 O O . LEU A 1 469 ? 42.230 0.657 -19.021 1.00 85.38 469 LEU A O 1
ATOM 3798 N N . LEU A 1 470 ?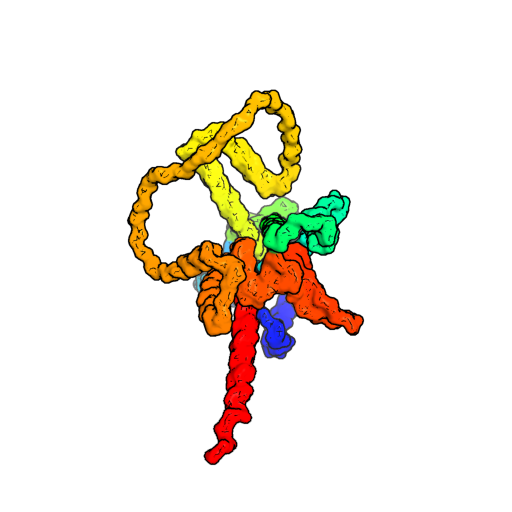 40.471 1.907 -19.630 1.00 83.94 470 LEU A N 1
ATOM 3799 C CA . LEU A 1 470 ? 41.249 2.813 -20.486 1.00 83.94 470 LEU A CA 1
ATOM 3800 C C . LEU A 1 470 ? 42.241 3.679 -19.690 1.00 83.94 470 LEU A C 1
ATOM 3802 O O . LEU A 1 470 ? 43.309 4.023 -20.193 1.00 83.94 470 LEU A O 1
ATOM 3806 N N . MET A 1 471 ? 41.901 4.060 -18.455 1.00 81.75 471 MET A N 1
ATOM 3807 C CA . MET A 1 471 ? 42.831 4.772 -17.571 1.00 81.75 471 MET A CA 1
ATOM 3808 C C . MET A 1 471 ? 43.968 3.860 -17.089 1.00 81.75 471 MET A C 1
ATOM 3810 O O . MET A 1 471 ? 45.110 4.308 -16.999 1.00 81.75 471 MET A O 1
ATOM 3814 N N . GLU A 1 472 ? 43.676 2.591 -16.793 1.00 84.12 472 GLU A N 1
ATOM 3815 C CA . GLU A 1 472 ? 44.674 1.591 -16.392 1.00 84.12 472 GLU A CA 1
ATOM 3816 C C . GLU A 1 472 ? 45.634 1.246 -17.543 1.00 84.12 472 GLU A C 1
ATOM 3818 O O . GLU A 1 472 ? 46.844 1.194 -17.329 1.00 84.12 472 GLU A O 1
ATOM 3823 N N . GLU A 1 473 ? 45.127 1.110 -18.771 1.00 81.69 473 GLU A N 1
ATOM 3824 C CA . GLU A 1 473 ? 45.926 0.861 -19.981 1.00 81.69 473 GLU A CA 1
ATOM 3825 C C . GLU A 1 473 ? 46.917 2.002 -20.273 1.00 81.69 473 GLU A C 1
ATOM 3827 O O . GLU A 1 473 ? 48.106 1.754 -20.506 1.00 81.69 473 GLU A O 1
ATOM 3832 N N . ASN A 1 474 ? 46.462 3.257 -20.162 1.00 74.88 474 ASN A N 1
ATOM 3833 C CA . ASN A 1 474 ? 47.327 4.435 -20.293 1.00 74.88 474 ASN A CA 1
ATOM 3834 C C . ASN A 1 474 ? 48.361 4.533 -19.161 1.00 74.88 474 ASN A C 1
ATOM 3836 O O . ASN A 1 474 ? 49.479 4.998 -19.385 1.00 74.88 474 ASN A O 1
ATOM 3840 N N . ARG A 1 475 ? 48.015 4.095 -17.943 1.00 71.44 475 ARG A N 1
ATOM 3841 C CA . ARG A 1 475 ? 48.951 4.060 -16.810 1.00 71.44 475 ARG A CA 1
ATOM 3842 C C . ARG A 1 475 ? 50.027 2.984 -16.987 1.00 71.44 475 ARG A C 1
ATOM 3844 O O . ARG A 1 475 ? 51.163 3.218 -16.587 1.00 71.44 475 ARG A O 1
ATOM 3851 N N . GLY A 1 476 ? 49.689 1.844 -17.594 1.00 61.03 476 GLY A N 1
ATOM 3852 C CA . GLY A 1 476 ? 50.641 0.781 -17.933 1.00 61.03 476 GLY A CA 1
ATOM 3853 C C . GLY A 1 476 ? 51.668 1.212 -18.985 1.00 61.03 476 GLY A C 1
ATOM 3854 O O . GLY A 1 476 ? 52.860 1.002 -18.790 1.00 61.03 476 GLY A O 1
ATOM 3855 N N . HIS A 1 477 ? 51.230 1.913 -20.036 1.00 55.81 477 HIS A N 1
ATOM 3856 C CA . HIS A 1 477 ? 52.121 2.418 -21.093 1.00 55.81 477 HIS A CA 1
ATOM 3857 C C . HIS A 1 477 ? 53.046 3.560 -20.633 1.00 55.81 477 HIS A C 1
ATOM 3859 O O . HIS A 1 477 ? 54.113 3.760 -21.207 1.00 55.81 477 HIS A O 1
ATOM 3865 N N . GLY A 1 478 ? 52.675 4.302 -19.583 1.00 50.56 478 GLY A N 1
ATOM 3866 C CA . GLY A 1 478 ? 53.527 5.343 -18.995 1.00 50.56 478 GLY A CA 1
ATOM 3867 C C . GLY A 1 478 ? 54.688 4.817 -18.139 1.00 50.56 478 GLY A C 1
ATOM 3868 O O . GLY A 1 478 ? 55.605 5.576 -17.850 1.00 50.56 478 GLY A O 1
ATOM 3869 N N . GLY A 1 479 ? 54.666 3.542 -17.729 1.00 45.78 479 GLY A N 1
ATOM 3870 C CA . GLY A 1 479 ? 55.712 2.934 -16.894 1.00 45.78 479 GLY A CA 1
ATOM 3871 C C . GLY A 1 479 ? 56.890 2.330 -17.668 1.00 45.78 479 GLY A C 1
ATOM 3872 O O . GLY A 1 479 ? 57.953 2.126 -17.090 1.00 45.78 479 GLY A O 1
ATOM 3873 N N . GLU A 1 480 ? 56.734 2.065 -18.967 1.00 43.56 480 GLU A N 1
ATOM 3874 C CA . GLU A 1 480 ? 57.783 1.456 -19.805 1.00 43.56 480 GLU A CA 1
ATOM 3875 C C . GLU A 1 480 ? 58.746 2.476 -20.434 1.00 43.56 480 GLU A C 1
ATOM 3877 O O . GLU A 1 480 ? 59.813 2.097 -20.913 1.00 43.56 480 GLU A O 1
ATOM 3882 N N . PHE A 1 481 ? 58.431 3.776 -20.388 1.00 41.34 481 PHE A N 1
ATOM 3883 C CA . PHE A 1 481 ? 59.260 4.817 -21.011 1.00 41.34 481 PHE A CA 1
ATOM 3884 C C . PHE A 1 481 ? 60.396 5.360 -20.119 1.00 41.34 481 PHE A C 1
ATOM 3886 O O . PHE A 1 481 ? 61.311 5.994 -20.635 1.00 41.34 481 PHE A O 1
ATOM 3893 N N . ASP A 1 482 ? 60.400 5.063 -18.813 1.00 43.31 482 ASP A N 1
ATOM 3894 C CA . ASP A 1 482 ? 61.411 5.567 -17.858 1.00 43.31 482 ASP A CA 1
ATOM 3895 C C . ASP A 1 482 ? 62.622 4.624 -17.653 1.00 43.31 482 ASP A C 1
ATOM 3897 O O . ASP A 1 482 ? 63.486 4.877 -16.816 1.00 43.31 482 ASP A O 1
ATOM 3901 N N . SER A 1 483 ? 62.737 3.543 -18.438 1.00 43.56 483 SER A N 1
ATOM 3902 C CA . SER A 1 483 ? 63.820 2.540 -18.311 1.00 43.56 483 SER A CA 1
ATOM 3903 C C . SER A 1 483 ? 64.938 2.663 -19.359 1.00 43.56 483 SER A C 1
ATOM 3905 O O . SER A 1 483 ? 65.721 1.730 -19.534 1.00 43.56 483 SER A O 1
ATOM 3907 N N . GLY A 1 484 ? 65.019 3.775 -20.095 1.00 43.69 484 GLY A N 1
ATOM 3908 C CA . GLY A 1 484 ? 65.926 3.912 -21.240 1.00 43.69 484 GLY A CA 1
ATOM 3909 C C . GLY A 1 484 ? 66.551 5.294 -21.365 1.00 43.69 484 GLY A C 1
ATOM 3910 O O . GLY A 1 484 ? 66.293 5.990 -22.340 1.00 43.69 484 GLY A O 1
ATOM 3911 N N . GLY A 1 485 ? 67.382 5.706 -20.402 1.00 45.06 485 GLY A N 1
ATOM 3912 C CA . GLY A 1 485 ? 68.106 6.969 -20.549 1.00 45.06 485 GLY A CA 1
ATOM 3913 C C . GLY A 1 485 ? 68.941 7.424 -19.359 1.00 45.06 485 GLY A C 1
ATOM 3914 O O . GLY A 1 485 ? 68.665 8.480 -18.812 1.00 45.06 485 GLY A O 1
ATOM 3915 N N . THR A 1 486 ? 69.985 6.685 -18.979 1.00 44.38 486 THR A N 1
ATOM 3916 C CA . THR A 1 486 ? 71.182 7.271 -18.335 1.00 44.38 486 THR A CA 1
ATOM 3917 C C . THR A 1 486 ? 72.408 6.391 -18.598 1.00 44.38 486 THR A C 1
ATOM 3919 O O . THR A 1 486 ? 72.706 5.458 -17.861 1.00 44.38 486 THR A O 1
ATOM 3922 N N . ALA A 1 487 ? 73.125 6.697 -19.679 1.00 40.00 487 ALA A N 1
ATOM 3923 C CA . ALA A 1 487 ? 74.532 6.345 -19.849 1.00 40.00 487 ALA A CA 1
ATOM 3924 C C . ALA A 1 487 ? 75.196 7.399 -20.745 1.00 40.00 487 ALA A C 1
ATOM 3926 O O . ALA A 1 487 ? 75.205 7.261 -21.965 1.00 40.00 487 ALA A O 1
ATOM 3927 N N . CYS A 1 488 ? 75.684 8.465 -20.112 1.00 36.81 488 CYS A N 1
ATOM 3928 C CA . CYS A 1 488 ? 76.895 9.201 -20.469 1.00 36.81 488 CYS A CA 1
ATOM 3929 C C . CYS A 1 488 ? 77.340 10.003 -19.247 1.00 36.81 488 CYS A C 1
ATOM 3931 O O . CYS A 1 488 ? 76.480 10.715 -18.680 1.00 36.81 488 CYS A O 1
#

pLDDT: mean 72.49, std 20.67, range [22.41, 96.12]

InterPro domains:
  IPR003280 Two pore domain potassium channel [PR01333] (74-102)
  IPR003280 Two pore domain potassium channel [PR01333] (240-249)
  IPR003280 Two pore domain potassium channel [PTHR11003] (85-285)
  IPR013099 Potassium channel domain [PF07885] (45-117)
  IPR013099 Potassium channel domain [PF07885] (205-280)

Radius of gyration: 32.7 Å; Cα contacts (8 Å, |Δi|>4): 337; chains: 1; bounding box: 106×62×97 Å

Sequence (488 aa):
MFAAILYFADASLLTITFWGACTHRYRKDLLLTISQRTLMLQSILLLIYLLLGAYIFSELESWKYLDAVYWTVVTLFTVGFGDYYPTSALGRGLLIPFALAGIISLGLVISSVRSLILENGRRCIGARIDNRKRDKFIRKMLLKCDINT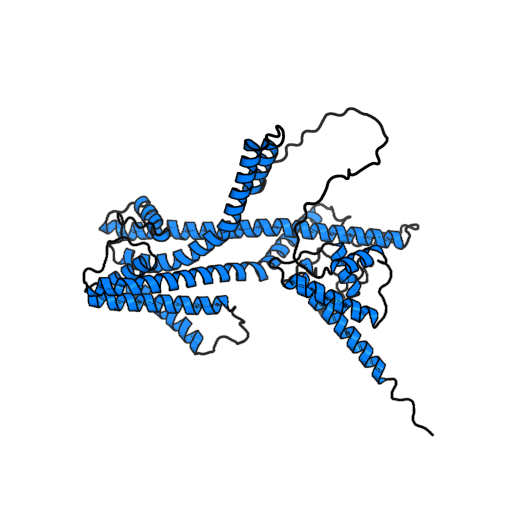LDPIYQDLQTPHASSAELQQREFERRRAEFQLMRRIQAKSSTHRKWVAMAISTFLWLLLWLVGAFIFQKAEQAYQGWEYFDAVYFCFEAWTTIGYGDLAPVSNLGRSFYVFWSLLALPTMTILISNASDTVVRIVRDGTILIGSVTILPNDRGFVRNMKSLVSKITFGKIFRDHSTGSDGTAASSKAIHQQLPTDQPPFVITHSRSIQPHARFASCLQNNFENLPPGADLQFLLMSEIRVIIDHLKESKPHHYTFDQWAWYLKLIGEDEHNPRTHCRVDQQKDGHNVSEKWSWIGNLSPLISSKGESEWILGRLMDKLQLLMEENRGHGGEFDSGGTAC

Secondary structure (DSSP, 8-state):
-HHHHHHHHHHHHHHHHHHHHHTT-S-TT----HHHHHHHHHHHHHHHHHHHHHHHHHHHHT--HHHHHHHHHHHHTT---SSS---SHHHHHHHHHHHHHHHHHHHHHHHHHHHHHHHHTTSSHHHHHHHHHHHHHHHHHHHTT--TTTS-SSS-TT-TT--HHHHHHHHHHHHHHHHHHHHHHHHHHHHHHHHHHHHHHHHHHHHHHHHHHHHHHHHHTTTT---HHHHHHHHHHHHTT---SSS---SHHHHHHHHHHHHHHHHHHHHHHHHHHHHHHHHHHHHHHHHHHHHT---TTTHHHHHHHHHHHHTTT-S---------------------PPP--PPPP---------HHHHHHHHHH-SS-PPPTHHHHHHHHHHHHHHHHHHTSSS-----HHHHHHHHHHHT--TT-TTS-EEEEEEETTEEEEEE--TTSTT-GGGSSS-HHHHHHHHHHHHHHHHHHHHHHHTSSTTSS----

Foldseek 3Di:
DVLVVVVVVVVVVLCVLVVCVVVVPPPPVPCDDPLRVQLSVLVSVLVVLLLVQLVVVCVQQVNDSLVSSLVSLCLLLLLCLVPDDDPDPVRVVVSVVSNVVSVVSLVSNLVSLLVVCVVVLAFPVLLVQLVVLLVVVVVVCVVVVVCPLPDPPPPVPPDPDDDLVNLLVVLLVSQQVLQVVSVVSSVVRVLVSLVVLLVVLVVVLVCLLLVQLVQLCVQCCVPPNDDSVNSSVVSVSRLVSVNNNPDDRPGSSNSSSSSVSNVVSSSSVSSNCSSCVVVVVVVVVLVVVLVCCVPPPPDPPCNVVSVCVVVCSVVVNPPDDDDDDDDDDDDDDDDDDDDDDDDDDDDDDDDDDDDDDPVPVVVVPLVPDPDDDDDAPVLLVVLVSVLVVLVVCVPDPDQDDDRSSRVQVLCVSLQAHSSDQVRQWDAFDPDDNDGDGDGDGCSGPPHCSSDSDGNSRSSSVSSVVSSVVSVVVVVVVVVVPVPDDDDD

Organism: Fusarium redolens (NCBI:txid48865)

Mean predicted aligned error: 15.31 Å

Solvent-accessible surface area (backbone atoms only — not comparable to full-atom values): 28604 Å² total; per-residue (Å²): 106,70,58,58,53,52,52,47,49,50,53,48,52,50,48,51,54,50,49,48,62,71,62,66,69,63,57,88,82,65,76,70,49,71,47,55,54,51,36,54,53,47,53,52,52,50,50,53,50,41,56,51,49,9,52,57,49,12,67,74,70,69,42,57,57,69,58,22,39,36,45,38,49,36,51,44,63,54,17,52,45,70,86,68,77,69,82,48,73,65,48,50,60,53,44,55,65,49,46,52,54,35,41,53,51,50,53,51,43,54,51,32,53,48,52,38,52,65,57,66,65,59,52,63,60,47,41,58,52,52,50,57,50,47,54,56,48,52,54,51,38,64,74,64,74,67,44,88,80,73,61,78,89,72,78,69,85,75,60,100,78,75,51,74,65,61,54,25,50,53,41,34,52,44,51,50,50,37,41,52,51,43,49,52,50,50,58,59,44,54,54,51,50,55,52,50,53,39,51,52,38,50,48,54,42,50,48,55,47,58,52,45,10,54,52,39,16,68,41,30,36,84,79,75,58,44,46,62,64,55,20,43,50,43,50,54,28,51,80,69,34,61,20,86,39,88,68,74,70,81,36,75,61,28,37,48,49,47,53,57,51,50,68,54,44,54,60,43,49,48,50,34,51,61,55,44,47,68,50,52,56,48,53,50,52,54,46,52,51,51,51,42,42,62,76,75,55,76,55,96,81,50,60,71,59,52,51,52,51,51,53,31,66,75,52,74,49,67,86,65,73,85,75,87,79,80,87,87,88,77,91,79,80,89,82,88,77,89,83,80,85,86,85,89,86,82,86,84,87,81,87,88,76,96,68,89,77,72,63,65,61,59,54,55,44,70,73,70,53,92,81,69,82,64,70,74,69,58,38,51,54,50,52,56,56,49,48,54,54,40,55,56,48,65,68,45,98,54,88,58,79,78,52,68,70,56,48,45,52,56,34,43,75,61,62,28,42,64,53,39,88,83,44,45,66,47,79,64,52,86,54,90,94,45,79,53,70,50,69,57,40,63,76,39,95,73,15,73,90,56,45,71,55,54,60,48,58,50,52,47,52,46,49,50,52,44,51,51,52,56,53,52,53,56,54,57,63,63,64,70,70,79,79,75,86,88,89,131